Protein AF-A0A8K0QF01-F1 (afdb_monomer)

Radius of gyration: 33.54 Å; Cα contacts (8 Å, |Δi|>4): 423; chains: 1; bounding box: 80×77×100 Å

Sequence (393 aa):
MTRNSQGRPTNRSLASHDCKKGKTRWSKDKRHRGGKGIRTNQSREGTKPEVDAAGHIVYRMTTGKRKQTLCFFMKNKQRVKFVLDPQNMAMVCPAWLDIRHKARSGNVQIKNVCLDDPEAEFAIRLLLDISHGNKETRENLKSATARELWYVSEIYNWLGRPRFLRTPAMEFYRSRCLRRSNVPFISPETIARGIQNLISQAKGLRMVENWLLLGVVADRFGLSNVRKDVENAIVLSCRGDGSSIMDRARRVCTPGEWESLQSLGFRDERLWLDRGERINRIFDTLRLLIEQVINFEAGILPNESLFNIWSENNIAPCGECRPLPMNTLIRALMAERLWPLSAKSYQGSVNDLLEALEVAGRSMGIHEFADSCNPYTHFLGNRILYSTGEVHA

Solvent-accessible surface area (backbone atoms only — not comparable to full-atom values): 23555 Å² total; per-residue (Å²): 141,78,85,84,84,91,91,85,86,90,83,91,78,91,88,81,90,88,85,85,90,86,90,84,86,90,83,84,90,83,92,76,87,78,75,90,75,78,79,75,80,74,83,71,80,73,70,62,77,41,73,46,101,82,76,27,43,30,34,62,63,95,72,75,97,62,72,48,57,46,33,33,62,28,58,96,77,38,42,39,35,41,50,38,52,65,68,50,36,56,32,61,25,78,34,35,68,62,52,56,54,48,30,71,80,38,66,50,84,60,82,67,59,55,51,72,37,69,47,39,53,49,26,51,52,48,53,51,43,43,57,72,65,42,66,70,60,60,60,57,41,55,77,46,51,35,62,25,48,32,36,36,39,45,53,48,49,67,39,32,61,80,85,63,92,67,75,79,75,92,73,95,77,82,83,89,75,82,72,51,54,86,68,63,86,71,52,55,70,57,54,51,48,14,53,52,40,45,26,61,75,46,73,34,59,85,63,31,69,64,39,71,40,41,32,45,34,16,61,69,57,67,38,63,65,58,29,51,48,43,54,47,57,48,22,40,58,43,26,64,80,66,59,52,63,66,66,56,44,61,76,72,45,52,75,42,55,42,56,50,54,60,73,69,61,81,58,63,73,60,36,52,49,59,34,51,53,52,43,40,54,52,48,53,46,52,47,54,50,51,52,50,33,50,32,52,78,70,70,46,78,73,53,72,71,55,43,47,55,28,47,80,56,35,34,50,73,57,100,70,41,48,89,65,57,53,75,55,53,54,50,26,30,41,74,59,58,57,44,94,56,48,51,95,73,53,45,58,22,52,51,62,50,50,54,36,51,53,52,24,35,45,73,70,74,47,53,103,88,54,101,69,47,23,44,67,56,35,45,65,69,20,60,83,75,67,60,58,73,82,81,83,126

Secondary structure (DSSP, 8-state):
-----------------------------------------PPPPP-PEEEPTTS-EEE--S--SS-EEEEEE-GGG-EEEEEE-HHHHHHH-TTHHHHHHHTTSSB---TT--TTSHHHHHHHHHHHHHHTT--GGGGGGGG--HHHHHHHHHHHHHTT---------------SS-----S-SS-HHHHHHHHHHHHHHTTSGGGSTTTTHHHHHHHHHT-HHHHHHHHHHHHTT--TT---HHHHHTTTS-HHHHHHHHTT---HHHHHHHHHHHHHHHHHHHHHHHHHHHHHHTT-PPPHHHHHHHHHTT----TTPPP--HHHHHHHHHHTT-SS--GGG--S-HHHHHHHHHHHHHHTT--TT-S---HHHHHHH-HHHH-SPP---

pLDDT: mean 71.9, std 21.53, range [22.12, 94.19]

Foldseek 3Di:
DDDDDDDDDDDDDDDDDDDDDDDDDDDDDDDDDDDDDPPDPDFDPAQDWDADPVGATERDDPDDPDWQWAWAQEPPRHIHIYTADLVLLLQAQVCSVVVSVVCVVPHDDFFLQHRHDVLLVLLVSLLRCLSVVNPVSLCVLLVRALSNLLSVLRVLVVSPQLPDPPPDDDDDDDDDSPSHDNPHSRALVSNVNSQVSQCVVLVHLVSGPPSLSVLLSCVSRVVVLSVVLSLVVQLLQQFQVRDHPLVVSVVVDDPSSNVSSVVSVNDVVVSPVSQLVLLQLLLVLVVLLLVVLVCVVVVHDDDPVSQVVCVVSQQRADPQADRDHSVLLQVLCVVLVNPPDHSVRGGGGLVSVLVSLQSSCVSSVHDPPDSHHHSSNSSNVGCSSVPSPDPDD

Structure (mmCIF, N/CA/C/O backbone):
data_AF-A0A8K0QF01-F1
#
_entry.id   AF-A0A8K0QF01-F1
#
loop_
_atom_site.group_PDB
_atom_site.id
_atom_site.type_symbol
_atom_site.label_atom_id
_atom_site.label_alt_id
_atom_site.label_comp_id
_atom_site.label_asym_id
_atom_site.label_entity_id
_atom_site.label_seq_id
_atom_site.pdbx_PDB_ins_code
_atom_site.Cartn_x
_atom_site.Cartn_y
_atom_site.Cartn_z
_atom_site.occupancy
_atom_site.B_iso_or_equiv
_atom_site.auth_seq_id
_atom_site.auth_comp_id
_atom_site.auth_asym_id
_atom_site.auth_atom_id
_atom_site.pdbx_PDB_model_num
ATOM 1 N N . MET A 1 1 ? 36.270 45.081 55.153 1.00 34.81 1 MET A N 1
ATOM 2 C CA . MET A 1 1 ? 35.430 45.665 54.084 1.00 34.81 1 MET A CA 1
ATOM 3 C C . MET A 1 1 ? 34.389 44.614 53.707 1.00 34.81 1 MET A C 1
ATOM 5 O O . MET A 1 1 ? 34.811 43.502 53.440 1.00 34.81 1 MET A O 1
ATOM 9 N N . THR A 1 2 ? 33.070 44.820 53.767 1.00 32.81 2 THR A N 1
ATOM 10 C CA . THR A 1 2 ? 32.274 45.922 54.361 1.00 32.81 2 THR A CA 1
ATOM 11 C C . THR A 1 2 ? 30.910 45.347 54.822 1.00 32.81 2 THR A C 1
ATOM 13 O O . THR A 1 2 ? 30.530 44.265 54.386 1.00 32.81 2 THR A O 1
ATOM 16 N N . ARG A 1 3 ? 30.206 46.011 55.755 1.00 26.73 3 ARG A N 1
ATOM 17 C CA . ARG A 1 3 ? 28.904 45.576 56.333 1.00 26.73 3 ARG A CA 1
ATOM 18 C C . ARG A 1 3 ? 27.804 45.523 55.244 1.00 26.73 3 ARG A C 1
ATOM 20 O O . ARG A 1 3 ? 27.918 46.269 54.282 1.00 26.73 3 ARG A O 1
ATOM 27 N N . ASN A 1 4 ? 26.788 44.647 55.245 1.00 24.41 4 ASN A N 1
ATOM 28 C CA . ASN A 1 4 ? 25.936 44.042 56.296 1.00 24.41 4 ASN A CA 1
ATOM 29 C C . ASN A 1 4 ? 24.788 44.965 56.806 1.00 24.41 4 ASN A C 1
ATOM 31 O O . ASN A 1 4 ? 24.939 46.181 56.815 1.00 24.41 4 ASN A O 1
ATOM 35 N N . SER A 1 5 ? 23.687 44.338 57.257 1.00 26.16 5 SER A N 1
ATOM 36 C CA . SER A 1 5 ? 22.486 44.832 57.985 1.00 26.16 5 SER A CA 1
ATOM 37 C C . SER A 1 5 ? 21.397 45.706 57.305 1.00 26.16 5 SER A C 1
ATOM 39 O O . SER A 1 5 ? 21.617 46.876 57.036 1.00 26.16 5 SER A O 1
ATOM 41 N N . GLN A 1 6 ? 20.181 45.120 57.228 1.00 25.38 6 GLN A N 1
ATOM 42 C CA . GLN A 1 6 ? 18.863 45.599 57.745 1.00 25.38 6 GLN A CA 1
ATOM 43 C C . GLN A 1 6 ? 18.205 46.921 57.254 1.00 25.38 6 GLN A C 1
ATOM 45 O O . GLN A 1 6 ? 18.853 47.945 57.105 1.00 25.38 6 GLN A O 1
ATOM 50 N N . GLY A 1 7 ? 16.857 46.928 57.141 1.00 27.00 7 GLY A N 1
ATOM 51 C CA . GLY A 1 7 ? 16.057 48.168 57.005 1.00 27.00 7 GLY A CA 1
ATOM 52 C C . GLY A 1 7 ? 14.586 48.022 56.546 1.00 27.00 7 GLY A C 1
ATOM 53 O O . GLY A 1 7 ? 14.296 47.995 55.357 1.00 27.00 7 GLY A O 1
ATOM 54 N N . ARG A 1 8 ? 13.637 48.006 57.492 1.00 24.36 8 ARG A N 1
ATOM 55 C CA . ARG A 1 8 ? 12.175 48.281 57.350 1.00 24.36 8 ARG A CA 1
ATOM 56 C C . ARG A 1 8 ? 11.837 49.347 58.433 1.00 24.36 8 ARG A C 1
ATOM 58 O O . ARG A 1 8 ? 12.691 49.500 59.308 1.00 24.36 8 ARG A O 1
ATOM 65 N N . PRO A 1 9 ? 10.648 50.002 58.525 1.00 42.12 9 PRO A N 1
ATOM 66 C CA . PRO A 1 9 ? 9.406 49.924 57.727 1.00 42.12 9 PRO A CA 1
ATOM 67 C C . PRO A 1 9 ? 8.756 51.327 57.445 1.00 42.12 9 PRO A C 1
ATOM 69 O O . PRO A 1 9 ? 9.459 52.327 57.392 1.00 42.12 9 PRO A O 1
ATOM 72 N N . THR A 1 10 ? 7.408 51.393 57.382 1.00 27.16 10 THR A N 1
ATOM 73 C CA . THR A 1 10 ? 6.474 52.562 57.487 1.00 27.16 10 THR A CA 1
ATOM 74 C C . THR A 1 10 ? 6.082 53.347 56.214 1.00 27.16 10 THR A C 1
ATOM 76 O O . THR A 1 10 ? 6.854 53.365 55.268 1.00 27.16 10 THR A O 1
ATOM 79 N N . ASN A 1 11 ? 4.930 54.056 56.129 1.00 25.55 11 ASN A N 1
ATOM 80 C CA . ASN A 1 11 ? 3.525 53.813 56.581 1.00 25.55 11 ASN A CA 1
ATOM 81 C C . ASN A 1 11 ? 2.566 54.903 55.983 1.00 25.55 11 ASN A C 1
ATOM 83 O O . ASN A 1 11 ? 3.040 55.993 55.682 1.00 25.55 11 ASN A O 1
ATOM 87 N N . ARG A 1 12 ? 1.230 54.681 55.976 1.00 25.70 12 ARG A N 1
ATOM 88 C CA . ARG A 1 12 ? 0.128 55.625 55.581 1.00 25.70 12 ARG A CA 1
ATOM 89 C C . ARG A 1 12 ? 0.068 55.955 54.061 1.00 25.70 12 ARG A C 1
ATOM 91 O O . ARG A 1 12 ? 0.996 55.604 53.348 1.00 25.70 12 ARG A O 1
ATOM 98 N N . SER A 1 13 ? -0.990 56.543 53.472 1.00 25.91 13 SER A N 1
ATOM 99 C CA . SER A 1 13 ? -2.282 57.107 53.952 1.00 25.91 13 SER A CA 1
ATOM 100 C C . SER A 1 13 ? -3.445 56.800 52.960 1.00 25.91 13 SER A C 1
ATOM 102 O O . SER A 1 13 ? -3.174 56.600 51.785 1.00 25.91 13 SER A O 1
ATOM 104 N N . LEU A 1 14 ? -4.699 56.573 53.401 1.00 25.17 14 LEU A N 1
ATOM 105 C CA . LEU A 1 14 ? -5.894 57.474 53.311 1.00 25.17 14 LEU A CA 1
ATOM 106 C C . LEU A 1 14 ? -6.202 58.081 51.915 1.00 25.17 14 LEU A C 1
ATOM 108 O O . LEU A 1 14 ? -5.291 58.619 51.302 1.00 25.17 14 LEU A O 1
ATOM 112 N N . ALA A 1 15 ? -7.446 58.156 51.403 1.00 26.66 15 ALA A N 1
ATOM 113 C CA . ALA A 1 15 ? -8.773 57.616 51.801 1.00 26.66 15 ALA A CA 1
ATOM 114 C C . ALA A 1 15 ? -9.707 57.597 50.532 1.00 26.66 15 ALA A C 1
ATOM 116 O O . ALA A 1 15 ? -9.184 57.237 49.485 1.00 26.66 15 ALA A O 1
ATOM 117 N N . SER A 1 16 ? -11.022 57.904 50.431 1.00 25.73 16 SER A N 1
ATOM 118 C CA . SER A 1 16 ? -12.113 58.358 51.338 1.00 25.73 16 SER A CA 1
ATOM 119 C C . SER A 1 16 ? -13.490 58.370 50.616 1.00 25.73 16 SER A C 1
ATOM 121 O O . SER A 1 16 ? -13.577 59.026 49.586 1.00 25.73 16 SER A O 1
ATOM 123 N N . HIS A 1 17 ? -14.554 57.814 51.237 1.00 26.50 17 HIS A N 1
ATOM 124 C CA . HIS A 1 17 ? -16.002 58.142 51.043 1.00 26.50 17 HIS A CA 1
ATOM 125 C C . HIS A 1 17 ? -16.648 57.914 49.639 1.00 26.50 17 HIS A C 1
ATOM 127 O O . HIS A 1 17 ? -15.946 57.775 48.649 1.00 26.50 17 HIS A O 1
ATOM 133 N N . ASP A 1 18 ? -17.973 57.776 49.429 1.00 25.83 18 ASP A N 1
ATOM 134 C CA . ASP A 1 18 ? -19.210 57.758 50.259 1.00 25.83 18 ASP A CA 1
ATOM 135 C C . ASP A 1 18 ? -20.303 56.921 49.493 1.00 25.83 18 ASP A C 1
ATOM 137 O O . ASP A 1 18 ? -20.037 56.443 48.396 1.00 25.83 18 ASP A O 1
ATOM 141 N N . CYS A 1 19 ? -21.594 56.804 49.863 1.00 22.12 19 CYS A N 1
ATOM 142 C CA . CYS A 1 19 ? -22.253 56.271 51.071 1.00 22.12 19 CYS A CA 1
ATOM 143 C C . CYS A 1 19 ? -23.805 56.311 50.897 1.00 22.12 19 CYS A C 1
ATOM 145 O O . CYS A 1 19 ? -24.327 57.183 50.216 1.00 22.12 19 CYS A O 1
ATOM 147 N N . LYS A 1 20 ? -24.544 55.422 51.593 1.00 26.14 20 LYS A N 1
ATOM 148 C CA . LYS A 1 20 ? -26.021 55.405 51.845 1.00 26.14 20 LYS A CA 1
ATOM 149 C C . LYS A 1 20 ? -27.047 55.028 50.735 1.00 26.14 20 LYS A C 1
ATOM 151 O O . LYS A 1 20 ? -27.453 55.837 49.919 1.00 26.14 20 LYS A O 1
ATOM 156 N N . LYS A 1 21 ? -27.687 53.870 50.994 1.00 27.08 21 LYS A N 1
ATOM 157 C CA . LYS A 1 21 ? -29.152 53.630 51.165 1.00 27.08 21 LYS A CA 1
ATOM 158 C C . LYS A 1 21 ? -30.151 53.858 50.001 1.00 27.08 21 LYS A C 1
ATOM 160 O O . LYS A 1 21 ? -30.482 54.983 49.658 1.00 27.08 21 LYS A O 1
ATOM 165 N N . GLY A 1 22 ? -30.875 52.782 49.659 1.00 25.70 22 GLY A N 1
ATOM 166 C CA . GLY A 1 22 ? -32.235 52.810 49.088 1.00 25.70 22 GLY A CA 1
ATOM 167 C C . GLY A 1 22 ? -33.015 51.520 49.417 1.00 25.70 22 GLY A C 1
ATOM 168 O O . GLY A 1 22 ? -32.428 50.441 49.415 1.00 25.70 22 GLY A O 1
ATOM 169 N N . LYS A 1 23 ? -34.318 51.607 49.743 1.00 26.58 23 LYS A N 1
ATOM 170 C CA . LYS A 1 23 ? -35.215 50.458 50.030 1.00 26.58 23 LYS A CA 1
ATOM 171 C C . LYS A 1 23 ? -36.517 50.562 49.222 1.00 26.58 23 LYS A C 1
ATOM 173 O O . LYS A 1 23 ? -37.224 51.551 49.370 1.00 26.58 23 LYS A O 1
ATOM 178 N N . THR A 1 24 ? -36.894 49.506 48.499 1.00 27.33 24 THR A N 1
ATOM 179 C CA . THR A 1 24 ? -38.275 49.122 48.087 1.00 27.33 24 THR A CA 1
ATOM 180 C C . THR A 1 24 ? -38.160 47.727 47.436 1.00 27.33 24 THR A C 1
ATOM 182 O O . THR A 1 24 ? -37.190 47.487 46.729 1.00 27.33 24 THR A O 1
ATOM 185 N N . ARG A 1 25 ? -38.880 46.661 47.825 1.00 23.53 25 ARG A N 1
ATOM 186 C CA . ARG A 1 25 ? -40.330 46.335 47.919 1.00 23.53 25 ARG A CA 1
ATOM 187 C C . ARG A 1 25 ? -40.905 45.820 46.579 1.00 23.53 25 ARG A C 1
ATOM 189 O O . ARG A 1 25 ? -40.588 46.348 45.526 1.00 23.53 25 ARG A O 1
ATOM 196 N N . TRP A 1 26 ? -41.680 44.729 46.640 1.00 24.45 26 TRP A N 1
ATOM 197 C CA . TRP A 1 26 ? -42.107 43.898 45.495 1.00 24.45 26 TRP A CA 1
ATOM 198 C C . TRP A 1 26 ? -43.051 44.595 44.495 1.00 24.45 26 TRP A C 1
ATOM 200 O O . TRP A 1 26 ? -43.925 45.335 44.939 1.00 24.45 26 TRP A O 1
ATOM 210 N N . SER A 1 27 ? -43.034 44.176 43.214 1.00 23.69 27 SER A N 1
ATOM 211 C CA . SER A 1 27 ? -44.212 43.535 42.575 1.00 23.69 27 SER A CA 1
ATOM 212 C C . SER A 1 27 ? -43.926 42.866 41.207 1.00 23.69 27 SER A C 1
ATOM 214 O O . SER A 1 27 ? -43.127 43.356 40.421 1.00 23.69 27 SER A O 1
ATOM 216 N N . LYS A 1 28 ? -44.630 41.747 40.983 1.00 25.25 28 LYS A N 1
ATOM 217 C CA . LYS A 1 28 ? -45.106 41.054 39.758 1.00 25.25 28 LYS A CA 1
ATOM 218 C C . LYS A 1 28 ? -44.569 41.332 38.330 1.00 25.25 28 LYS A C 1
ATOM 220 O O . LYS A 1 28 ? -44.512 42.453 37.850 1.00 25.25 28 LYS A O 1
ATOM 225 N N . ASP A 1 29 ? -44.447 40.204 37.615 1.00 26.94 29 ASP A N 1
ATOM 226 C CA . ASP A 1 29 ? -44.806 39.937 36.205 1.00 26.94 29 ASP A CA 1
ATOM 227 C C . ASP A 1 29 ? -44.261 40.798 35.045 1.00 26.94 29 ASP A C 1
ATOM 229 O O . ASP A 1 29 ? -44.753 41.886 34.751 1.00 26.94 29 ASP A O 1
ATOM 233 N N . LYS A 1 30 ? -43.456 40.145 34.187 1.00 27.33 30 LYS A N 1
ATOM 234 C CA . LYS A 1 30 ? -43.738 40.064 32.736 1.00 27.33 30 LYS A CA 1
ATOM 235 C C . LYS A 1 30 ? -43.035 38.870 32.078 1.00 27.33 30 LYS A C 1
ATOM 237 O O . LYS A 1 30 ? -41.832 38.680 32.222 1.00 27.33 30 LYS A O 1
ATOM 242 N N . ARG A 1 31 ? -43.786 38.068 31.313 1.00 28.97 31 ARG A N 1
ATOM 243 C CA . ARG A 1 31 ? -43.240 36.992 30.465 1.00 28.97 31 ARG A CA 1
ATOM 244 C C . ARG A 1 31 ? -42.782 37.583 29.130 1.00 28.97 31 ARG A C 1
ATOM 246 O O . ARG A 1 31 ? -43.646 38.000 28.366 1.00 28.97 31 ARG A O 1
ATOM 253 N N . HIS A 1 32 ? -41.500 37.500 28.769 1.00 26.02 32 HIS A N 1
ATOM 254 C CA . HIS A 1 32 ? -41.110 37.569 27.355 1.00 26.02 32 HIS A CA 1
ATOM 255 C C . HIS A 1 32 ? -39.979 36.607 26.974 1.00 26.02 32 HIS A C 1
ATOM 257 O O . HIS A 1 32 ? -39.039 36.352 27.716 1.00 26.02 32 HIS A O 1
ATOM 263 N N . ARG A 1 33 ? -40.161 36.063 25.768 1.00 31.75 33 ARG A N 1
ATOM 264 C CA . ARG A 1 33 ? -39.362 35.097 25.006 1.00 31.75 33 ARG A CA 1
ATOM 265 C C . ARG A 1 33 ? -37.839 35.267 25.163 1.00 31.75 33 ARG A C 1
ATOM 267 O O . ARG A 1 33 ? -37.238 36.082 24.471 1.00 31.75 33 ARG A O 1
ATOM 274 N N . GLY A 1 34 ? -37.208 34.411 25.968 1.00 23.72 34 GLY A N 1
ATOM 275 C CA . GLY A 1 34 ? -35.778 34.117 25.825 1.00 23.72 34 GLY A CA 1
ATOM 276 C C . GLY A 1 34 ? -35.533 33.314 24.540 1.00 23.72 34 GLY A C 1
ATOM 277 O O . GLY A 1 34 ? -36.263 32.362 24.260 1.00 23.72 34 GLY A O 1
ATOM 278 N N . GLY A 1 35 ? -34.551 33.721 23.732 1.00 25.22 35 GLY A N 1
ATOM 279 C CA . GLY A 1 35 ? -34.289 33.122 22.420 1.00 25.22 35 GLY A CA 1
ATOM 280 C C . GLY A 1 35 ? -33.760 31.683 22.478 1.00 25.22 35 GLY A C 1
ATOM 281 O O . GLY A 1 35 ? -33.198 31.243 23.482 1.00 25.22 35 GLY A O 1
ATOM 282 N N . LYS A 1 36 ? -33.889 30.949 21.362 1.00 27.25 36 LYS A N 1
ATOM 283 C CA . LYS A 1 36 ? -33.226 29.648 21.170 1.00 27.25 36 LYS A CA 1
ATOM 284 C C . LYS A 1 36 ? -31.712 29.853 21.044 1.00 27.25 36 LYS A C 1
ATOM 286 O O . LYS A 1 36 ? -31.193 29.945 19.936 1.00 27.25 36 LYS A O 1
ATOM 291 N N . GLY A 1 37 ? -31.007 29.904 22.171 1.00 23.94 37 GLY A N 1
ATOM 292 C CA . GLY A 1 37 ? -29.549 29.822 22.182 1.00 23.94 37 GLY A CA 1
ATOM 293 C C . GLY A 1 37 ? -29.105 28.502 21.553 1.00 23.94 37 GLY A C 1
ATOM 294 O O . GLY A 1 37 ? -29.350 27.433 22.117 1.00 23.94 37 GLY A O 1
ATOM 295 N N . ILE A 1 38 ? -28.478 28.572 20.377 1.00 26.58 38 ILE A N 1
ATOM 296 C CA . ILE A 1 38 ? -27.849 27.413 19.742 1.00 26.58 38 ILE A CA 1
ATOM 297 C C . ILE A 1 38 ? -26.724 26.965 20.673 1.00 26.58 38 ILE A C 1
ATOM 299 O O . ILE A 1 38 ? -25.731 27.669 20.838 1.00 26.58 38 ILE A O 1
ATOM 303 N N . ARG A 1 39 ? -26.883 25.795 21.299 1.00 26.27 39 ARG A N 1
ATOM 304 C CA . ARG A 1 39 ? -25.788 25.151 22.026 1.00 26.27 39 ARG A CA 1
ATOM 305 C C . ARG A 1 39 ? -24.774 24.642 21.012 1.00 26.27 39 ARG A C 1
ATOM 307 O O . ARG A 1 39 ? -24.883 23.518 20.529 1.00 26.27 39 ARG A O 1
ATOM 314 N N . THR A 1 40 ? -23.788 25.477 20.712 1.00 25.30 40 THR A N 1
ATOM 315 C CA . THR A 1 40 ? -22.505 25.013 20.199 1.00 25.30 40 THR A CA 1
ATOM 316 C C . THR A 1 40 ? -21.940 24.018 21.210 1.00 25.30 40 THR A C 1
ATOM 318 O O . THR A 1 40 ? -21.649 24.360 22.357 1.00 25.30 40 THR A O 1
ATOM 321 N N . ASN A 1 41 ? -21.835 22.753 20.806 1.00 29.77 41 ASN A N 1
ATOM 322 C CA . ASN A 1 41 ? -21.083 21.771 21.573 1.00 29.77 41 ASN A CA 1
ATOM 323 C C . ASN A 1 41 ? -19.604 22.136 21.429 1.00 29.77 41 ASN A C 1
ATOM 325 O O . ASN A 1 41 ? -18.965 21.707 20.475 1.00 29.77 41 ASN A O 1
ATOM 329 N N . GLN A 1 42 ? -19.082 22.939 22.359 1.00 27.73 42 GLN A N 1
ATOM 330 C CA . GLN A 1 42 ? -17.639 23.054 22.554 1.00 27.73 42 GLN A CA 1
ATOM 331 C C . GLN A 1 42 ? -17.081 21.642 22.740 1.00 27.73 42 GLN A C 1
ATOM 333 O O . GLN A 1 42 ? -17.621 20.868 23.545 1.00 27.73 42 GLN A O 1
ATOM 338 N N . SER A 1 43 ? -16.046 21.293 21.980 1.00 31.89 43 SER A N 1
ATOM 339 C CA . SER A 1 43 ? -15.392 20.006 22.141 1.00 31.89 43 SER A CA 1
ATOM 340 C C . SER A 1 43 ? -14.819 19.890 23.547 1.00 31.89 43 SER A C 1
ATOM 342 O O . SER A 1 43 ? -14.298 20.837 24.137 1.00 31.89 43 SER A O 1
ATOM 344 N N . ARG A 1 44 ? -15.009 18.710 24.133 1.00 43.53 44 ARG A N 1
ATOM 345 C CA . ARG A 1 44 ? -14.424 18.366 25.424 1.00 43.53 44 ARG A CA 1
ATOM 346 C C . ARG A 1 44 ? -13.052 17.776 25.155 1.00 43.53 44 ARG A C 1
ATOM 348 O O . ARG A 1 44 ? -12.917 16.975 24.232 1.00 43.53 44 ARG A O 1
ATOM 355 N N . GLU A 1 45 ? -12.077 18.127 25.989 1.00 39.81 45 GLU A N 1
ATOM 356 C CA . GLU A 1 45 ? -10.810 17.399 26.031 1.00 39.81 45 GLU A CA 1
ATOM 357 C C . GLU A 1 45 ? -11.079 15.887 26.103 1.00 39.81 45 GLU A C 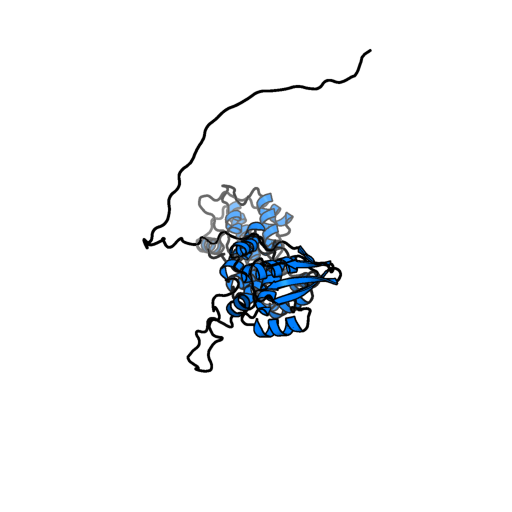1
ATOM 359 O O . GLU A 1 45 ? -12.010 15.449 26.792 1.00 39.81 45 GLU A O 1
ATOM 364 N N . GLY A 1 46 ? -10.270 15.103 25.384 1.00 50.31 46 GLY A N 1
ATOM 365 C CA . GLY A 1 46 ? -10.346 13.642 25.409 1.00 50.31 46 GLY A CA 1
ATOM 366 C C . GLY A 1 46 ? -10.198 13.090 26.826 1.00 50.31 46 GLY A C 1
ATOM 367 O O . GLY A 1 46 ? -9.702 13.770 27.731 1.00 50.31 46 GLY A O 1
ATOM 368 N N . THR A 1 47 ? -10.637 11.850 27.038 1.00 55.97 47 THR A N 1
ATOM 369 C CA . THR A 1 47 ? -10.629 11.242 28.375 1.00 55.97 47 THR A CA 1
ATOM 370 C C . THR A 1 47 ? -9.202 11.150 28.944 1.00 55.97 47 THR A C 1
ATOM 372 O O . THR A 1 47 ? -8.415 10.276 28.584 1.00 55.97 47 THR A O 1
ATOM 375 N N . LYS A 1 48 ? -8.845 12.076 29.846 1.00 59.50 48 LYS A N 1
ATOM 376 C CA . LYS A 1 48 ? -7.556 12.059 30.551 1.00 59.50 48 LYS A CA 1
ATOM 377 C C . LYS A 1 48 ? -7.523 10.855 31.511 1.00 59.50 48 LYS A C 1
ATOM 379 O O . LYS A 1 48 ? -8.499 10.653 32.239 1.00 59.50 48 LYS A O 1
ATOM 384 N N . PRO A 1 49 ? -6.451 10.043 31.510 1.00 63.34 49 PRO A N 1
ATOM 385 C CA . PRO A 1 49 ? -6.338 8.902 32.410 1.00 63.34 49 PRO A CA 1
ATOM 386 C C . PRO A 1 49 ? -6.153 9.369 33.859 1.00 63.34 49 PRO A C 1
ATOM 388 O O . PRO A 1 49 ? -5.219 10.104 34.171 1.00 63.34 49 PRO A O 1
ATOM 391 N N . GLU A 1 50 ? -7.025 8.908 34.752 1.00 75.88 50 GLU A N 1
ATOM 392 C CA . GLU A 1 50 ? -6.831 8.984 36.204 1.00 75.88 50 GLU A CA 1
ATOM 393 C C . GLU A 1 50 ? -6.302 7.637 36.722 1.00 75.88 50 GLU A C 1
ATOM 395 O O . GLU A 1 50 ? -6.552 6.601 36.108 1.00 75.88 50 GLU A O 1
ATOM 400 N N . VAL A 1 51 ? -5.633 7.610 37.877 1.00 75.38 51 VAL A N 1
ATOM 401 C CA . VAL A 1 51 ? -5.319 6.356 38.588 1.00 75.38 51 VAL A CA 1
ATOM 402 C C . VAL A 1 51 ? -6.292 6.206 39.759 1.00 75.38 51 VAL A C 1
ATOM 404 O O . VAL A 1 51 ? -6.454 7.140 40.545 1.00 75.38 51 VAL A O 1
ATOM 407 N N . ASP A 1 52 ? -6.977 5.063 39.881 1.00 76.56 52 ASP A N 1
ATOM 408 C CA . ASP A 1 52 ? -7.830 4.799 41.049 1.00 76.56 52 ASP A CA 1
ATOM 409 C C . ASP A 1 52 ? -7.044 4.305 42.272 1.00 76.56 52 ASP A C 1
ATOM 411 O O . ASP A 1 52 ? -5.885 3.908 42.180 1.00 76.56 52 ASP A O 1
ATOM 415 N N . ALA A 1 53 ? -7.697 4.312 43.438 1.00 73.25 53 ALA A N 1
ATOM 416 C CA . ALA A 1 53 ? -7.096 3.942 44.723 1.00 73.25 53 ALA A CA 1
ATOM 417 C C . ALA A 1 53 ? -6.589 2.483 44.810 1.00 73.25 53 ALA A C 1
ATOM 419 O O . ALA A 1 53 ? -6.038 2.095 45.834 1.00 73.25 53 ALA A O 1
ATOM 420 N N . ALA A 1 54 ? -6.770 1.675 43.761 1.00 71.88 54 ALA A N 1
ATOM 421 C CA . ALA A 1 54 ? -6.217 0.332 43.631 1.00 71.88 54 ALA A CA 1
ATOM 422 C C . ALA A 1 54 ? -5.261 0.199 42.419 1.00 71.88 54 ALA A C 1
ATOM 424 O O . ALA A 1 54 ? -5.070 -0.900 41.903 1.00 71.88 54 ALA A O 1
ATOM 425 N N . GLY A 1 55 ? -4.669 1.308 41.954 1.00 73.12 55 GLY A N 1
ATOM 426 C CA . GLY A 1 55 ? -3.591 1.335 40.952 1.00 73.12 55 GLY A CA 1
ATOM 427 C C . GLY A 1 55 ? -4.032 1.163 39.493 1.00 73.12 55 GLY A C 1
ATOM 428 O O . GLY A 1 55 ? -3.193 1.042 38.599 1.00 73.12 55 GLY A O 1
ATOM 429 N N . HIS A 1 56 ? -5.338 1.140 39.227 1.00 76.12 56 HIS A N 1
ATOM 430 C CA . HIS A 1 56 ? -5.870 0.950 37.878 1.00 76.12 56 HIS A CA 1
ATOM 431 C C . HIS A 1 56 ? -5.931 2.273 37.118 1.00 76.12 56 HIS A C 1
ATOM 433 O O . HIS A 1 56 ? -6.374 3.275 37.682 1.00 76.12 56 HIS A O 1
ATOM 439 N N . ILE A 1 57 ? -5.602 2.263 35.825 1.00 67.75 57 ILE A N 1
ATOM 440 C CA . ILE A 1 57 ? -5.880 3.410 34.952 1.00 67.75 57 ILE A CA 1
ATOM 441 C C . ILE A 1 57 ? -7.387 3.447 34.680 1.00 67.75 57 ILE A C 1
ATOM 443 O O . ILE A 1 57 ? -7.986 2.445 34.279 1.00 67.75 57 ILE A O 1
ATOM 447 N N . VAL A 1 58 ? -8.011 4.601 34.903 1.00 70.56 58 VAL A N 1
ATOM 448 C CA . VAL A 1 58 ? -9.443 4.830 34.721 1.00 70.56 58 VAL A CA 1
ATOM 449 C C . VAL A 1 58 ? -9.673 6.034 33.818 1.00 70.56 58 VAL A C 1
ATOM 451 O O . VAL A 1 58 ? -9.421 7.176 34.194 1.00 70.56 58 VAL A O 1
ATOM 454 N N . TYR A 1 59 ? -10.246 5.779 32.647 1.00 68.25 59 TYR A N 1
ATOM 455 C CA . TYR A 1 59 ? -10.711 6.814 31.731 1.00 68.25 59 TYR A CA 1
ATOM 456 C C . TYR A 1 59 ? -12.113 7.240 32.179 1.00 68.25 59 TYR A C 1
ATOM 458 O O . TYR A 1 59 ? -13.109 6.539 31.950 1.00 68.25 59 TYR A O 1
ATOM 466 N N . ARG A 1 60 ? -12.187 8.351 32.926 1.00 62.47 60 ARG A N 1
ATOM 467 C CA . ARG A 1 60 ? -13.425 8.815 33.567 1.00 62.47 60 ARG A CA 1
ATOM 468 C C . ARG A 1 60 ? -14.228 9.763 32.682 1.00 62.47 60 ARG A C 1
ATOM 470 O O . ARG A 1 60 ? -13.775 10.835 32.300 1.00 62.47 60 ARG A O 1
ATOM 477 N N . MET A 1 61 ? -15.499 9.421 32.481 1.00 59.44 61 MET A N 1
ATOM 478 C CA . MET A 1 61 ? -16.479 10.319 31.871 1.00 59.44 61 MET A CA 1
ATOM 479 C C . MET A 1 61 ? -17.088 11.310 32.872 1.00 59.44 61 MET A C 1
ATOM 481 O O . MET A 1 61 ? -17.594 10.926 33.939 1.00 59.44 61 MET A O 1
ATOM 485 N N . THR A 1 62 ? -17.119 12.582 32.464 1.00 53.22 62 THR A N 1
ATOM 486 C CA . THR A 1 62 ? -17.619 13.742 33.227 1.00 53.22 62 THR A CA 1
ATOM 487 C C . THR A 1 62 ? -19.137 13.766 33.440 1.00 53.22 62 THR A C 1
ATOM 489 O O . THR A 1 62 ? -19.623 14.508 34.288 1.00 53.22 62 THR A O 1
ATOM 492 N N . THR A 1 63 ? -19.914 12.955 32.715 1.00 51.97 63 THR A N 1
ATOM 493 C CA . THR A 1 63 ? -21.388 12.961 32.777 1.00 51.97 63 THR A CA 1
ATOM 494 C C . THR A 1 63 ? -21.982 11.552 32.712 1.00 51.97 63 THR A C 1
ATOM 496 O O . THR A 1 63 ? -21.593 10.770 31.853 1.00 51.97 63 THR A O 1
ATOM 499 N N . GLY A 1 64 ? -22.951 11.242 33.588 1.00 50.66 64 GLY A N 1
ATOM 500 C CA . GLY A 1 64 ? -23.776 10.021 33.519 1.00 50.66 64 GLY A CA 1
ATOM 501 C C . GLY A 1 64 ? -24.260 9.508 34.887 1.00 50.66 64 GLY A C 1
ATOM 502 O O . GLY A 1 64 ? -23.442 9.264 35.771 1.00 50.66 64 GLY A O 1
ATOM 503 N N . LYS A 1 65 ? -25.582 9.312 35.062 1.00 49.19 65 LYS A N 1
ATOM 504 C CA . LYS A 1 65 ? -26.200 8.789 36.312 1.00 49.19 65 LYS A CA 1
ATOM 505 C C . LYS A 1 65 ? -26.206 7.255 36.435 1.00 49.19 65 LYS A C 1
ATOM 507 O O . LYS A 1 65 ? -26.459 6.732 37.514 1.00 49.19 65 LYS A O 1
ATOM 512 N N . ARG A 1 66 ? -25.946 6.524 35.348 1.00 53.72 66 ARG A N 1
ATOM 513 C CA . ARG A 1 66 ? -25.695 5.073 35.350 1.00 53.72 66 ARG A CA 1
ATOM 514 C C . ARG A 1 66 ? -24.462 4.813 34.498 1.00 53.72 66 ARG A C 1
ATOM 516 O O . ARG A 1 66 ? -24.525 4.938 33.283 1.00 53.72 66 ARG A O 1
ATOM 523 N N . LYS A 1 67 ? -23.357 4.484 35.157 1.00 66.50 67 LYS A N 1
ATOM 524 C CA . LYS A 1 67 ? -22.062 4.187 34.542 1.00 66.50 67 LYS A CA 1
ATOM 525 C C . LYS A 1 67 ? -21.904 2.669 34.441 1.00 66.50 67 LYS A C 1
ATOM 527 O O . LYS A 1 67 ? -22.260 1.972 35.390 1.00 66.50 67 LYS A O 1
ATOM 532 N N . GLN A 1 68 ? -21.392 2.152 33.324 1.00 73.56 68 GLN A N 1
ATOM 533 C CA . GLN A 1 68 ? -20.939 0.759 33.245 1.00 73.56 68 GLN A CA 1
ATOM 534 C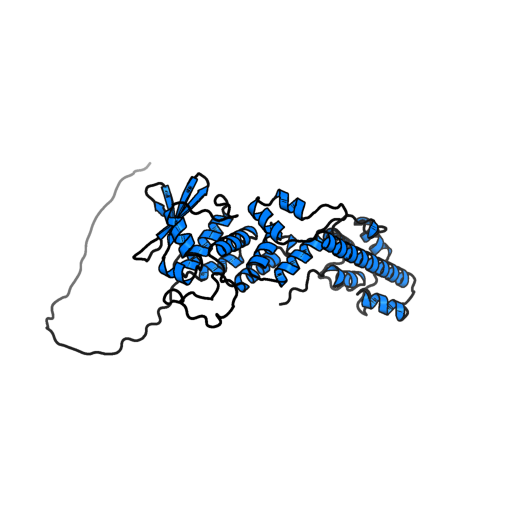 C . GLN A 1 68 ? -19.508 0.714 32.722 1.00 73.56 68 GLN A C 1
ATOM 536 O O . GLN A 1 68 ? -19.195 1.311 31.698 1.00 73.56 68 GLN A O 1
ATOM 541 N N . THR A 1 69 ? -18.650 0.002 33.441 1.00 76.50 69 THR A N 1
ATOM 542 C CA . THR A 1 69 ? -17.223 -0.079 33.140 1.00 76.50 69 THR A CA 1
ATOM 543 C C . THR A 1 69 ? -16.938 -1.242 32.194 1.00 76.50 69 THR A C 1
ATOM 545 O O . THR A 1 69 ? -17.436 -2.344 32.425 1.00 76.50 69 THR A O 1
ATOM 548 N N . LEU A 1 70 ? -16.119 -1.019 31.164 1.00 81.44 70 LEU A N 1
ATOM 549 C CA . LEU A 1 70 ? -15.359 -2.097 30.526 1.00 81.44 70 LEU A CA 1
ATOM 550 C C . LEU A 1 70 ? -13.996 -2.189 31.209 1.00 81.44 70 LEU A C 1
ATOM 552 O O . LEU A 1 70 ? -13.302 -1.179 31.334 1.00 81.44 70 LEU A O 1
ATOM 556 N N . CYS A 1 71 ? -13.629 -3.386 31.655 1.00 80.06 71 CYS A N 1
ATOM 557 C CA . CYS A 1 71 ? -12.321 -3.676 32.230 1.00 80.06 71 CYS A CA 1
ATOM 558 C C . CYS A 1 71 ? -11.512 -4.477 31.212 1.00 80.06 71 CYS A C 1
ATOM 560 O O . CYS A 1 71 ? -11.957 -5.545 30.802 1.00 80.06 71 CYS A O 1
ATOM 562 N N . PHE A 1 72 ? -10.328 -4.004 30.848 1.00 81.69 72 PHE A N 1
ATOM 563 C CA . PHE A 1 72 ? -9.354 -4.748 30.050 1.00 81.69 72 PHE A CA 1
ATOM 564 C C . PHE A 1 72 ? -8.134 -5.044 30.922 1.00 81.69 72 PHE A C 1
ATOM 566 O O . PHE A 1 72 ? -7.789 -4.233 31.781 1.00 81.69 72 PHE A O 1
ATOM 573 N N . PHE A 1 73 ? -7.484 -6.188 30.722 1.00 79.25 73 PHE A N 1
ATOM 574 C CA . PHE A 1 73 ? -6.117 -6.392 31.205 1.00 79.25 73 PHE A CA 1
ATOM 575 C C . PHE A 1 73 ? -5.169 -5.945 30.098 1.00 79.25 73 PHE A C 1
ATOM 577 O O . PHE A 1 73 ? -5.278 -6.447 28.985 1.00 79.25 73 PHE A O 1
ATOM 584 N N . MET A 1 74 ? -4.280 -5.013 30.419 1.00 73.75 74 MET A N 1
ATOM 585 C CA . MET A 1 74 ? -3.173 -4.580 29.573 1.00 73.75 74 MET A CA 1
ATOM 586 C C . MET A 1 74 ? -1.844 -4.960 30.249 1.00 73.75 74 MET A C 1
ATOM 588 O O . MET A 1 74 ? -1.827 -5.632 31.295 1.00 73.75 74 MET A O 1
ATOM 592 N N . LYS A 1 75 ? -0.741 -4.509 29.647 1.00 66.88 75 LYS A N 1
ATOM 593 C CA . LYS A 1 75 ? 0.643 -4.830 30.017 1.00 66.88 75 LYS A CA 1
ATOM 594 C C . LYS A 1 75 ? 0.909 -4.733 31.520 1.00 66.88 75 LYS A C 1
ATOM 596 O O . LYS A 1 75 ? 0.296 -3.956 32.252 1.00 66.88 75 LYS A O 1
ATOM 601 N N . ASN A 1 76 ? 1.847 -5.549 32.001 1.00 64.94 76 ASN A N 1
ATOM 602 C CA . ASN A 1 76 ? 2.225 -5.639 33.419 1.00 64.94 76 ASN A CA 1
ATOM 603 C C . ASN A 1 76 ? 1.059 -6.030 34.359 1.00 64.94 76 ASN A C 1
ATOM 605 O O . ASN A 1 76 ? 1.093 -5.728 35.551 1.00 64.94 76 ASN A O 1
ATOM 609 N N . LYS A 1 77 ? 0.031 -6.723 33.837 1.00 65.06 77 LYS A N 1
ATOM 610 C CA . LYS A 1 77 ? -1.224 -7.077 34.539 1.00 65.06 77 LYS A CA 1
ATOM 611 C C . LYS A 1 77 ? -2.050 -5.857 34.980 1.00 65.06 77 LYS A C 1
ATOM 613 O O . LYS A 1 77 ? -2.948 -5.995 35.816 1.00 65.06 77 LYS A O 1
ATOM 618 N N . GLN A 1 78 ? -1.787 -4.670 34.434 1.00 73.38 78 GLN A N 1
ATOM 619 C CA . GLN A 1 78 ? -2.532 -3.467 34.781 1.00 73.38 78 GLN A CA 1
ATOM 620 C C . GLN A 1 78 ? -3.951 -3.566 34.212 1.00 73.38 78 GLN A C 1
ATOM 622 O O . GLN A 1 78 ? -4.135 -3.761 33.010 1.00 73.38 78 GLN A O 1
ATOM 627 N N . ARG A 1 79 ? -4.986 -3.446 35.057 1.00 75.94 79 ARG A N 1
ATOM 628 C CA . ARG A 1 79 ? -6.354 -3.322 34.528 1.00 75.94 79 ARG A CA 1
ATOM 629 C C . ARG A 1 79 ? -6.613 -1.881 34.137 1.00 75.94 79 ARG A C 1
ATOM 631 O O . ARG A 1 79 ? -6.432 -0.979 34.956 1.00 75.94 79 ARG A O 1
ATOM 638 N N . VAL A 1 80 ? -7.119 -1.700 32.928 1.00 74.06 80 VAL A N 1
ATOM 639 C CA . VAL A 1 80 ? -7.568 -0.413 32.410 1.00 74.06 80 VAL A CA 1
ATOM 640 C C . VAL A 1 80 ? -9.091 -0.411 32.353 1.00 74.06 80 VAL A C 1
ATOM 642 O O . VAL A 1 80 ? -9.721 -1.360 31.877 1.00 74.06 80 VAL A O 1
ATOM 645 N N . LYS A 1 81 ? -9.693 0.636 32.919 1.00 77.00 81 LYS A N 1
ATOM 646 C CA . LYS A 1 81 ? -11.133 0.756 33.159 1.00 77.00 81 LYS A CA 1
ATOM 647 C C . LYS A 1 81 ? -11.702 1.922 32.362 1.00 77.00 81 LYS A C 1
ATOM 649 O O . LYS A 1 81 ? -11.382 3.078 32.633 1.00 77.00 81 LYS A O 1
ATOM 654 N N . PHE A 1 82 ? -12.614 1.636 31.442 1.00 77.12 82 PHE A N 1
ATOM 655 C CA . PHE A 1 82 ? -13.291 2.658 30.646 1.00 77.12 82 PHE A CA 1
ATOM 656 C C . PHE A 1 82 ? -14.742 2.813 31.091 1.00 77.12 82 PHE A C 1
ATOM 658 O O . PHE A 1 82 ? -15.498 1.841 31.122 1.00 77.12 82 PHE A O 1
ATOM 665 N N . VAL A 1 83 ? -15.129 4.031 31.472 1.00 75.56 83 VAL A N 1
ATOM 666 C CA . VAL A 1 83 ? -16.416 4.320 32.122 1.00 75.56 83 VAL A CA 1
ATOM 667 C C . VAL A 1 83 ? -17.461 4.739 31.086 1.00 75.56 83 VAL A C 1
ATOM 669 O O . VAL A 1 83 ? -17.603 5.922 30.785 1.00 75.56 83 VAL A O 1
ATOM 672 N N . LEU A 1 84 ? -18.218 3.771 30.562 1.00 75.81 84 LEU A N 1
ATOM 673 C CA . LEU A 1 84 ? -19.119 3.987 29.429 1.00 75.81 84 LEU A CA 1
ATOM 674 C C . LEU A 1 84 ? -20.536 4.425 29.834 1.00 75.81 84 LEU A C 1
ATOM 676 O O . LEU A 1 84 ? -21.019 4.140 30.937 1.00 75.81 84 LEU A O 1
ATOM 680 N N . ASP A 1 85 ? -21.221 5.072 28.885 1.00 73.88 85 ASP A N 1
ATOM 681 C CA . ASP A 1 85 ? -22.648 5.388 28.943 1.00 73.88 85 ASP A CA 1
ATOM 682 C C . ASP A 1 85 ? -23.441 4.244 28.274 1.00 73.88 85 ASP A C 1
ATOM 684 O O . ASP A 1 85 ? -23.341 4.056 27.055 1.00 73.88 85 ASP A O 1
ATOM 688 N N . PRO A 1 86 ? -24.243 3.466 29.030 1.00 73.62 86 PRO A N 1
ATOM 689 C CA . PRO A 1 86 ? -24.959 2.323 28.475 1.00 73.62 86 PRO A CA 1
ATOM 690 C C . PRO A 1 86 ? -26.079 2.683 27.493 1.00 73.62 86 PRO A C 1
ATOM 692 O O . PRO A 1 86 ? -26.533 1.783 26.788 1.00 73.62 86 PRO A O 1
ATOM 695 N N . GLN A 1 87 ? -26.556 3.935 27.472 1.00 71.56 87 GLN A N 1
ATOM 696 C CA . GLN A 1 87 ? -27.586 4.405 26.542 1.00 71.56 87 GLN A CA 1
ATOM 697 C C . GLN A 1 87 ? -26.963 4.796 25.203 1.00 71.56 87 GLN A C 1
ATOM 699 O O . GLN A 1 87 ? -27.436 4.325 24.170 1.00 71.56 87 GLN A O 1
ATOM 704 N N . ASN A 1 88 ? -25.868 5.564 25.212 1.00 71.88 88 ASN A N 1
ATOM 705 C CA . ASN A 1 88 ? -25.147 5.892 23.977 1.00 71.88 88 ASN A CA 1
ATOM 706 C C . ASN A 1 88 ? -24.627 4.623 23.299 1.00 71.88 88 ASN A C 1
ATOM 708 O O . ASN A 1 88 ? -24.942 4.395 22.132 1.00 71.88 88 ASN A O 1
ATOM 712 N N . MET A 1 89 ? -23.953 3.737 24.045 1.00 74.12 89 MET A N 1
ATOM 713 C CA . MET A 1 89 ? -23.480 2.455 23.510 1.00 74.12 89 MET A CA 1
ATOM 714 C C . MET A 1 89 ? -24.615 1.616 22.896 1.00 74.12 89 MET A C 1
ATOM 716 O O . MET A 1 89 ? -24.428 1.036 21.832 1.00 74.12 89 MET A O 1
ATOM 720 N N . ALA A 1 90 ? -25.819 1.611 23.482 1.00 72.75 90 ALA A N 1
ATOM 721 C CA . ALA A 1 90 ? -26.967 0.893 22.917 1.00 72.75 90 ALA A CA 1
ATOM 722 C C . ALA A 1 90 ? -27.481 1.464 21.578 1.00 72.75 90 ALA A C 1
ATOM 724 O O . ALA A 1 90 ? -28.145 0.740 20.834 1.00 72.75 90 ALA A O 1
ATOM 725 N N . MET A 1 91 ? -27.192 2.734 21.266 1.00 69.06 91 MET A N 1
ATOM 726 C CA . MET A 1 91 ? -27.555 3.370 19.993 1.00 69.06 91 MET A CA 1
ATOM 727 C C . MET A 1 91 ? -26.501 3.173 18.894 1.00 69.06 91 MET A C 1
ATOM 729 O O . MET A 1 91 ? -26.876 3.127 17.721 1.00 69.06 91 MET A O 1
ATOM 733 N N . VAL A 1 92 ? -25.213 3.067 19.260 1.00 67.75 92 VAL A N 1
ATOM 734 C CA . VAL A 1 92 ? -24.073 3.067 18.312 1.00 67.75 92 VAL A CA 1
ATOM 735 C C . VAL A 1 92 ? -23.361 1.719 18.146 1.00 67.75 92 VAL A C 1
ATOM 737 O O . VAL A 1 92 ? -22.668 1.528 17.153 1.00 67.75 92 VAL A O 1
ATOM 740 N N . CYS A 1 93 ? -23.506 0.789 19.094 1.00 74.00 93 CYS A N 1
ATOM 741 C CA . CYS A 1 93 ? -22.820 -0.506 19.113 1.00 74.00 93 CYS A CA 1
ATOM 742 C C . CYS A 1 93 ? -23.860 -1.648 19.032 1.00 74.00 93 CYS A C 1
ATOM 744 O O . CYS A 1 93 ? -24.495 -1.989 20.036 1.00 74.00 93 CYS A O 1
ATOM 746 N N . PRO A 1 94 ? -24.096 -2.239 17.843 1.00 75.00 94 PRO A N 1
ATOM 747 C CA . PRO A 1 94 ? -25.064 -3.321 17.649 1.00 75.00 94 PRO A CA 1
ATOM 748 C C . PRO A 1 94 ? -24.875 -4.538 18.569 1.00 75.00 94 PRO A C 1
ATOM 750 O O . PRO A 1 94 ? -25.879 -5.092 19.027 1.00 75.00 94 PRO A O 1
ATOM 753 N N . ALA A 1 95 ? -23.631 -4.916 18.890 1.00 78.19 95 ALA A N 1
ATOM 754 C CA . ALA A 1 95 ? -23.313 -6.008 19.820 1.00 78.19 95 ALA A CA 1
ATOM 755 C C . ALA A 1 95 ? -23.283 -5.574 21.302 1.00 78.19 95 ALA A C 1
ATOM 757 O O . ALA A 1 95 ? -22.874 -6.348 22.172 1.00 78.19 95 ALA A O 1
ATOM 758 N N . TRP A 1 96 ? -23.711 -4.344 21.631 1.00 79.38 96 TRP A N 1
ATOM 759 C CA . TRP A 1 96 ? -23.572 -3.802 22.986 1.00 79.38 96 TRP A CA 1
ATOM 760 C C . TRP A 1 96 ? -24.238 -4.663 24.051 1.00 79.38 96 TRP A C 1
ATOM 762 O O . TRP A 1 96 ? -23.698 -4.761 25.143 1.00 79.38 96 TRP A O 1
ATOM 772 N N . LEU A 1 97 ? -25.377 -5.304 23.772 1.00 76.88 97 LEU A N 1
ATOM 773 C CA . LEU A 1 97 ? -26.035 -6.160 24.763 1.00 76.88 97 LEU A CA 1
ATOM 774 C C . LEU A 1 97 ? -25.118 -7.320 25.180 1.00 76.88 97 LEU A C 1
ATOM 776 O O . LEU A 1 97 ? -24.859 -7.491 26.371 1.00 76.88 97 LEU A O 1
ATOM 780 N N . ASP A 1 98 ? -24.538 -8.034 24.221 1.00 78.56 98 ASP A N 1
ATOM 781 C CA . ASP A 1 98 ? -23.677 -9.195 24.472 1.00 78.56 98 ASP A CA 1
ATOM 782 C C . ASP A 1 98 ? -22.359 -8.784 25.146 1.00 78.56 98 ASP A C 1
ATOM 784 O O . ASP A 1 98 ? -21.927 -9.396 26.127 1.00 78.56 98 ASP A O 1
ATOM 788 N N . ILE A 1 99 ? -21.761 -7.677 24.690 1.00 80.31 99 ILE A N 1
ATOM 789 C CA . ILE A 1 99 ? -20.589 -7.046 25.320 1.00 80.31 99 ILE A CA 1
ATOM 790 C C . ILE A 1 99 ? -20.901 -6.644 26.765 1.00 80.31 99 ILE A C 1
ATOM 792 O O . ILE A 1 99 ? -20.120 -6.914 27.678 1.00 80.31 99 ILE A O 1
ATOM 796 N N . ARG A 1 100 ? -22.068 -6.039 27.001 1.00 78.25 100 ARG A N 1
ATOM 797 C CA . ARG A 1 100 ? -22.530 -5.591 28.317 1.00 78.25 100 ARG A CA 1
ATOM 798 C C . ARG A 1 100 ? -22.750 -6.759 29.278 1.00 78.25 100 ARG A C 1
ATOM 800 O O . ARG A 1 100 ? -22.564 -6.571 30.482 1.00 78.25 100 ARG A O 1
ATOM 807 N N . HIS A 1 101 ? -23.129 -7.935 28.776 1.00 76.75 101 HIS A N 1
ATOM 808 C CA . HIS A 1 101 ? -23.161 -9.170 29.558 1.00 76.75 101 HIS A CA 1
ATOM 809 C C . HIS A 1 101 ? -21.739 -9.667 29.870 1.00 76.75 101 HIS A C 1
ATOM 811 O O . HIS A 1 101 ? -21.428 -9.854 31.045 1.00 76.75 101 HIS A O 1
ATOM 817 N N . LYS A 1 102 ? -20.843 -9.761 28.876 1.00 74.62 102 LYS A N 1
ATOM 818 C CA . LYS A 1 102 ? -19.433 -10.173 29.075 1.00 74.62 102 LYS A CA 1
ATOM 819 C C . LYS A 1 102 ? -18.655 -9.260 30.038 1.00 74.62 102 LYS A C 1
ATOM 821 O O . LYS A 1 102 ? -17.855 -9.745 30.832 1.00 74.62 102 LYS A O 1
ATOM 826 N N . ALA A 1 103 ? -18.942 -7.960 30.045 1.00 75.06 103 ALA A N 1
ATOM 827 C CA . ALA A 1 103 ? -18.340 -6.999 30.970 1.00 75.06 103 ALA A CA 1
ATOM 828 C C . ALA A 1 103 ? -18.815 -7.143 32.432 1.00 75.06 103 ALA A C 1
ATOM 830 O O . ALA A 1 103 ? -18.185 -6.600 33.335 1.00 75.06 103 ALA A O 1
ATOM 831 N N . ARG A 1 104 ? -19.912 -7.871 32.706 1.00 71.62 104 ARG A N 1
ATOM 832 C CA . ARG A 1 104 ? -20.325 -8.199 34.088 1.00 71.62 104 ARG A CA 1
ATOM 833 C C . ARG A 1 104 ? -19.500 -9.335 34.685 1.00 71.62 104 ARG A C 1
ATOM 835 O O . ARG A 1 104 ? -19.249 -9.320 35.882 1.00 71.62 104 ARG A O 1
ATOM 842 N N . SER A 1 105 ? -19.050 -10.277 33.857 1.00 66.25 105 SER A N 1
ATOM 843 C CA . SER A 1 105 ? -18.108 -11.344 34.233 1.00 66.25 105 SER A CA 1
ATOM 844 C C . SER A 1 105 ? -16.661 -10.855 34.426 1.00 66.25 105 SER A C 1
ATOM 846 O O . SER A 1 105 ? -15.776 -11.657 34.706 1.00 66.25 105 SER A O 1
ATOM 848 N N . GLY A 1 106 ? -16.407 -9.546 34.320 1.00 71.00 106 GLY A N 1
ATOM 849 C CA . GLY A 1 106 ? -15.116 -8.933 34.615 1.00 71.00 106 GLY A CA 1
ATOM 850 C C . GLY A 1 106 ? -14.367 -8.496 33.361 1.00 71.00 106 GLY A C 1
ATOM 851 O O . GLY A 1 106 ? -14.805 -7.583 32.662 1.00 71.00 106 GLY A O 1
ATOM 852 N N . ASN A 1 107 ? -13.193 -9.085 33.130 1.00 73.44 107 ASN A N 1
ATOM 853 C CA . ASN A 1 107 ? -12.262 -8.598 32.115 1.00 73.44 107 ASN A CA 1
ATOM 854 C C . ASN A 1 107 ? -12.719 -9.004 30.710 1.00 73.44 107 ASN A C 1
ATOM 856 O O . ASN A 1 107 ? -12.992 -10.172 30.437 1.00 73.44 107 ASN A O 1
ATOM 860 N N . VAL A 1 108 ? -12.784 -8.023 29.820 1.00 80.44 108 VAL A N 1
ATOM 861 C CA . VAL A 1 108 ? -13.157 -8.182 28.422 1.00 80.44 108 VAL A CA 1
ATOM 862 C C . VAL A 1 108 ? -11.915 -8.542 27.617 1.00 80.44 108 VAL A C 1
ATOM 864 O O . VAL A 1 108 ? -10.914 -7.832 27.655 1.00 80.44 108 VAL A O 1
ATOM 867 N N . GLN A 1 109 ? -12.010 -9.626 26.851 1.00 80.19 109 GLN A N 1
ATOM 868 C CA . GLN A 1 109 ? -11.075 -9.948 25.778 1.00 80.19 109 GLN A CA 1
ATOM 869 C C . GLN A 1 109 ? -11.756 -9.714 24.426 1.00 80.19 109 GLN A C 1
ATOM 871 O O . GLN A 1 109 ? -12.955 -9.966 24.260 1.00 80.19 109 GLN A O 1
ATOM 876 N N . ILE A 1 110 ? -10.973 -9.236 23.465 1.00 83.25 110 ILE A N 1
ATOM 877 C CA . ILE A 1 110 ? -11.362 -9.055 22.067 1.00 83.25 110 ILE A CA 1
ATOM 878 C C . ILE A 1 110 ? -10.475 -10.001 21.258 1.00 83.25 110 ILE A C 1
ATOM 880 O O . ILE A 1 110 ? -9.269 -10.048 21.496 1.00 83.25 110 ILE A O 1
ATOM 884 N N . LYS A 1 111 ? -11.049 -10.789 20.339 1.00 81.12 111 LYS A N 1
ATOM 885 C CA . LYS A 1 111 ? -10.240 -11.687 19.501 1.00 81.12 111 LYS A CA 1
ATOM 886 C C . LYS A 1 111 ? -9.254 -10.847 18.676 1.00 81.12 111 LYS A C 1
ATOM 888 O O . LYS A 1 111 ? -9.606 -9.748 18.260 1.00 81.12 111 LYS A O 1
ATOM 893 N N . ASN A 1 112 ? -8.052 -11.370 18.451 1.00 82.19 112 ASN A N 1
ATOM 894 C CA . ASN A 1 112 ? -6.978 -10.773 17.648 1.00 82.19 112 ASN A CA 1
ATOM 895 C C . ASN A 1 112 ? -6.338 -9.489 18.223 1.00 82.19 112 ASN A C 1
ATOM 897 O O . ASN A 1 112 ? -5.255 -9.125 17.784 1.00 82.19 112 ASN A O 1
ATOM 901 N N . VAL A 1 113 ? -6.926 -8.835 19.231 1.00 84.56 113 VAL A N 1
ATOM 902 C CA . VAL A 1 113 ? -6.378 -7.600 19.819 1.00 84.56 113 VAL A CA 1
ATOM 903 C C . VAL A 1 113 ? -5.364 -7.919 20.922 1.00 84.56 113 VAL A C 1
ATOM 905 O O . VAL A 1 113 ? -5.739 -8.425 21.982 1.00 84.56 113 VAL A O 1
ATOM 908 N N . CYS A 1 114 ? -4.089 -7.586 20.704 1.00 83.56 114 CYS A N 1
ATOM 909 C CA . CYS A 1 114 ? -3.055 -7.680 21.730 1.00 83.56 114 CYS A CA 1
ATOM 910 C C . CYS A 1 114 ? -3.137 -6.469 22.670 1.00 83.56 114 CYS A C 1
ATOM 912 O O . CYS A 1 114 ? -2.762 -5.361 22.311 1.00 83.56 114 CYS A O 1
ATOM 914 N N . LEU A 1 115 ? -3.631 -6.667 23.892 1.00 78.81 115 LEU A N 1
ATOM 915 C CA . LEU A 1 115 ? -3.810 -5.587 24.874 1.00 78.81 115 LEU A CA 1
ATOM 916 C C . LEU A 1 115 ? -2.493 -5.126 25.543 1.00 78.81 115 LEU A C 1
ATOM 918 O O . LEU A 1 115 ? -2.510 -4.207 26.360 1.00 78.81 115 LEU A O 1
ATOM 922 N N . ASP A 1 116 ? -1.359 -5.736 25.191 1.00 80.25 116 ASP A N 1
ATOM 923 C CA . ASP A 1 116 ? -0.012 -5.355 25.648 1.00 80.25 116 ASP A CA 1
ATOM 924 C C . ASP A 1 116 ? 0.725 -4.427 24.652 1.00 80.25 116 ASP A C 1
ATOM 926 O O . ASP A 1 116 ? 1.902 -4.090 24.862 1.00 80.25 116 ASP A O 1
ATOM 930 N N . ASP A 1 117 ? 0.031 -4.040 23.575 1.00 83.81 117 ASP A N 1
ATOM 931 C CA . ASP A 1 117 ? 0.526 -3.317 22.400 1.00 83.81 117 ASP A CA 1
ATOM 932 C C . ASP A 1 117 ? -0.030 -1.873 22.377 1.00 83.81 117 ASP A C 1
ATOM 934 O O . ASP A 1 117 ? -1.249 -1.694 22.504 1.00 83.81 117 ASP A O 1
ATOM 938 N N . PRO A 1 118 ? 0.800 -0.817 22.262 1.00 84.62 118 PRO A N 1
ATOM 939 C CA . PRO A 1 118 ? 0.319 0.561 22.392 1.00 84.62 118 PRO A CA 1
ATOM 940 C C . PRO A 1 118 ? -0.623 0.982 21.251 1.00 84.62 118 PRO A C 1
ATOM 942 O O . PRO A 1 118 ? -1.595 1.697 21.507 1.00 84.62 118 PRO A O 1
ATOM 945 N N . GLU A 1 119 ? -0.437 0.465 20.032 1.00 88.38 119 GLU A N 1
ATOM 946 C CA . GLU A 1 119 ? -1.379 0.641 18.917 1.00 88.38 119 GLU A CA 1
ATOM 947 C C . GLU A 1 119 ? -2.799 0.123 19.244 1.00 88.38 119 GLU A C 1
ATOM 949 O O . GLU A 1 119 ? -3.799 0.666 18.758 1.00 88.38 119 GLU A O 1
ATOM 954 N N . ALA A 1 120 ? -2.924 -0.898 20.102 1.00 87.00 120 ALA A N 1
ATOM 955 C CA . ALA A 1 120 ? -4.219 -1.393 20.566 1.00 87.00 120 ALA A CA 1
ATOM 956 C C . ALA A 1 120 ? -4.842 -0.477 21.633 1.00 87.00 120 ALA A C 1
ATOM 958 O O . ALA A 1 120 ? -6.062 -0.283 21.636 1.00 87.00 120 ALA A O 1
ATOM 959 N N . GLU A 1 121 ? -4.035 0.132 22.513 1.00 83.31 121 GLU A N 1
ATOM 960 C CA . GLU A 1 121 ? -4.519 1.151 23.456 1.00 83.31 121 GLU A CA 1
ATOM 961 C C . GLU A 1 121 ? -5.066 2.374 22.702 1.00 83.31 121 GLU A C 1
ATOM 963 O O . GLU A 1 121 ? -6.173 2.834 23.006 1.00 83.31 121 GLU A O 1
ATOM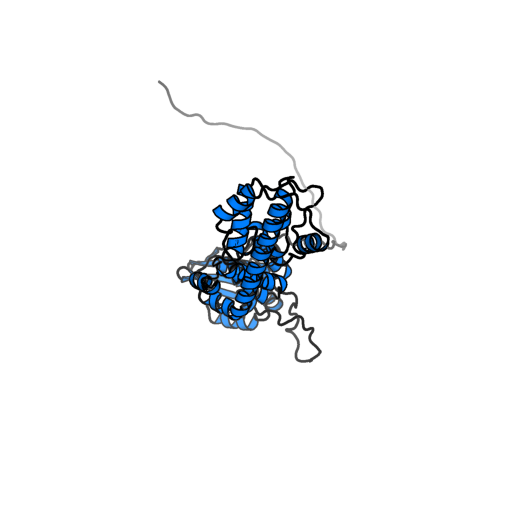 968 N N . PHE A 1 122 ? -4.346 2.850 21.676 1.00 86.50 122 PHE A N 1
ATOM 969 C CA . PHE A 1 122 ? -4.811 3.913 20.780 1.00 86.50 122 PHE A CA 1
ATOM 970 C C . PHE A 1 122 ? -6.167 3.563 20.161 1.00 86.50 122 PHE A C 1
ATOM 972 O O . PHE A 1 122 ? -7.126 4.329 20.296 1.00 86.50 122 PHE A O 1
ATOM 979 N N . ALA A 1 123 ? -6.279 2.385 19.540 1.00 88.12 123 ALA A N 1
ATOM 980 C CA . ALA A 1 123 ? -7.497 1.953 18.864 1.00 88.12 123 ALA A CA 1
ATOM 981 C C . ALA A 1 123 ? -8.702 1.845 19.819 1.00 88.12 123 ALA A C 1
ATOM 983 O O . ALA A 1 123 ? -9.813 2.260 19.470 1.00 88.12 123 ALA A O 1
ATOM 984 N N . ILE A 1 124 ? -8.489 1.354 21.047 1.00 83.38 124 ILE A N 1
ATOM 985 C CA . ILE A 1 124 ? -9.517 1.315 22.098 1.00 83.38 124 ILE A CA 1
ATOM 986 C C . ILE A 1 124 ? -9.923 2.736 22.507 1.00 83.38 124 ILE A C 1
ATOM 988 O O . ILE A 1 124 ? -11.113 3.054 22.498 1.00 83.38 124 ILE A O 1
ATOM 992 N N . ARG A 1 125 ? -8.965 3.612 22.835 1.00 79.81 125 ARG A N 1
ATOM 993 C CA . ARG A 1 125 ? -9.242 4.989 23.287 1.00 79.81 125 ARG A CA 1
ATOM 994 C C . ARG A 1 125 ? -9.981 5.801 22.228 1.00 79.81 125 ARG A C 1
ATOM 996 O O . ARG A 1 125 ? -11.002 6.412 22.541 1.00 79.81 125 ARG A O 1
ATOM 1003 N N . LEU A 1 126 ? -9.525 5.736 20.977 1.00 82.75 126 LEU A N 1
ATOM 1004 C CA . LEU A 1 126 ? -10.164 6.356 19.818 1.00 82.75 126 LEU A CA 1
ATOM 1005 C C . LEU A 1 126 ? -11.633 5.936 19.692 1.00 82.75 126 LEU A C 1
ATOM 1007 O O . LEU A 1 126 ? -12.524 6.784 19.611 1.00 82.75 126 LEU A O 1
ATOM 1011 N N . LEU A 1 127 ? -11.902 4.627 19.691 1.00 78.75 127 LEU A N 1
ATOM 1012 C CA . LEU A 1 127 ? -13.264 4.123 19.543 1.00 78.75 127 LEU A CA 1
ATOM 1013 C C . LEU A 1 127 ? -14.145 4.525 20.733 1.00 78.75 127 LEU A C 1
ATOM 1015 O O . LEU A 1 127 ? -15.313 4.859 20.547 1.00 78.75 127 LEU A O 1
ATOM 1019 N N . LEU A 1 128 ? -13.612 4.562 21.951 1.00 74.75 128 LEU A N 1
ATOM 1020 C CA . LEU A 1 128 ? -14.399 4.930 23.126 1.00 74.75 128 LEU A CA 1
ATOM 1021 C C . LEU A 1 128 ? -14.710 6.432 23.193 1.00 74.75 128 LEU A C 1
ATOM 1023 O O . LEU A 1 128 ? -15.865 6.776 23.456 1.00 74.75 128 LEU A O 1
ATOM 1027 N N . ASP A 1 129 ? -13.775 7.319 22.848 1.00 75.25 129 ASP A N 1
ATOM 1028 C CA . ASP A 1 129 ? -14.053 8.756 22.695 1.00 75.25 129 ASP A CA 1
ATOM 1029 C C . ASP A 1 129 ? -15.133 9.004 21.610 1.00 75.25 129 ASP A C 1
ATOM 1031 O O . ASP A 1 129 ? -16.076 9.776 21.832 1.00 75.25 129 ASP A O 1
ATOM 1035 N N . ILE A 1 130 ? -15.091 8.266 20.488 1.00 71.94 130 ILE A N 1
ATOM 1036 C CA . ILE A 1 130 ? -16.145 8.292 19.452 1.00 71.94 130 ILE A CA 1
ATOM 1037 C C . ILE A 1 130 ? -17.494 7.801 20.008 1.00 71.94 130 ILE A C 1
ATOM 1039 O O . ILE A 1 130 ? -18.527 8.413 19.723 1.00 71.94 130 ILE A O 1
ATOM 1043 N N . SER A 1 131 ? -17.513 6.750 20.843 1.00 69.06 131 SER A N 1
ATOM 1044 C CA . SER A 1 131 ? -18.740 6.246 21.496 1.00 69.06 131 SER A CA 1
ATOM 1045 C C . SER A 1 131 ? -19.425 7.300 22.373 1.00 69.06 131 SER A C 1
ATOM 1047 O O . SER A 1 131 ? -20.651 7.325 22.514 1.00 69.06 131 SER A O 1
ATOM 1049 N N . HIS A 1 132 ? -18.618 8.201 22.935 1.00 66.56 132 HIS A N 1
ATOM 1050 C CA . HIS A 1 132 ? -19.043 9.304 23.783 1.00 66.56 132 HIS A CA 1
ATOM 1051 C C . HIS A 1 132 ? -19.410 10.571 23.002 1.00 66.56 132 HIS A C 1
ATOM 1053 O O . HIS A 1 132 ? -19.804 11.571 23.604 1.00 66.56 132 HIS A O 1
ATOM 1059 N N . GLY A 1 133 ? -19.360 10.515 21.669 1.00 64.44 133 GLY A N 1
ATOM 1060 C CA . GLY A 1 133 ? -19.744 11.606 20.784 1.00 64.44 133 GLY A CA 1
ATOM 1061 C C . GLY A 1 133 ? -18.625 12.602 20.492 1.00 64.44 133 GLY A C 1
ATOM 1062 O O . GLY A 1 133 ? -18.905 13.608 19.838 1.00 64.44 133 GLY A O 1
ATOM 1063 N N . ASN A 1 134 ? -17.380 12.337 20.913 1.00 71.94 134 ASN A N 1
ATOM 1064 C CA . ASN A 1 134 ? -16.244 13.124 20.450 1.00 71.94 134 ASN A CA 1
ATOM 1065 C C . ASN A 1 134 ? -15.939 12.749 18.992 1.00 71.94 134 ASN A C 1
ATOM 1067 O O . ASN A 1 134 ? -15.328 11.725 18.690 1.00 71.94 134 ASN A O 1
ATOM 1071 N N . LYS A 1 135 ? -16.453 13.564 18.067 1.00 68.06 135 LYS A N 1
ATOM 1072 C CA . LYS A 1 135 ? -16.268 13.359 16.627 1.00 68.06 135 LYS A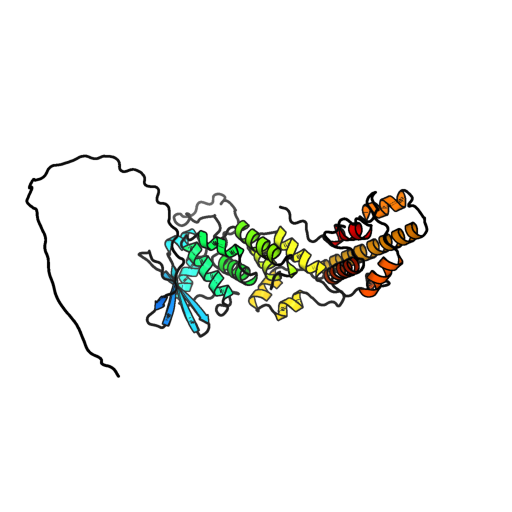 CA 1
ATOM 1073 C C . LYS A 1 135 ? -14.911 13.855 16.136 1.00 68.06 135 LYS A C 1
ATOM 1075 O O . LYS A 1 135 ? -14.474 13.372 15.099 1.00 68.06 135 LYS A O 1
ATOM 1080 N N . GLU A 1 136 ? -14.262 14.766 16.859 1.00 70.81 136 GLU A N 1
ATOM 1081 C CA . GLU A 1 136 ? -12.971 15.348 16.470 1.00 70.81 136 GLU A CA 1
ATOM 1082 C C . GLU A 1 136 ? -11.845 14.314 16.579 1.00 70.81 136 GLU A C 1
ATOM 1084 O O . GLU A 1 136 ? -11.003 14.251 15.689 1.00 70.81 136 GLU A O 1
ATOM 1089 N N . THR A 1 137 ? -11.906 13.388 17.548 1.00 73.50 137 THR A N 1
ATOM 1090 C CA . THR A 1 137 ? -10.947 12.269 17.664 1.00 73.50 137 THR A CA 1
ATOM 1091 C C . THR A 1 137 ? -10.881 11.395 16.402 1.00 73.50 137 THR A C 1
ATOM 1093 O O . THR A 1 137 ? -9.874 10.735 16.173 1.00 73.50 137 THR A O 1
ATOM 1096 N N . ARG A 1 138 ? -11.910 11.403 15.535 1.00 73.12 138 ARG A N 1
ATOM 1097 C CA . ARG A 1 138 ? -11.874 10.703 14.234 1.00 73.12 138 ARG A CA 1
ATOM 1098 C C . ARG A 1 138 ? -10.783 11.231 13.306 1.00 73.12 138 ARG A C 1
ATOM 1100 O O . ARG A 1 138 ? -10.305 10.470 12.472 1.00 73.12 138 ARG A O 1
ATOM 1107 N N . GLU A 1 139 ? -10.383 12.491 13.443 1.00 75.81 139 GLU A N 1
ATOM 1108 C CA . GLU A 1 139 ? -9.321 13.076 12.625 1.00 75.81 139 GLU A CA 1
ATOM 1109 C C . GLU A 1 139 ? -7.947 12.474 12.962 1.00 75.81 139 GLU A C 1
ATOM 1111 O O . GLU A 1 139 ? -7.086 12.435 12.090 1.00 75.81 139 GLU A O 1
ATOM 1116 N N . ASN A 1 140 ? -7.766 11.880 14.151 1.00 80.81 140 ASN A N 1
ATOM 1117 C CA . ASN A 1 140 ? -6.545 11.154 14.528 1.00 80.81 140 ASN A CA 1
ATOM 1118 C C . ASN A 1 140 ? -6.284 9.926 13.628 1.00 80.81 140 ASN A C 1
ATOM 1120 O O . ASN A 1 140 ? -5.149 9.470 13.525 1.00 80.81 140 ASN A O 1
ATOM 1124 N N . LEU A 1 141 ? -7.303 9.406 12.925 1.00 81.00 141 LEU A N 1
ATOM 1125 C CA . LEU A 1 141 ? -7.134 8.346 11.917 1.00 81.00 141 LEU A CA 1
ATOM 1126 C C . LEU A 1 141 ? -6.310 8.798 10.698 1.00 81.00 141 LEU A C 1
ATOM 1128 O O . LEU A 1 141 ? -5.844 7.955 9.940 1.00 81.00 141 LEU A O 1
ATOM 1132 N N . LYS A 1 142 ? -6.107 10.110 10.504 1.00 77.75 142 LYS A N 1
ATOM 1133 C CA . LYS A 1 142 ? -5.268 10.670 9.430 1.00 77.75 142 LYS A CA 1
ATOM 1134 C C . LYS A 1 142 ? -3.769 10.445 9.630 1.00 77.75 142 LYS A C 1
ATOM 1136 O O . LYS A 1 142 ? -3.029 10.624 8.666 1.00 77.75 142 LYS A O 1
ATOM 1141 N N . SER A 1 143 ? -3.349 10.123 10.853 1.00 82.00 143 SER A N 1
ATOM 1142 C CA . SER A 1 143 ? -1.958 9.884 11.260 1.00 82.00 143 SER A CA 1
ATOM 1143 C C . SER A 1 143 ? -1.764 8.514 11.921 1.00 82.00 143 SER A C 1
ATOM 1145 O O . SER A 1 143 ? -0.729 8.285 12.537 1.00 82.00 143 SER A O 1
ATOM 1147 N N . ALA A 1 144 ? -2.768 7.636 11.849 1.00 88.50 144 ALA A N 1
ATOM 1148 C CA . ALA A 1 144 ? -2.719 6.305 12.442 1.00 88.50 144 ALA A CA 1
ATOM 1149 C C . ALA A 1 144 ? -1.921 5.338 11.554 1.00 88.50 144 ALA A C 1
ATOM 1151 O O . ALA A 1 144 ? -2.075 5.351 10.333 1.00 88.50 144 ALA A O 1
ATOM 1152 N N . THR A 1 145 ? -1.108 4.478 12.161 1.00 92.25 145 THR A N 1
ATOM 1153 C CA . THR A 1 145 ? -0.316 3.442 11.480 1.00 92.25 145 THR A CA 1
ATOM 1154 C C . THR A 1 145 ? -1.189 2.322 10.901 1.00 92.25 145 THR A C 1
ATOM 1156 O O . THR A 1 145 ? -2.358 2.158 11.259 1.00 92.25 145 THR A O 1
ATOM 1159 N N . ALA A 1 146 ? -0.613 1.471 10.043 1.00 92.00 146 ALA A N 1
ATOM 1160 C CA . ALA A 1 146 ? -1.321 0.303 9.518 1.00 92.00 146 ALA A CA 1
ATOM 1161 C C . ALA A 1 146 ? -1.786 -0.674 10.618 1.00 92.00 146 ALA A C 1
ATOM 1163 O O . ALA A 1 146 ? -2.868 -1.252 10.491 1.00 92.00 146 ALA A O 1
ATOM 1164 N N . ARG A 1 147 ? -1.020 -0.822 11.714 1.00 93.31 147 ARG A N 1
ATOM 1165 C CA . ARG A 1 147 ? -1.396 -1.671 12.858 1.00 93.31 147 ARG A CA 1
ATOM 1166 C C . ARG A 1 147 ? -2.489 -1.029 13.718 1.00 93.31 147 ARG A C 1
ATOM 1168 O O . ARG A 1 147 ? -3.436 -1.712 14.100 1.00 93.31 147 ARG A O 1
ATOM 1175 N N . GLU A 1 148 ? -2.445 0.286 13.940 1.00 93.38 148 GLU A N 1
ATOM 1176 C CA . GLU A 1 148 ? -3.539 1.016 14.604 1.00 93.38 148 GLU A CA 1
ATOM 1177 C C . GLU A 1 148 ? -4.850 0.910 13.814 1.00 93.38 148 GLU A C 1
ATOM 1179 O O . GLU A 1 148 ? -5.890 0.572 14.382 1.00 93.38 148 GLU A O 1
ATOM 1184 N N . LEU A 1 149 ? -4.808 1.124 12.493 1.00 93.25 149 LEU A N 1
ATOM 1185 C CA . LEU A 1 149 ? -5.968 0.939 11.613 1.00 93.25 149 LEU A CA 1
ATOM 1186 C C . LEU A 1 149 ? -6.483 -0.511 11.641 1.00 93.25 149 LEU A C 1
ATOM 1188 O O . LEU A 1 149 ? -7.698 -0.734 11.623 1.00 93.25 149 LEU A O 1
ATOM 1192 N N . TRP A 1 150 ? -5.585 -1.496 11.742 1.00 94.12 150 TRP A N 1
ATOM 1193 C CA . TRP A 1 150 ? -5.948 -2.904 11.884 1.00 94.12 150 TRP A CA 1
ATOM 1194 C C . TRP A 1 150 ? -6.667 -3.201 13.206 1.00 94.12 150 TRP A C 1
ATOM 1196 O O . TRP A 1 150 ? -7.778 -3.742 13.171 1.00 94.12 150 TRP A O 1
ATOM 1206 N N . TYR A 1 151 ? -6.128 -2.765 14.351 1.00 93.00 151 TYR A N 1
ATOM 1207 C CA . TYR A 1 151 ? -6.805 -2.897 15.646 1.00 93.00 151 TYR A CA 1
ATOM 1208 C C . TYR A 1 151 ? -8.151 -2.168 15.669 1.00 93.00 151 TYR A C 1
ATOM 1210 O O . TYR A 1 151 ? -9.143 -2.730 16.139 1.00 93.00 151 TYR A O 1
ATOM 1218 N N . VAL A 1 152 ? -8.235 -0.962 15.096 1.00 91.12 152 VAL A N 1
ATOM 1219 C CA . VAL A 1 152 ? -9.508 -0.246 14.910 1.00 91.12 152 VAL A CA 1
ATOM 1220 C C . VAL A 1 152 ? -10.501 -1.105 14.122 1.00 91.12 152 VAL A C 1
ATOM 1222 O O . VAL A 1 152 ? -11.672 -1.179 14.498 1.00 91.12 152 VAL A O 1
ATOM 1225 N N . SER A 1 153 ? -10.055 -1.800 13.071 1.00 90.00 153 SER A N 1
ATOM 1226 C CA . SER A 1 153 ? -10.913 -2.650 12.236 1.00 90.00 153 SER A CA 1
ATOM 1227 C C . SER A 1 153 ? -11.449 -3.897 12.954 1.00 90.00 153 SER A C 1
ATOM 1229 O O . SER A 1 153 ? -12.604 -4.272 12.716 1.00 90.00 153 SER A O 1
ATOM 1231 N N . GLU A 1 154 ? -10.666 -4.497 13.861 1.00 89.69 154 GLU A N 1
ATOM 1232 C CA . GLU A 1 154 ? -11.046 -5.685 14.641 1.00 89.69 154 GLU A CA 1
ATOM 1233 C C . GLU A 1 154 ? -11.877 -5.336 15.885 1.00 89.69 154 GLU A C 1
ATOM 1235 O O . GLU A 1 154 ? -12.875 -6.006 16.164 1.00 89.69 154 GLU A O 1
ATOM 1240 N N . ILE A 1 155 ? -11.582 -4.232 16.580 1.00 87.12 155 ILE A N 1
ATOM 1241 C CA . ILE A 1 155 ? -12.443 -3.736 17.667 1.00 87.12 155 ILE A CA 1
ATOM 1242 C C . ILE A 1 155 ? -13.787 -3.256 17.092 1.00 87.12 155 ILE A C 1
ATOM 1244 O O . ILE A 1 155 ? -14.838 -3.558 17.658 1.00 87.12 155 ILE A O 1
ATOM 1248 N N . TYR A 1 156 ? -13.798 -2.590 15.930 1.00 83.06 156 TYR A N 1
ATOM 1249 C CA . TYR A 1 156 ? -15.039 -2.257 15.217 1.00 83.06 156 TYR A CA 1
ATOM 1250 C C . TYR A 1 156 ? -15.820 -3.510 14.777 1.00 83.06 156 TYR A C 1
ATOM 1252 O O . TYR A 1 156 ? -17.051 -3.522 14.824 1.00 83.06 156 TYR A O 1
ATOM 1260 N N . ASN A 1 157 ? -15.118 -4.591 14.418 1.00 82.56 157 ASN A N 1
ATOM 1261 C CA . ASN A 1 157 ? -15.709 -5.910 14.167 1.00 82.56 157 ASN A CA 1
ATOM 1262 C C . ASN A 1 157 ? -16.431 -6.437 15.423 1.00 82.56 157 ASN A C 1
ATOM 1264 O O . ASN A 1 157 ? -17.601 -6.820 15.365 1.00 82.56 157 ASN A O 1
ATOM 1268 N N . TRP A 1 158 ? -15.750 -6.383 16.572 1.00 83.69 158 TRP A N 1
ATOM 1269 C CA . TRP A 1 158 ? -16.226 -6.857 17.875 1.00 83.69 158 TRP A CA 1
ATOM 1270 C C . TRP A 1 158 ? -17.396 -6.048 18.453 1.00 83.69 158 TRP A C 1
ATOM 1272 O O . TRP A 1 158 ? -18.319 -6.643 19.009 1.00 83.69 158 TRP A O 1
ATOM 1282 N N . LEU A 1 159 ? -17.428 -4.724 18.247 1.00 78.94 159 LEU A N 1
ATOM 1283 C CA . LEU A 1 159 ? -18.592 -3.862 18.536 1.00 78.94 159 LEU A CA 1
ATOM 1284 C C . LEU A 1 159 ? -19.841 -4.240 17.701 1.00 78.94 159 LEU A C 1
ATOM 1286 O O . LEU A 1 159 ? -20.951 -3.768 17.968 1.00 78.94 159 LEU A O 1
ATOM 1290 N N . GLY A 1 160 ? -19.674 -5.125 16.717 1.00 70.88 160 GLY A N 1
ATOM 1291 C CA . GLY A 1 160 ? -20.711 -5.622 15.829 1.00 70.88 160 GLY A CA 1
ATOM 1292 C C . GLY A 1 160 ? -20.959 -4.639 14.698 1.00 70.88 160 GLY A C 1
ATOM 1293 O O . GLY A 1 160 ? -21.728 -3.693 14.854 1.00 70.88 160 GLY A O 1
ATOM 1294 N N . ARG A 1 161 ? -20.355 -4.880 13.530 1.00 65.06 161 ARG A N 1
ATOM 1295 C CA . ARG A 1 161 ? -20.664 -4.093 12.326 1.00 65.06 161 ARG A CA 1
ATOM 1296 C C . ARG A 1 161 ? -22.175 -4.106 12.051 1.00 65.06 161 ARG A C 1
ATOM 1298 O O . ARG A 1 161 ? -22.794 -5.169 12.174 1.00 65.06 161 ARG A O 1
ATOM 1305 N N . PRO A 1 162 ? -22.777 -2.984 11.613 1.00 56.34 162 PRO A N 1
ATOM 1306 C CA . PRO A 1 162 ? -24.085 -3.015 10.972 1.00 56.34 162 PRO A CA 1
ATOM 1307 C C . PRO A 1 162 ? -24.018 -3.990 9.786 1.00 56.34 162 PRO A C 1
ATOM 1309 O O . PRO A 1 162 ? -23.296 -3.744 8.819 1.00 56.34 162 PRO A O 1
ATOM 1312 N N . ARG A 1 163 ? -24.697 -5.141 9.885 1.00 42.16 163 ARG A N 1
ATOM 1313 C CA . ARG A 1 163 ? -24.659 -6.192 8.854 1.00 42.16 163 ARG A CA 1
ATOM 1314 C C . ARG A 1 163 ? -25.442 -5.742 7.617 1.00 42.16 163 ARG A C 1
ATOM 1316 O O . ARG A 1 163 ? -26.611 -6.080 7.472 1.00 42.16 163 ARG A O 1
ATOM 1323 N N . PHE A 1 164 ? -24.735 -5.037 6.734 1.00 36.88 164 PHE A N 1
ATOM 1324 C CA . PHE A 1 164 ? -25.208 -4.414 5.495 1.00 36.88 164 PHE A CA 1
ATOM 1325 C C . PHE A 1 164 ? -26.219 -3.275 5.681 1.00 36.88 164 PHE A C 1
ATOM 1327 O O . PHE A 1 164 ? -27.061 -3.277 6.575 1.00 36.88 164 PHE A O 1
ATOM 1334 N N . LEU A 1 165 ? -26.195 -2.332 4.736 1.00 37.03 165 LEU A N 1
ATOM 1335 C CA . LEU A 1 165 ? -27.260 -1.349 4.515 1.00 37.03 165 LEU A CA 1
ATOM 1336 C C . LEU A 1 165 ? -28.477 -1.994 3.821 1.00 37.03 165 LEU A C 1
ATOM 1338 O O . LEU A 1 165 ? -29.037 -1.441 2.878 1.00 37.03 165 LEU A O 1
ATOM 1342 N N . ARG A 1 166 ? -28.910 -3.175 4.285 1.00 29.61 166 ARG A N 1
ATOM 1343 C CA . ARG A 1 166 ? -30.237 -3.684 3.935 1.00 29.61 166 ARG A CA 1
ATOM 1344 C C . ARG A 1 166 ? -31.255 -2.949 4.794 1.00 29.61 166 ARG A C 1
ATOM 1346 O O . ARG A 1 166 ? -31.418 -3.244 5.977 1.00 29.61 166 ARG A O 1
ATOM 1353 N N . THR A 1 167 ? -31.939 -1.989 4.179 1.00 27.83 167 THR A N 1
ATOM 1354 C CA . THR A 1 167 ? -33.221 -1.469 4.659 1.00 27.83 167 THR A CA 1
ATOM 1355 C C . THR A 1 167 ? -34.094 -2.668 5.041 1.00 27.83 167 THR A C 1
ATOM 1357 O O . THR A 1 167 ? -34.245 -3.565 4.208 1.00 27.83 167 THR A O 1
ATOM 1360 N N . PRO A 1 168 ? -34.626 -2.756 6.273 1.00 31.84 168 PRO A N 1
ATOM 1361 C CA . PRO A 1 168 ? -35.427 -3.907 6.656 1.00 31.84 168 PRO A CA 1
ATOM 1362 C C . PRO A 1 168 ? -36.717 -3.915 5.832 1.00 31.84 168 PRO A C 1
ATOM 1364 O O . PRO A 1 168 ? -37.596 -3.076 6.034 1.00 31.84 168 PRO A O 1
ATOM 1367 N N . ALA A 1 169 ? -36.827 -4.877 4.913 1.00 31.12 169 ALA A N 1
ATOM 1368 C CA . ALA A 1 169 ? -38.119 -5.297 4.388 1.00 31.12 169 ALA A CA 1
ATOM 1369 C C . ALA A 1 169 ? -39.015 -5.686 5.578 1.00 31.12 169 ALA A C 1
ATOM 1371 O O . ALA A 1 169 ? -38.523 -6.195 6.589 1.00 31.12 169 ALA A O 1
ATOM 1372 N N . MET A 1 170 ? -40.304 -5.357 5.508 1.00 40.00 170 MET A N 1
ATOM 1373 C CA . MET A 1 170 ? -41.151 -5.316 6.701 1.00 40.00 170 MET A CA 1
ATOM 1374 C C . MET A 1 170 ? -41.458 -6.704 7.275 1.00 40.00 170 MET A C 1
ATOM 1376 O O . MET A 1 170 ? -42.389 -7.364 6.828 1.00 40.00 170 MET A O 1
ATOM 1380 N N . GLU A 1 171 ? -40.775 -7.073 8.360 1.00 33.78 171 GLU A N 1
ATOM 1381 C CA . GLU A 1 171 ? -41.231 -8.115 9.286 1.00 33.78 171 GLU A CA 1
ATOM 1382 C C . GLU A 1 171 ? -41.518 -7.514 10.672 1.00 33.78 171 GLU A C 1
ATOM 1384 O O . GLU A 1 171 ? -40.634 -7.073 11.413 1.00 33.78 171 GLU A O 1
ATOM 1389 N N . PHE A 1 172 ? -42.806 -7.450 11.014 1.00 39.88 172 PHE A N 1
ATOM 1390 C CA . PHE A 1 172 ? -43.335 -6.754 12.189 1.00 39.88 172 PHE A CA 1
ATOM 1391 C C . PHE A 1 172 ? -43.236 -7.587 13.483 1.00 39.88 172 PHE A C 1
ATOM 1393 O O . PHE A 1 172 ? -44.254 -8.038 14.005 1.00 39.88 172 PHE A O 1
ATOM 1400 N N . TYR A 1 173 ? -42.046 -7.721 14.088 1.00 31.33 173 TYR A N 1
ATOM 1401 C CA . TYR A 1 173 ? -41.950 -8.253 15.461 1.00 31.33 173 TYR A CA 1
ATOM 1402 C C . TYR A 1 173 ? -41.101 -7.425 16.450 1.00 31.33 173 TYR A C 1
ATOM 1404 O O . TYR A 1 173 ? -39.878 -7.466 16.490 1.00 31.33 173 TYR A O 1
ATOM 1412 N N . ARG A 1 174 ? -41.834 -6.760 17.360 1.00 35.28 174 ARG A N 1
ATOM 1413 C CA . ARG A 1 174 ? -41.455 -6.377 18.740 1.00 35.28 174 ARG A CA 1
ATOM 1414 C C . ARG A 1 174 ? -40.306 -5.366 18.931 1.00 35.28 174 ARG A C 1
ATOM 1416 O O . ARG A 1 174 ? -39.307 -5.618 19.592 1.00 35.28 174 ARG A O 1
ATOM 1423 N N . SER A 1 175 ? -40.597 -4.136 18.510 1.00 40.50 175 SER A N 1
ATOM 1424 C CA . SER A 1 175 ? -40.784 -2.974 19.408 1.00 40.50 175 SER A CA 1
ATOM 1425 C C . SER A 1 175 ? -39.753 -2.651 20.518 1.00 40.50 175 SER A C 1
ATOM 1427 O O . SER A 1 175 ? -39.532 -3.415 21.448 1.00 40.50 175 SER A O 1
ATOM 1429 N N . ARG A 1 176 ? -39.328 -1.373 20.537 1.00 35.19 176 ARG A N 1
ATOM 1430 C CA . ARG A 1 176 ? -38.551 -0.618 21.564 1.00 35.19 176 ARG A CA 1
ATOM 1431 C C . ARG A 1 176 ? -37.018 -0.605 21.478 1.00 35.19 176 ARG A C 1
ATOM 1433 O O . ARG A 1 176 ? -36.451 0.410 21.871 1.00 35.19 176 ARG A O 1
ATOM 1440 N N . CYS A 1 177 ? -36.339 -1.602 20.908 1.00 40.84 177 CYS A N 1
ATOM 1441 C CA . CYS A 1 177 ? -34.869 -1.545 20.732 1.00 40.84 177 CYS A CA 1
ATOM 1442 C C . CYS A 1 177 ? -34.402 -0.990 19.368 1.00 40.84 177 CYS A C 1
ATOM 1444 O O . CYS A 1 177 ? -33.209 -0.791 19.159 1.00 40.84 177 CYS A O 1
ATOM 1446 N N . LEU A 1 178 ? -35.329 -0.700 18.449 1.00 41.25 178 LEU A N 1
ATOM 1447 C CA . LEU A 1 178 ? -35.058 -0.354 17.044 1.00 41.25 178 LEU A CA 1
ATOM 1448 C C . LEU A 1 178 ? -34.883 1.156 16.761 1.00 41.25 178 LEU A C 1
ATOM 1450 O O . LEU A 1 178 ? -35.185 1.627 15.672 1.00 41.25 178 LEU A O 1
ATOM 1454 N N . ARG A 1 179 ? -34.327 1.920 17.712 1.00 41.75 179 ARG A N 1
ATOM 1455 C CA . ARG A 1 179 ? -33.655 3.210 17.418 1.00 41.75 179 ARG A CA 1
ATOM 1456 C C . ARG A 1 179 ? -32.134 3.027 17.323 1.00 41.75 179 ARG A C 1
ATOM 1458 O O . ARG A 1 179 ? -31.364 3.844 17.821 1.00 41.75 179 ARG A O 1
ATOM 1465 N N . ARG A 1 180 ? -31.703 1.921 16.711 1.00 51.09 180 ARG A N 1
ATOM 1466 C CA . ARG A 1 180 ? -30.299 1.704 16.350 1.00 51.09 180 ARG A CA 1
ATOM 1467 C C . ARG A 1 180 ? -29.948 2.633 15.196 1.00 51.09 180 ARG A C 1
ATOM 1469 O O . ARG A 1 180 ? -30.692 2.719 14.223 1.00 51.09 180 ARG A O 1
ATOM 1476 N N . SER A 1 181 ? -28.828 3.332 15.319 1.00 50.44 181 SER A N 1
ATOM 1477 C CA . SER A 1 181 ? -28.281 4.107 14.214 1.00 50.44 181 SER A CA 1
ATOM 1478 C C . SER A 1 181 ? -27.717 3.149 13.166 1.00 50.44 181 SER A C 1
ATOM 1480 O O . SER A 1 181 ? -26.753 2.444 13.448 1.00 50.44 181 SER A O 1
ATOM 1482 N N . ASN A 1 182 ? -28.266 3.161 11.947 1.00 54.47 182 ASN A N 1
ATOM 1483 C CA . ASN A 1 182 ? -27.638 2.482 10.805 1.00 54.47 182 ASN A CA 1
ATOM 1484 C C . ASN A 1 182 ? -26.374 3.217 10.306 1.00 54.47 182 ASN A C 1
ATOM 1486 O O . ASN A 1 182 ? -25.650 2.678 9.474 1.00 54.47 182 ASN A O 1
ATOM 1490 N N . VAL A 1 183 ? -26.086 4.427 10.811 1.00 59.50 183 VAL A N 1
ATOM 1491 C CA . VAL A 1 183 ? -24.823 5.131 10.536 1.00 59.50 183 VAL A CA 1
ATOM 1492 C C . VAL A 1 183 ? -23.674 4.369 11.210 1.00 59.50 183 VAL A C 1
ATOM 1494 O O . VAL A 1 183 ? -23.752 4.142 12.423 1.00 59.50 183 VAL A O 1
ATOM 1497 N N . PRO A 1 184 ? -22.613 3.987 10.475 1.00 64.69 184 PRO A N 1
ATOM 1498 C CA . PRO A 1 184 ? -21.504 3.222 11.026 1.00 64.69 184 PRO A CA 1
ATOM 1499 C C . PRO A 1 184 ? -20.663 4.041 12.019 1.00 64.69 184 PRO A C 1
ATOM 1501 O O . PRO A 1 184 ? -20.583 5.272 11.972 1.00 64.69 184 PRO A O 1
ATOM 1504 N N . PHE A 1 185 ? -20.024 3.321 12.940 1.00 67.88 185 PHE A N 1
ATOM 1505 C CA . PHE A 1 185 ? -19.289 3.881 14.075 1.00 67.88 185 PHE A CA 1
ATOM 1506 C C . PHE A 1 185 ? -18.057 4.699 13.649 1.00 67.88 185 PHE A C 1
ATOM 1508 O O . PHE A 1 185 ? -17.809 5.784 14.179 1.00 67.88 185 PHE A O 1
ATOM 1515 N N . ILE A 1 186 ? -17.340 4.214 12.635 1.00 76.81 186 ILE A N 1
ATOM 1516 C CA . ILE A 1 186 ? -16.420 4.971 11.781 1.00 76.81 186 ILE A CA 1
ATOM 1517 C C . ILE A 1 186 ? -16.938 4.782 10.354 1.00 76.81 186 ILE A C 1
ATOM 1519 O O . ILE A 1 186 ? -17.382 3.685 10.014 1.00 76.81 186 ILE A O 1
ATOM 1523 N N . SER A 1 187 ? -16.937 5.835 9.537 1.00 79.44 187 SER A N 1
ATOM 1524 C CA . SER A 1 187 ? -17.390 5.731 8.150 1.00 79.44 187 SER A CA 1
ATOM 1525 C C . SER A 1 187 ? -16.250 5.249 7.233 1.00 79.44 187 SER A C 1
ATOM 1527 O O . SER A 1 187 ? -15.088 5.588 7.499 1.00 79.44 187 SER A O 1
ATOM 1529 N N . PRO A 1 188 ? -16.532 4.452 6.182 1.00 84.75 188 PRO A N 1
ATOM 1530 C CA . PRO A 1 188 ? -15.493 3.892 5.312 1.00 84.75 188 PRO A CA 1
ATOM 1531 C C . PRO A 1 188 ? -14.583 4.956 4.685 1.00 84.75 188 PRO A C 1
ATOM 1533 O O . PRO A 1 188 ? -13.386 4.733 4.545 1.00 84.75 188 PRO A O 1
ATOM 1536 N N . GLU A 1 189 ? -15.112 6.146 4.400 1.00 84.81 189 GLU A N 1
ATOM 1537 C CA . GLU A 1 189 ? -14.392 7.268 3.781 1.00 84.81 189 GLU A CA 1
ATOM 1538 C C . GLU A 1 189 ? -13.377 7.911 4.741 1.00 84.81 189 GLU A C 1
ATOM 1540 O O . GLU A 1 189 ? -12.425 8.560 4.311 1.00 84.81 189 GLU A O 1
ATOM 1545 N N . THR A 1 190 ? -13.538 7.747 6.057 1.00 86.38 190 THR A N 1
ATOM 1546 C CA . THR A 1 190 ? -12.519 8.168 7.033 1.00 86.38 190 THR A CA 1
ATOM 1547 C C . THR A 1 190 ? -11.367 7.170 7.094 1.00 86.38 190 THR A C 1
ATOM 1549 O O . THR A 1 190 ? -10.217 7.590 7.183 1.00 86.38 190 THR A O 1
ATOM 1552 N N . ILE A 1 191 ? -11.649 5.870 6.968 1.00 89.25 191 ILE A N 1
ATOM 1553 C CA . ILE A 1 191 ? -10.610 4.834 6.874 1.00 89.25 191 ILE A CA 1
ATOM 1554 C C . ILE A 1 191 ? -9.865 4.934 5.538 1.00 89.25 191 ILE A C 1
ATOM 1556 O O . ILE A 1 191 ? -8.638 4.941 5.533 1.00 89.25 191 ILE A O 1
ATOM 1560 N N . ALA A 1 192 ? -10.583 5.094 4.421 1.00 88.12 192 ALA A N 1
ATOM 1561 C CA . ALA A 1 192 ? -9.992 5.258 3.094 1.00 88.12 192 ALA A CA 1
ATOM 1562 C C . ALA A 1 192 ? -9.017 6.446 3.045 1.00 88.12 192 ALA A C 1
ATOM 1564 O O . ALA A 1 192 ? -7.879 6.275 2.617 1.00 88.12 192 ALA A O 1
ATOM 1565 N N . ARG A 1 193 ? -9.411 7.612 3.582 1.00 87.56 193 ARG A N 1
ATOM 1566 C CA . ARG A 1 193 ? -8.527 8.788 3.681 1.00 87.56 193 ARG A CA 1
ATOM 1567 C C . ARG A 1 193 ? -7.328 8.564 4.609 1.00 87.56 193 ARG A C 1
ATOM 1569 O O . ARG A 1 193 ? -6.243 9.033 4.294 1.00 87.56 193 ARG A O 1
ATOM 1576 N N . GLY A 1 194 ? -7.486 7.830 5.715 1.00 89.31 194 GLY A N 1
ATOM 1577 C CA . GLY A 1 194 ? -6.356 7.432 6.569 1.00 89.31 194 GLY A CA 1
ATOM 1578 C C . GLY A 1 194 ? -5.330 6.574 5.817 1.00 89.31 194 GLY A C 1
ATOM 1579 O O . GLY A 1 194 ? -4.131 6.833 5.878 1.00 89.31 194 GLY A O 1
ATOM 1580 N N . ILE A 1 195 ? -5.805 5.614 5.019 1.00 91.38 195 ILE A N 1
ATOM 1581 C CA . ILE A 1 195 ? -4.952 4.763 4.178 1.00 91.38 195 ILE A CA 1
ATOM 1582 C C . ILE A 1 195 ? -4.286 5.570 3.052 1.00 91.38 195 ILE A C 1
ATOM 1584 O O . ILE A 1 195 ? -3.079 5.453 2.850 1.00 91.38 195 ILE A O 1
ATOM 1588 N N . GLN A 1 196 ? -5.030 6.434 2.356 1.00 88.81 196 GLN A N 1
ATOM 1589 C CA . GLN A 1 196 ? -4.482 7.320 1.322 1.00 88.81 196 GLN A CA 1
ATOM 1590 C C . GLN A 1 196 ? -3.411 8.267 1.888 1.00 88.81 196 GLN A C 1
ATOM 1592 O O . GLN A 1 196 ? -2.378 8.467 1.247 1.00 88.81 196 GLN A O 1
ATOM 1597 N N . ASN A 1 197 ? -3.600 8.792 3.104 1.00 89.06 197 ASN A N 1
ATOM 1598 C CA . ASN A 1 197 ? -2.593 9.597 3.795 1.00 89.06 197 ASN A CA 1
ATOM 1599 C C . ASN A 1 197 ? -1.302 8.808 4.053 1.00 89.06 197 ASN A C 1
ATOM 1601 O O . ASN A 1 197 ? -0.231 9.306 3.715 1.00 89.06 197 ASN A O 1
ATOM 1605 N N . LEU A 1 198 ? -1.393 7.586 4.600 1.00 90.19 198 LEU A N 1
ATOM 1606 C CA . LEU A 1 198 ? -0.228 6.716 4.824 1.00 90.19 198 LEU A CA 1
ATOM 1607 C C . LEU A 1 198 ? 0.544 6.459 3.523 1.00 90.19 198 LEU A C 1
ATOM 1609 O O . LEU A 1 198 ? 1.757 6.655 3.477 1.00 90.19 198 LEU A O 1
ATOM 1613 N N . ILE A 1 199 ? -0.165 6.070 2.458 1.00 87.62 199 ILE A N 1
ATOM 1614 C CA . ILE A 1 199 ? 0.423 5.812 1.134 1.00 87.62 199 ILE A CA 1
ATOM 1615 C C . ILE A 1 199 ? 1.136 7.065 0.608 1.00 87.62 199 ILE A C 1
ATOM 1617 O O . ILE A 1 199 ? 2.258 6.968 0.116 1.00 87.62 199 ILE A O 1
ATOM 1621 N N . SER A 1 200 ? 0.513 8.238 0.750 1.00 85.50 200 SER A N 1
ATOM 1622 C CA . SER A 1 200 ? 1.060 9.517 0.278 1.00 85.50 200 SER A CA 1
ATOM 1623 C C . SER A 1 200 ? 2.300 9.947 1.069 1.00 85.50 200 SER A C 1
ATOM 1625 O O . SER A 1 200 ? 3.291 10.366 0.478 1.00 85.50 200 SER A O 1
ATOM 1627 N N . GLN A 1 201 ? 2.276 9.808 2.399 1.00 85.94 201 GLN A N 1
ATOM 1628 C CA . GLN A 1 201 ? 3.402 10.144 3.280 1.00 85.94 201 GLN A CA 1
ATOM 1629 C C . GLN A 1 201 ? 4.606 9.224 3.047 1.00 85.94 201 GLN A C 1
ATOM 1631 O O . GLN A 1 201 ? 5.738 9.699 2.995 1.00 85.94 201 GLN A O 1
ATOM 1636 N N . ALA A 1 202 ? 4.363 7.927 2.846 1.00 82.44 202 ALA A N 1
ATOM 1637 C CA . ALA A 1 202 ? 5.402 6.947 2.540 1.00 82.44 202 ALA A CA 1
ATOM 1638 C C . ALA A 1 202 ? 5.839 6.947 1.057 1.00 82.44 202 ALA A C 1
ATOM 1640 O O . ALA A 1 202 ? 6.740 6.199 0.688 1.00 82.44 202 ALA A O 1
ATOM 1641 N N . LYS A 1 203 ? 5.207 7.770 0.202 1.00 82.38 203 LYS A N 1
ATOM 1642 C CA . LYS A 1 203 ? 5.387 7.808 -1.264 1.00 82.38 203 LYS A CA 1
ATOM 1643 C C . LYS A 1 203 ? 5.167 6.455 -1.966 1.00 82.38 203 LYS A C 1
ATOM 1645 O O . LYS A 1 203 ? 5.768 6.176 -2.998 1.00 82.38 203 LYS A O 1
ATOM 1650 N N . GLY A 1 204 ? 4.292 5.612 -1.422 1.00 79.25 204 GLY A N 1
ATOM 1651 C CA . GLY A 1 204 ? 3.942 4.319 -2.006 1.00 79.25 204 GLY A CA 1
ATOM 1652 C C . GLY A 1 204 ? 3.504 3.294 -0.965 1.00 79.25 204 GLY A C 1
ATOM 1653 O O . GLY A 1 204 ? 4.054 3.213 0.130 1.00 79.25 204 GLY A O 1
ATOM 1654 N N . LEU A 1 205 ? 2.525 2.457 -1.322 1.00 84.44 205 LEU A N 1
ATOM 1655 C CA . LEU A 1 205 ? 1.887 1.507 -0.398 1.00 84.44 205 LEU A CA 1
ATOM 1656 C C . LEU A 1 205 ? 2.879 0.534 0.265 1.00 84.44 205 LEU A C 1
ATOM 1658 O O . LEU A 1 205 ? 2.717 0.202 1.431 1.00 84.44 205 LEU A O 1
ATOM 1662 N N . ARG A 1 206 ? 3.935 0.120 -0.443 1.00 78.38 206 ARG A N 1
ATOM 1663 C CA . ARG A 1 206 ? 4.951 -0.833 0.051 1.00 78.38 206 ARG A CA 1
ATOM 1664 C C . ARG A 1 206 ? 5.883 -0.256 1.110 1.00 78.38 206 ARG A C 1
ATOM 1666 O O . ARG A 1 206 ? 6.445 -1.015 1.891 1.00 78.38 206 ARG A O 1
ATOM 1673 N N . MET A 1 207 ? 6.055 1.065 1.096 1.00 80.88 207 MET A N 1
ATOM 1674 C CA . MET A 1 207 ? 6.914 1.801 2.023 1.00 80.88 207 MET A CA 1
ATOM 1675 C C . MET A 1 207 ? 6.210 2.050 3.367 1.00 80.88 207 MET A C 1
ATOM 1677 O O . MET A 1 207 ? 6.851 2.440 4.338 1.00 80.88 207 MET A O 1
ATOM 1681 N N . VAL A 1 208 ? 4.895 1.807 3.442 1.00 85.44 208 VAL A N 1
ATOM 1682 C CA . VAL A 1 208 ? 4.136 1.815 4.696 1.00 85.44 208 VAL A CA 1
ATOM 1683 C C . VAL A 1 208 ? 4.455 0.537 5.478 1.00 85.44 208 VAL A C 1
ATOM 1685 O O . VAL A 1 208 ? 4.265 -0.575 4.981 1.00 85.44 208 VAL A O 1
ATOM 1688 N N . GLU A 1 209 ? 4.911 0.667 6.724 1.00 87.69 209 GLU A N 1
ATOM 1689 C CA . GLU A 1 209 ? 5.169 -0.497 7.577 1.00 87.69 209 GLU A CA 1
ATOM 1690 C C . GLU A 1 209 ? 3.880 -1.318 7.785 1.00 87.69 209 GLU A C 1
ATOM 1692 O O . GLU A 1 209 ? 2.806 -0.765 8.021 1.00 87.69 209 GLU A O 1
ATOM 1697 N N . ASN A 1 210 ? 3.977 -2.648 7.699 1.00 89.56 210 ASN A N 1
ATOM 1698 C CA . ASN A 1 210 ? 2.852 -3.585 7.835 1.00 89.56 210 ASN A CA 1
ATOM 1699 C C . ASN A 1 210 ? 1.687 -3.359 6.840 1.00 89.56 210 ASN A C 1
ATOM 1701 O O . ASN A 1 210 ? 0.552 -3.745 7.123 1.00 89.56 210 ASN A O 1
ATOM 1705 N N . TRP A 1 211 ? 1.946 -2.782 5.657 1.00 90.62 211 TRP A N 1
ATOM 1706 C CA . TRP A 1 211 ? 0.927 -2.436 4.648 1.00 90.62 211 TRP A CA 1
ATOM 1707 C C . TRP A 1 211 ? -0.049 -3.559 4.263 1.00 90.62 211 TRP A C 1
ATOM 1709 O O . TRP A 1 211 ? -1.190 -3.277 3.908 1.00 90.62 211 TRP A O 1
ATOM 1719 N N . LEU A 1 212 ? 0.343 -4.830 4.374 1.00 91.12 212 LEU A N 1
ATOM 1720 C CA . LEU A 1 212 ? -0.543 -5.977 4.130 1.00 91.12 212 LEU A CA 1
ATOM 1721 C C . LEU A 1 212 ? -1.776 -5.976 5.052 1.00 91.12 212 LEU A C 1
ATOM 1723 O O . LEU A 1 212 ? -2.865 -6.368 4.627 1.00 91.12 212 LEU A O 1
ATOM 1727 N N . LEU A 1 213 ? -1.644 -5.474 6.287 1.00 93.19 213 LEU A N 1
ATOM 1728 C CA . LEU A 1 213 ? -2.763 -5.319 7.222 1.00 93.19 213 LEU A CA 1
ATOM 1729 C C . LEU A 1 213 ? -3.827 -4.353 6.686 1.00 93.19 213 LEU A C 1
ATOM 1731 O O . LEU A 1 213 ? -5.009 -4.518 6.988 1.00 93.19 213 LEU A O 1
ATOM 1735 N N . LEU A 1 214 ? -3.445 -3.399 5.830 1.00 93.75 214 LEU A N 1
ATOM 1736 C CA . LEU A 1 214 ? -4.383 -2.499 5.159 1.00 93.75 214 LEU A CA 1
ATOM 1737 C C . LEU A 1 214 ? -5.311 -3.256 4.200 1.00 93.75 214 LEU A C 1
ATOM 1739 O O . LEU A 1 214 ? -6.433 -2.812 3.987 1.00 93.75 214 LEU A O 1
ATOM 1743 N N . GLY A 1 215 ? -4.911 -4.432 3.700 1.00 91.50 215 GLY A N 1
ATOM 1744 C CA . GLY A 1 215 ? -5.798 -5.343 2.970 1.00 91.50 215 GLY A CA 1
ATOM 1745 C C . GLY A 1 215 ? -6.898 -5.921 3.860 1.00 91.50 215 GLY A C 1
ATOM 1746 O O . GLY A 1 215 ? -8.055 -5.997 3.445 1.00 91.50 215 GLY A O 1
ATOM 1747 N N . VAL A 1 216 ? -6.568 -6.246 5.118 1.00 91.19 216 VAL A N 1
ATOM 1748 C CA . VAL A 1 216 ? -7.558 -6.680 6.119 1.00 91.19 216 VAL A CA 1
ATOM 1749 C C . VAL A 1 216 ? -8.482 -5.517 6.460 1.00 91.19 216 VAL A C 1
ATOM 1751 O O . VAL A 1 216 ? -9.695 -5.695 6.466 1.00 91.19 216 VAL A O 1
ATOM 1754 N N . VAL A 1 217 ? -7.939 -4.316 6.685 1.00 93.00 217 VAL A N 1
ATOM 1755 C CA . VAL A 1 217 ? -8.730 -3.099 6.943 1.00 93.00 217 VAL A CA 1
ATOM 1756 C C . VAL A 1 217 ? -9.652 -2.773 5.760 1.00 93.00 217 VAL A C 1
ATOM 1758 O O . VAL A 1 217 ? -10.821 -2.448 5.964 1.00 93.00 217 VAL A O 1
ATOM 1761 N N . ALA A 1 218 ? -9.168 -2.906 4.525 1.00 91.44 218 ALA A N 1
ATOM 1762 C CA . ALA A 1 218 ? -9.950 -2.666 3.321 1.00 91.44 218 ALA A CA 1
ATOM 1763 C C . ALA A 1 218 ? -11.132 -3.639 3.210 1.00 91.44 218 ALA A C 1
ATOM 1765 O O . ALA A 1 218 ? -12.271 -3.196 3.072 1.00 91.44 218 ALA A O 1
ATOM 1766 N N . ASP A 1 219 ? -10.892 -4.942 3.373 1.00 88.94 219 ASP A N 1
ATOM 1767 C CA . ASP A 1 219 ? -11.941 -5.966 3.462 1.00 88.94 219 ASP A CA 1
ATOM 1768 C C . ASP A 1 219 ? -12.932 -5.673 4.605 1.00 88.94 219 ASP A C 1
ATOM 1770 O O . ASP A 1 219 ? -14.149 -5.640 4.406 1.00 88.94 219 ASP A O 1
ATOM 1774 N N . ARG A 1 220 ? -12.411 -5.334 5.794 1.00 86.69 220 ARG A N 1
ATOM 1775 C CA . ARG A 1 220 ? -13.197 -5.001 6.991 1.00 86.69 220 ARG A CA 1
ATOM 1776 C C . ARG A 1 220 ? -14.170 -3.837 6.784 1.00 86.69 220 ARG A C 1
ATOM 1778 O O . ARG A 1 220 ? -15.243 -3.856 7.393 1.00 86.69 220 ARG A O 1
ATOM 1785 N N . PHE A 1 221 ? -13.815 -2.848 5.965 1.00 86.06 221 PHE A N 1
ATOM 1786 C CA . PHE A 1 221 ? -14.631 -1.658 5.693 1.00 86.06 221 PHE A CA 1
ATOM 1787 C C . PHE A 1 221 ? -15.286 -1.639 4.297 1.00 86.06 221 PHE A C 1
ATOM 1789 O O . PHE A 1 221 ? -15.993 -0.683 3.984 1.00 86.06 221 PHE A O 1
ATOM 1796 N N . GLY A 1 222 ? -15.115 -2.687 3.480 1.00 86.44 222 GLY A N 1
ATOM 1797 C CA . GLY A 1 222 ? -15.701 -2.789 2.135 1.00 86.44 222 GLY A CA 1
ATOM 1798 C C . GLY A 1 222 ? -15.000 -1.946 1.059 1.00 86.44 222 GLY A C 1
ATOM 1799 O O . GLY A 1 222 ? -15.607 -1.618 0.043 1.00 86.44 222 GLY A O 1
ATOM 1800 N N . LEU A 1 223 ? -13.735 -1.577 1.272 1.00 89.00 223 LEU A N 1
ATOM 1801 C CA . LEU A 1 223 ? -12.945 -0.709 0.394 1.00 89.00 223 LEU A CA 1
ATOM 1802 C C . LEU A 1 223 ? -12.307 -1.515 -0.753 1.00 89.00 223 LEU A C 1
ATOM 1804 O O . LEU A 1 223 ? -11.109 -1.801 -0.741 1.00 89.00 223 LEU A O 1
ATOM 1808 N N . SER A 1 224 ? -13.113 -1.889 -1.751 1.00 86.56 224 SER A N 1
ATOM 1809 C CA . SER A 1 224 ? -12.703 -2.728 -2.892 1.00 86.56 224 SER A CA 1
ATOM 1810 C C . SER A 1 224 ? -11.444 -2.235 -3.612 1.00 86.56 224 SER A C 1
ATOM 1812 O O . SER A 1 224 ? -10.565 -3.039 -3.916 1.00 86.56 224 SER A O 1
ATOM 1814 N N . ASN A 1 225 ? -11.334 -0.926 -3.853 1.00 85.94 225 ASN A N 1
ATOM 1815 C CA . ASN A 1 225 ? -10.198 -0.333 -4.564 1.00 85.94 225 ASN A CA 1
ATOM 1816 C C . ASN A 1 225 ? -8.902 -0.508 -3.760 1.00 85.94 225 ASN A C 1
ATOM 1818 O O . ASN A 1 225 ? -7.966 -1.126 -4.248 1.00 85.94 225 ASN A O 1
ATOM 1822 N N . VAL A 1 226 ? -8.904 -0.121 -2.480 1.00 87.25 226 VAL A N 1
ATOM 1823 C CA . VAL A 1 226 ? -7.748 -0.285 -1.579 1.00 87.25 226 VAL A CA 1
ATOM 1824 C C . VAL A 1 226 ? -7.327 -1.755 -1.458 1.00 87.25 226 VAL A C 1
ATOM 1826 O O . VAL A 1 226 ? -6.136 -2.058 -1.433 1.00 87.25 226 VAL A O 1
ATOM 1829 N N . ARG A 1 227 ? -8.287 -2.692 -1.430 1.00 87.06 227 ARG A N 1
ATOM 1830 C CA . ARG A 1 227 ? -7.984 -4.131 -1.454 1.00 87.06 227 ARG A CA 1
ATOM 1831 C C . ARG A 1 227 ? -7.287 -4.540 -2.761 1.00 87.06 227 ARG A C 1
ATOM 1833 O O . ARG A 1 227 ? -6.286 -5.247 -2.703 1.00 87.06 227 ARG A O 1
ATOM 1840 N N . LYS A 1 228 ? -7.767 -4.065 -3.915 1.00 84.94 228 LYS A N 1
ATOM 1841 C CA . LYS A 1 228 ? -7.134 -4.285 -5.228 1.00 84.94 228 LYS A CA 1
ATOM 1842 C C . LYS A 1 228 ? -5.729 -3.670 -5.294 1.00 84.94 228 LYS A C 1
ATOM 1844 O O . LYS A 1 228 ? -4.839 -4.258 -5.898 1.00 84.94 228 LYS A O 1
ATOM 1849 N N . ASP A 1 229 ? -5.503 -2.529 -4.650 1.00 84.81 229 ASP A N 1
ATOM 1850 C CA . ASP A 1 229 ? -4.192 -1.870 -4.599 1.00 84.81 229 ASP A CA 1
ATOM 1851 C C . ASP A 1 229 ? -3.195 -2.643 -3.729 1.00 84.81 229 ASP A C 1
ATOM 1853 O O . ASP A 1 229 ? -2.033 -2.784 -4.108 1.00 84.81 229 ASP A O 1
ATOM 1857 N N . VAL A 1 230 ? -3.659 -3.240 -2.624 1.00 87.62 230 VAL A N 1
ATOM 1858 C CA . VAL A 1 230 ? -2.889 -4.222 -1.842 1.00 87.62 230 VAL A CA 1
ATOM 1859 C C . VAL A 1 230 ? -2.587 -5.465 -2.683 1.00 87.62 230 VAL A C 1
ATOM 1861 O O . VAL A 1 230 ? -1.434 -5.877 -2.742 1.00 87.62 230 VAL A O 1
ATOM 1864 N N . GLU A 1 231 ? -3.563 -6.029 -3.398 1.00 84.00 231 GLU A N 1
ATOM 1865 C CA . GLU A 1 231 ? -3.354 -7.193 -4.276 1.00 84.00 231 GLU A CA 1
ATOM 1866 C C . GLU A 1 231 ? -2.330 -6.887 -5.397 1.00 84.00 231 GLU A C 1
ATOM 1868 O O . GLU A 1 231 ? -1.376 -7.645 -5.582 1.00 84.00 231 GLU A O 1
ATOM 1873 N N . ASN A 1 232 ? -2.419 -5.720 -6.050 1.00 82.12 232 ASN A N 1
ATOM 1874 C CA . ASN A 1 232 ? -1.403 -5.209 -6.984 1.00 82.12 232 ASN A CA 1
ATOM 1875 C C . ASN A 1 232 ? -0.023 -5.052 -6.316 1.00 82.12 232 ASN A C 1
ATOM 1877 O O . ASN A 1 232 ? 1.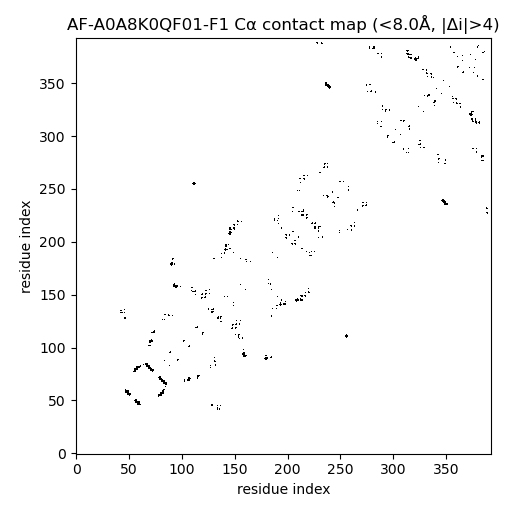004 -5.422 -6.892 1.00 82.12 232 ASN A O 1
ATOM 1881 N N . ALA A 1 233 ? 0.026 -4.499 -5.100 1.00 85.06 233 ALA A N 1
ATOM 1882 C CA . ALA A 1 233 ? 1.263 -4.321 -4.347 1.00 85.06 233 ALA A CA 1
ATOM 1883 C C . ALA A 1 233 ? 1.894 -5.654 -3.908 1.00 85.06 233 ALA A C 1
ATOM 1885 O O . ALA A 1 233 ? 3.113 -5.704 -3.730 1.00 85.06 233 ALA A O 1
ATOM 1886 N N . ILE A 1 234 ? 1.119 -6.740 -3.821 1.00 83.38 234 ILE A N 1
ATOM 1887 C CA . ILE A 1 234 ? 1.657 -8.097 -3.688 1.00 83.38 234 ILE A CA 1
ATOM 1888 C C . ILE A 1 234 ? 2.297 -8.522 -5.022 1.00 83.38 234 ILE A C 1
ATOM 1890 O O . ILE A 1 234 ? 3.497 -8.786 -5.026 1.00 83.38 234 ILE A O 1
ATOM 1894 N N . VAL A 1 235 ? 1.583 -8.467 -6.161 1.00 81.50 235 VAL A N 1
ATOM 1895 C CA . VAL A 1 235 ? 2.104 -8.885 -7.492 1.00 81.50 235 VAL A CA 1
ATOM 1896 C C . VAL A 1 235 ? 3.502 -8.337 -7.779 1.00 81.50 235 VAL A C 1
ATOM 1898 O O . VAL A 1 235 ? 4.448 -9.102 -7.964 1.00 81.50 235 VAL A O 1
ATOM 1901 N N . LEU A 1 236 ? 3.673 -7.007 -7.795 1.00 81.81 236 LEU A N 1
ATOM 1902 C CA . LEU A 1 236 ? 4.964 -6.429 -8.196 1.00 81.81 236 LEU A CA 1
ATOM 1903 C C . LEU A 1 236 ? 6.064 -6.605 -7.111 1.00 81.81 236 LEU A C 1
ATOM 1905 O O . LEU A 1 236 ? 7.183 -6.145 -7.303 1.00 81.81 236 LEU A O 1
ATOM 1909 N N . SER A 1 237 ? 5.751 -7.187 -5.940 1.00 83.81 237 SER A N 1
ATOM 1910 C CA . SER A 1 237 ? 6.702 -7.501 -4.847 1.00 83.81 237 SER A CA 1
ATOM 1911 C C . SER A 1 237 ? 7.197 -8.961 -4.886 1.00 83.81 237 SER A C 1
ATOM 1913 O O . SER A 1 237 ? 8.087 -9.334 -4.111 1.00 83.81 237 SER A O 1
ATOM 1915 N N . CYS A 1 238 ? 6.608 -9.800 -5.749 1.00 81.62 238 CYS A N 1
ATOM 1916 C CA . CYS A 1 238 ? 6.906 -11.228 -5.872 1.00 81.62 238 CYS A CA 1
ATOM 1917 C C . CYS A 1 238 ? 8.231 -11.465 -6.618 1.00 81.62 238 CYS A C 1
ATOM 1919 O O . CYS A 1 238 ? 8.430 -10.965 -7.728 1.00 81.62 238 CYS A O 1
ATOM 1921 N N . ARG A 1 239 ? 9.138 -12.252 -6.029 1.00 82.75 239 ARG A N 1
ATOM 1922 C CA . ARG A 1 239 ? 10.490 -12.520 -6.550 1.00 82.75 239 ARG A CA 1
ATOM 1923 C C . ARG A 1 239 ? 10.585 -13.911 -7.175 1.00 82.75 239 ARG A C 1
ATOM 1925 O O . ARG A 1 239 ? 10.073 -14.869 -6.613 1.00 82.75 239 ARG A O 1
ATOM 1932 N N . GLY A 1 240 ? 11.240 -14.030 -8.329 1.00 76.38 240 GLY A N 1
ATOM 1933 C CA . GLY A 1 240 ? 11.331 -15.284 -9.098 1.00 76.38 240 GLY A CA 1
ATOM 1934 C C . GLY A 1 240 ? 11.996 -16.443 -8.346 1.00 76.38 240 GLY A C 1
ATOM 1935 O O . GLY A 1 240 ? 11.706 -17.598 -8.637 1.00 76.38 240 GLY A O 1
ATOM 1936 N N . ASP A 1 241 ? 12.785 -16.125 -7.315 1.00 74.44 241 ASP A N 1
ATOM 1937 C CA . ASP A 1 241 ? 13.344 -17.071 -6.340 1.00 74.44 241 ASP A CA 1
ATOM 1938 C C . ASP A 1 241 ? 12.292 -17.816 -5.480 1.00 74.44 241 ASP A C 1
ATOM 1940 O O . ASP A 1 241 ? 12.650 -18.661 -4.660 1.00 74.44 241 ASP A O 1
ATOM 1944 N N . GLY A 1 242 ? 10.998 -17.522 -5.656 1.00 66.50 242 GLY A N 1
ATOM 1945 C CA . GLY A 1 242 ? 9.890 -18.153 -4.940 1.00 66.50 242 GLY A CA 1
ATOM 1946 C C . GLY A 1 242 ? 9.656 -17.590 -3.536 1.00 66.50 242 GLY A C 1
ATOM 1947 O O . GLY A 1 242 ? 8.789 -18.090 -2.819 1.00 66.50 242 GLY A O 1
ATOM 1948 N N . SER A 1 243 ? 10.389 -16.549 -3.115 1.00 71.88 243 SER A N 1
ATOM 1949 C CA . SER A 1 243 ? 10.248 -15.984 -1.769 1.00 71.88 243 SER A CA 1
ATOM 1950 C C . SER A 1 243 ? 8.913 -15.249 -1.582 1.00 71.88 243 SER A C 1
ATOM 1952 O O . SER A 1 243 ? 8.723 -14.091 -1.978 1.00 71.88 243 SER A O 1
ATOM 1954 N N . SER A 1 244 ? 7.965 -15.926 -0.927 1.00 73.19 244 SER A N 1
ATOM 1955 C CA . SER A 1 244 ? 6.637 -15.369 -0.683 1.00 73.19 244 SER A CA 1
ATOM 1956 C C . SER A 1 244 ? 6.694 -14.125 0.210 1.00 73.19 244 SER A C 1
ATOM 1958 O O . SER A 1 244 ? 7.392 -14.048 1.227 1.00 73.19 244 SER A O 1
ATOM 1960 N N . ILE A 1 245 ? 5.903 -13.123 -0.165 1.00 79.19 245 ILE A N 1
ATOM 1961 C CA . ILE A 1 245 ? 5.627 -11.940 0.659 1.00 79.19 245 ILE A CA 1
ATOM 1962 C C . ILE A 1 245 ? 4.867 -12.352 1.922 1.00 79.19 245 ILE A C 1
ATOM 1964 O O . ILE A 1 245 ? 5.095 -11.780 2.986 1.00 79.19 245 ILE A O 1
ATOM 1968 N N . MET A 1 246 ? 4.030 -13.388 1.826 1.00 79.00 246 MET A N 1
ATOM 1969 C CA . MET A 1 246 ? 3.287 -13.931 2.957 1.00 79.00 246 MET A CA 1
ATOM 1970 C C . MET A 1 246 ? 4.230 -14.605 3.965 1.00 79.00 246 MET A C 1
ATOM 1972 O O . MET A 1 246 ? 4.058 -14.411 5.163 1.00 79.00 246 MET A O 1
ATOM 1976 N N . ASP A 1 247 ? 5.295 -15.285 3.522 1.00 79.19 247 ASP A N 1
ATOM 1977 C CA . ASP A 1 247 ? 6.327 -15.820 4.430 1.00 79.19 247 ASP A CA 1
ATOM 1978 C C . ASP A 1 247 ? 7.180 -14.729 5.088 1.00 79.19 247 ASP A C 1
ATOM 1980 O O . ASP A 1 247 ? 7.618 -14.894 6.229 1.00 79.19 247 ASP A O 1
ATOM 1984 N N . ARG A 1 248 ? 7.404 -13.596 4.406 1.00 81.06 248 ARG A N 1
ATOM 1985 C CA . ARG A 1 248 ? 8.017 -12.408 5.025 1.00 81.06 248 ARG A CA 1
ATOM 1986 C C . ARG A 1 248 ? 7.084 -11.807 6.083 1.00 81.06 248 ARG A C 1
ATOM 1988 O O . ARG A 1 248 ? 7.522 -11.581 7.207 1.00 81.06 248 ARG A O 1
ATOM 1995 N N . ALA A 1 249 ? 5.800 -11.638 5.766 1.00 83.31 249 ALA A N 1
ATOM 1996 C CA . ALA A 1 249 ? 4.785 -11.134 6.692 1.00 83.31 249 ALA A CA 1
ATOM 1997 C C . ALA A 1 249 ? 4.627 -12.025 7.934 1.00 83.31 249 ALA A C 1
ATOM 1999 O O . ALA A 1 249 ? 4.618 -11.527 9.057 1.00 83.31 249 ALA A O 1
ATOM 2000 N N . ARG A 1 250 ? 4.604 -13.351 7.754 1.00 84.25 250 ARG A N 1
ATOM 2001 C CA . ARG A 1 250 ? 4.485 -14.356 8.824 1.00 84.25 250 ARG A CA 1
ATOM 2002 C C . ARG A 1 250 ? 5.574 -14.265 9.903 1.00 84.25 250 ARG A C 1
ATOM 2004 O O . ARG A 1 250 ? 5.365 -14.757 11.006 1.00 84.25 250 ARG A O 1
ATOM 2011 N N . ARG A 1 251 ? 6.731 -13.661 9.602 1.00 84.56 251 ARG A N 1
ATOM 2012 C CA . ARG A 1 251 ? 7.830 -13.442 10.565 1.00 84.56 251 ARG A CA 1
ATOM 2013 C C . ARG A 1 251 ? 7.667 -12.173 11.410 1.00 84.56 251 ARG A C 1
ATOM 2015 O O . ARG A 1 251 ? 8.385 -12.029 12.392 1.00 84.56 251 ARG A O 1
ATOM 2022 N N . VAL A 1 252 ? 6.776 -11.263 11.013 1.00 85.12 252 VAL A N 1
ATOM 2023 C CA . VAL A 1 252 ? 6.582 -9.935 11.628 1.00 85.12 252 VAL A CA 1
ATOM 2024 C C . VAL A 1 252 ? 5.193 -9.811 12.266 1.00 85.12 252 VAL A C 1
ATOM 2026 O O . VAL A 1 252 ? 5.050 -9.187 13.313 1.00 85.12 252 VAL A O 1
ATOM 2029 N N . CYS A 1 253 ? 4.174 -10.435 11.672 1.00 86.62 253 CYS A N 1
ATOM 2030 C CA . CYS A 1 253 ? 2.813 -10.452 12.194 1.00 86.62 253 CYS A CA 1
ATOM 2031 C C . CYS A 1 253 ? 2.668 -11.341 13.439 1.00 86.62 253 CYS A C 1
ATOM 2033 O O . CYS A 1 253 ? 3.131 -12.482 13.483 1.00 86.62 253 CYS A O 1
ATOM 2035 N N . THR A 1 254 ? 1.901 -10.854 14.410 1.00 88.12 254 THR A N 1
ATOM 2036 C CA . THR A 1 254 ? 1.324 -11.653 15.494 1.00 88.12 254 THR A CA 1
ATOM 2037 C C . THR A 1 254 ? 0.393 -12.752 14.947 1.00 88.12 254 THR A C 1
ATOM 2039 O O . THR A 1 254 ? -0.122 -12.643 13.828 1.00 88.12 254 THR A O 1
ATOM 2042 N N . PRO A 1 255 ? 0.077 -13.801 15.736 1.00 87.44 255 PRO A N 1
ATOM 2043 C CA . PRO A 1 255 ? -0.835 -14.860 15.298 1.00 87.44 255 PRO A CA 1
ATOM 2044 C C . PRO A 1 255 ? -2.231 -14.368 14.869 1.00 87.44 255 PRO A C 1
ATOM 2046 O O . PRO A 1 255 ? -2.822 -14.948 13.962 1.00 87.44 255 PRO A O 1
ATOM 2049 N N . GLY A 1 256 ? -2.754 -13.298 15.485 1.00 86.19 256 GLY A N 1
ATOM 2050 C CA . GLY A 1 256 ? -4.068 -12.728 15.154 1.00 86.19 256 GLY A CA 1
ATOM 2051 C C . GLY A 1 256 ? -4.069 -11.889 13.870 1.00 86.19 256 GLY A C 1
ATOM 2052 O O . GLY A 1 256 ? -5.011 -11.976 13.078 1.00 86.19 256 GLY A O 1
ATOM 2053 N N . GLU A 1 257 ? -2.999 -11.123 13.632 1.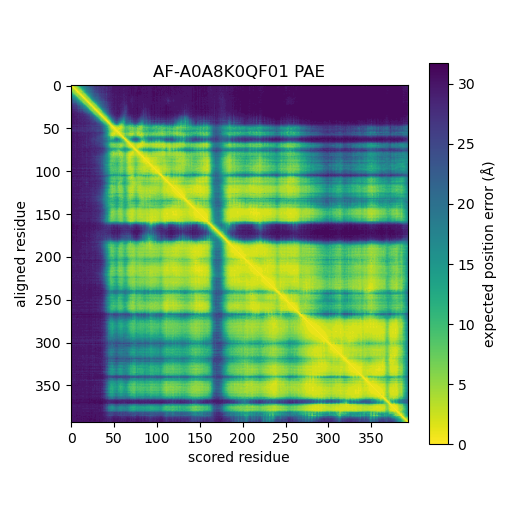00 90.25 257 GLU A N 1
ATOM 2054 C CA . GLU A 1 257 ? -2.742 -10.455 12.347 1.00 90.25 257 GLU A CA 1
ATOM 2055 C C . GLU A 1 257 ? -2.611 -11.495 11.226 1.00 90.25 257 GLU A C 1
ATOM 2057 O O . GLU A 1 257 ? -3.258 -11.369 10.186 1.00 90.25 257 GLU A O 1
ATOM 2062 N N . TRP A 1 258 ? -1.846 -12.565 11.464 1.00 90.12 258 TRP A N 1
ATOM 2063 C CA . TRP A 1 258 ? -1.623 -13.637 10.494 1.00 90.12 258 TRP A CA 1
ATOM 2064 C C . TRP A 1 258 ? -2.897 -14.427 10.156 1.00 90.12 258 TRP A C 1
ATOM 2066 O O . TRP A 1 258 ? -3.199 -14.588 8.975 1.00 90.12 258 TRP A O 1
ATOM 2076 N N . GLU A 1 259 ? -3.699 -14.848 11.146 1.00 88.94 259 GLU A N 1
ATOM 2077 C CA . GLU A 1 259 ? -5.001 -15.497 10.891 1.00 88.94 259 GLU A CA 1
ATOM 2078 C C . GLU A 1 259 ? -5.910 -14.591 10.037 1.00 88.94 259 GLU A C 1
ATOM 2080 O O . GLU A 1 259 ? -6.567 -15.038 9.093 1.00 88.94 259 GLU A O 1
ATOM 2085 N N . SER A 1 260 ? -5.902 -13.288 10.331 1.00 88.25 260 SER A N 1
ATOM 2086 C CA . SER A 1 260 ? -6.696 -12.301 9.600 1.00 88.25 260 SER A CA 1
ATOM 2087 C C . SER A 1 260 ? -6.213 -12.117 8.158 1.00 88.25 260 SER A C 1
ATOM 2089 O O . SER A 1 260 ? -7.044 -12.059 7.252 1.00 88.25 260 SER A O 1
ATOM 2091 N N . LEU A 1 261 ? -4.897 -12.083 7.926 1.00 87.50 261 LEU A N 1
ATOM 2092 C CA . LEU A 1 261 ? -4.295 -12.027 6.589 1.00 87.50 261 LEU A CA 1
ATOM 2093 C C . LEU A 1 261 ? -4.598 -13.285 5.767 1.00 87.50 261 LEU A C 1
ATOM 2095 O O . LEU A 1 261 ? -5.019 -13.171 4.617 1.00 87.50 261 LEU A O 1
ATOM 2099 N N . GLN A 1 262 ? -4.457 -14.477 6.358 1.00 85.50 262 GLN A N 1
ATOM 2100 C CA . GLN A 1 262 ? -4.801 -15.736 5.689 1.00 85.50 262 GLN A CA 1
ATOM 2101 C C . GLN A 1 262 ? -6.277 -15.772 5.263 1.00 85.50 262 GLN A C 1
ATOM 2103 O O . GLN A 1 262 ? -6.587 -16.257 4.174 1.00 85.50 262 GLN A O 1
ATOM 2108 N N . SER A 1 263 ? -7.184 -15.198 6.067 1.00 83.81 263 SER A N 1
ATOM 2109 C CA . SER A 1 263 ? -8.622 -15.162 5.755 1.00 83.81 263 SER A CA 1
ATOM 2110 C C . SER A 1 263 ? -8.992 -14.367 4.491 1.00 83.81 263 SER A C 1
ATOM 2112 O O . SER A 1 263 ? -10.087 -14.555 3.964 1.00 83.81 263 SER A O 1
ATOM 2114 N N . LEU A 1 264 ? -8.091 -13.523 3.966 1.00 82.56 264 LEU A N 1
ATOM 2115 C CA . LEU A 1 264 ? -8.313 -12.776 2.721 1.00 82.56 264 LEU A CA 1
ATOM 2116 C C . LEU A 1 264 ? -8.153 -13.629 1.457 1.00 82.56 264 LEU A C 1
ATOM 2118 O O . LEU A 1 264 ? -8.674 -13.246 0.406 1.00 82.56 264 LEU A O 1
ATOM 2122 N N . GLY A 1 265 ? -7.447 -14.761 1.553 1.00 76.06 265 GLY A N 1
ATOM 2123 C CA . GLY A 1 265 ? -7.287 -15.717 0.457 1.00 76.06 265 GLY A CA 1
ATOM 2124 C C . GLY A 1 265 ? -6.504 -15.192 -0.750 1.00 76.06 265 GLY A C 1
ATOM 2125 O O . GLY A 1 265 ? -6.854 -15.538 -1.879 1.00 76.06 265 GLY A O 1
ATOM 2126 N N . PHE A 1 266 ? -5.475 -14.359 -0.540 1.00 74.38 266 PHE A N 1
ATOM 2127 C CA . PHE A 1 266 ? -4.546 -13.959 -1.606 1.00 74.38 266 PHE A CA 1
ATOM 2128 C C . PHE A 1 266 ? -3.946 -15.214 -2.270 1.00 74.38 266 PHE A C 1
ATOM 2130 O O . PHE A 1 266 ? -3.378 -16.064 -1.587 1.00 74.38 266 PHE A O 1
ATOM 2137 N N . ARG A 1 267 ? -4.129 -15.369 -3.590 1.00 64.31 267 ARG A N 1
ATOM 2138 C CA . ARG A 1 267 ? -3.774 -16.596 -4.326 1.00 64.31 267 ARG A CA 1
ATOM 2139 C C . ARG A 1 267 ? -2.455 -16.443 -5.070 1.00 64.31 267 ARG A C 1
ATOM 2141 O O . ARG A 1 267 ? -2.439 -15.892 -6.170 1.00 64.31 267 ARG A O 1
ATOM 2148 N N . ASP A 1 268 ? -1.391 -16.989 -4.492 1.00 60.78 268 ASP A N 1
ATOM 2149 C CA . ASP A 1 268 ? -0.024 -16.896 -5.016 1.00 60.78 268 ASP A CA 1
ATOM 2150 C C . ASP A 1 268 ? 0.085 -17.243 -6.513 1.00 60.78 268 ASP A C 1
ATOM 2152 O O . ASP A 1 268 ? 0.664 -16.466 -7.260 1.00 60.78 268 ASP A O 1
ATOM 2156 N N . GLU A 1 269 ? -0.529 -18.331 -6.997 1.00 64.94 269 GLU A N 1
ATOM 2157 C CA . GLU A 1 269 ? -0.453 -18.764 -8.412 1.00 64.94 269 GLU A CA 1
ATOM 2158 C C . GLU A 1 269 ? -0.800 -17.662 -9.427 1.00 64.94 269 GLU A C 1
ATOM 2160 O O . GLU A 1 269 ? -0.084 -17.464 -10.409 1.00 64.94 269 GLU A O 1
ATOM 2165 N N . ARG A 1 270 ? -1.877 -16.902 -9.181 1.00 67.94 270 ARG A N 1
ATOM 2166 C CA . ARG A 1 270 ? -2.276 -15.796 -10.063 1.00 67.94 270 ARG A CA 1
ATOM 2167 C C . ARG A 1 270 ? -1.291 -14.633 -9.963 1.00 67.94 270 ARG A C 1
ATOM 2169 O O . ARG A 1 270 ? -0.921 -14.052 -10.976 1.00 67.94 270 ARG A O 1
ATOM 2176 N N . LEU A 1 271 ? -0.842 -14.331 -8.748 1.00 69.75 271 LEU A N 1
ATOM 2177 C CA . LEU A 1 271 ? 0.105 -13.252 -8.477 1.00 69.75 271 LEU A CA 1
ATOM 2178 C C . LEU A 1 271 ? 1.479 -13.542 -9.118 1.00 69.75 271 LEU A C 1
ATOM 2180 O O . LEU A 1 271 ? 2.155 -12.618 -9.569 1.00 69.75 271 LEU A O 1
ATOM 2184 N N . TRP A 1 272 ? 1.867 -14.819 -9.222 1.00 70.50 272 TRP A N 1
ATOM 2185 C CA . TRP A 1 272 ? 3.056 -15.282 -9.942 1.00 70.50 272 TRP A CA 1
ATOM 2186 C C . TRP A 1 272 ? 2.937 -15.125 -11.462 1.00 70.50 272 TRP A C 1
ATOM 2188 O O . TRP A 1 272 ? 3.889 -14.655 -12.090 1.00 70.50 272 TRP A O 1
ATOM 2198 N N . LEU A 1 273 ? 1.783 -15.468 -12.046 1.00 75.94 273 LEU A N 1
ATOM 2199 C CA . LEU A 1 273 ? 1.504 -15.257 -13.472 1.00 75.94 273 LEU A CA 1
ATOM 2200 C C . LEU A 1 273 ? 1.519 -13.761 -13.823 1.00 75.94 273 LEU A C 1
ATOM 2202 O O . LEU A 1 273 ? 2.282 -13.349 -14.697 1.00 75.94 273 LEU A O 1
ATOM 2206 N N . ASP A 1 274 ? 0.783 -12.939 -13.067 1.00 80.38 274 ASP A N 1
ATOM 2207 C CA . ASP A 1 274 ? 0.723 -11.483 -13.255 1.00 80.38 274 ASP A CA 1
ATOM 2208 C C . ASP A 1 274 ? 2.124 -10.830 -13.110 1.00 80.38 274 ASP A C 1
ATOM 2210 O O . ASP A 1 274 ? 2.458 -9.880 -13.825 1.00 80.38 274 ASP A O 1
ATOM 2214 N N . ARG A 1 275 ? 2.991 -11.361 -12.226 1.00 84.06 275 ARG A N 1
ATOM 2215 C CA . ARG A 1 275 ? 4.407 -10.955 -12.086 1.00 84.06 275 ARG A CA 1
ATOM 2216 C C . ARG A 1 275 ? 5.245 -11.357 -13.301 1.00 84.06 275 ARG A C 1
ATOM 2218 O O . ARG A 1 275 ? 6.045 -10.551 -13.774 1.00 84.06 275 ARG A O 1
ATOM 2225 N N . GLY A 1 276 ? 5.077 -12.580 -13.802 1.00 84.56 276 GLY A N 1
ATOM 2226 C CA . GLY A 1 276 ? 5.781 -13.079 -14.985 1.00 84.56 276 GLY A CA 1
ATOM 2227 C C . GLY A 1 276 ? 5.450 -12.273 -16.243 1.00 84.56 276 GLY A C 1
ATOM 2228 O O . GLY A 1 276 ? 6.359 -11.840 -16.951 1.00 84.56 276 GLY A O 1
ATOM 2229 N N . GLU A 1 277 ? 4.165 -11.997 -16.479 1.00 86.19 277 GLU A N 1
ATOM 2230 C CA . GLU A 1 277 ? 3.723 -11.171 -17.606 1.00 86.19 277 GLU A CA 1
ATOM 2231 C C . GLU A 1 277 ? 4.299 -9.755 -17.565 1.00 86.19 277 GLU A C 1
ATOM 2233 O O . GLU A 1 277 ? 4.812 -9.283 -18.579 1.00 86.19 277 GLU A O 1
ATOM 2238 N N . ARG A 1 278 ? 4.252 -9.080 -16.408 1.00 86.56 278 ARG A N 1
ATOM 2239 C CA . ARG A 1 278 ? 4.809 -7.724 -16.267 1.00 86.56 278 ARG A CA 1
ATOM 2240 C C . ARG A 1 278 ? 6.300 -7.693 -16.604 1.00 86.56 278 ARG A C 1
ATOM 2242 O O . ARG A 1 278 ? 6.723 -6.829 -17.363 1.00 86.56 278 ARG A O 1
ATOM 2249 N N . ILE A 1 279 ? 7.083 -8.652 -16.108 1.00 89.25 279 ILE A N 1
ATOM 2250 C CA . ILE A 1 279 ? 8.531 -8.709 -16.367 1.00 89.25 279 ILE A CA 1
ATOM 2251 C C . ILE A 1 279 ? 8.821 -8.993 -17.844 1.00 89.25 279 ILE A C 1
ATOM 2253 O O . ILE A 1 279 ? 9.681 -8.324 -18.411 1.00 89.25 279 ILE A O 1
ATOM 2257 N N . ASN A 1 280 ? 8.088 -9.911 -18.488 1.00 89.56 280 ASN A N 1
ATOM 2258 C CA . ASN A 1 280 ? 8.215 -10.138 -19.934 1.00 89.56 280 ASN A CA 1
ATOM 2259 C C . ASN A 1 280 ? 7.994 -8.831 -20.711 1.00 89.56 280 ASN A C 1
ATOM 2261 O O . ASN A 1 280 ? 8.913 -8.370 -21.381 1.00 89.56 280 ASN A O 1
ATOM 2265 N N . ARG A 1 281 ? 6.843 -8.166 -20.513 1.00 89.00 281 ARG A N 1
ATOM 2266 C CA . ARG A 1 281 ? 6.498 -6.907 -21.202 1.00 89.00 281 ARG A CA 1
ATOM 2267 C C . ARG A 1 281 ? 7.565 -5.822 -21.019 1.00 89.00 281 ARG A C 1
ATOM 2269 O O . ARG A 1 281 ? 7.876 -5.120 -21.976 1.00 89.00 281 ARG A O 1
ATOM 2276 N N . ILE A 1 282 ? 8.148 -5.696 -19.823 1.00 90.88 282 ILE A N 1
ATOM 2277 C CA . ILE A 1 282 ? 9.215 -4.720 -19.543 1.00 90.88 282 ILE A CA 1
ATOM 2278 C C . ILE A 1 282 ? 10.486 -5.042 -20.341 1.00 90.88 282 ILE A C 1
ATOM 2280 O O . ILE A 1 282 ? 11.016 -4.161 -21.014 1.00 90.88 282 ILE A O 1
ATOM 2284 N N . PHE A 1 283 ? 10.957 -6.294 -20.322 1.00 92.25 283 PHE A N 1
ATOM 2285 C CA . PHE A 1 283 ? 12.137 -6.705 -21.096 1.00 92.25 283 PHE A CA 1
ATOM 2286 C C . PHE A 1 283 ? 11.900 -6.672 -22.615 1.00 92.25 283 PHE A C 1
ATOM 2288 O O . PHE A 1 283 ? 12.830 -6.376 -23.361 1.00 92.25 283 PHE A O 1
ATOM 2295 N N . ASP A 1 284 ? 10.684 -6.952 -23.082 1.00 90.75 284 ASP A N 1
ATOM 2296 C CA . ASP A 1 284 ? 10.327 -6.886 -24.503 1.00 90.75 284 ASP A CA 1
ATOM 2297 C C . ASP A 1 284 ? 10.273 -5.430 -24.996 1.00 90.75 284 ASP A C 1
ATOM 2299 O O . ASP A 1 284 ? 10.885 -5.100 -26.010 1.00 90.75 284 ASP A O 1
ATOM 2303 N N . THR A 1 285 ? 9.676 -4.524 -24.215 1.00 90.94 285 THR A N 1
ATOM 2304 C CA . THR A 1 285 ? 9.718 -3.073 -24.484 1.00 90.94 285 THR A CA 1
ATOM 2305 C C . THR A 1 285 ? 11.163 -2.547 -24.473 1.00 90.94 285 THR A C 1
ATOM 2307 O O . THR A 1 285 ? 11.548 -1.757 -25.334 1.00 90.94 285 THR A O 1
ATOM 2310 N N . LEU A 1 286 ? 11.996 -3.013 -23.532 1.00 91.94 286 LEU A N 1
ATOM 2311 C CA . LEU A 1 286 ? 13.407 -2.626 -23.430 1.00 91.94 286 LEU A CA 1
ATOM 2312 C C . LEU A 1 286 ? 14.237 -3.088 -24.644 1.00 91.94 286 LEU A C 1
ATOM 2314 O O . LEU A 1 286 ? 15.134 -2.367 -25.075 1.00 91.94 286 LEU A O 1
ATOM 2318 N N . ARG A 1 287 ? 13.924 -4.253 -25.232 1.00 91.62 287 ARG A N 1
ATOM 2319 C CA . ARG A 1 287 ? 14.533 -4.710 -26.497 1.00 91.62 287 ARG A CA 1
ATOM 2320 C C . ARG A 1 287 ? 14.165 -3.794 -27.655 1.00 91.62 287 ARG A C 1
ATOM 2322 O O . ARG A 1 287 ? 15.066 -3.316 -28.333 1.00 91.62 287 ARG A O 1
ATOM 2329 N N . LEU A 1 288 ? 12.877 -3.483 -27.819 1.00 91.81 288 LEU A N 1
ATOM 2330 C CA . LEU A 1 288 ? 12.406 -2.573 -28.869 1.00 91.81 288 LEU A CA 1
ATOM 2331 C C . LEU A 1 288 ? 13.042 -1.174 -28.748 1.00 91.81 288 LEU A C 1
ATOM 2333 O O . LEU A 1 288 ? 13.338 -0.547 -29.761 1.00 91.81 288 LEU A O 1
ATOM 2337 N N . LEU A 1 289 ? 13.306 -0.702 -27.523 1.00 92.19 289 LEU A N 1
ATOM 2338 C CA . LEU A 1 289 ? 14.036 0.545 -27.265 1.00 92.19 289 LEU A CA 1
ATOM 2339 C C . LEU A 1 289 ? 15.515 0.465 -27.683 1.00 92.19 289 LEU A C 1
ATOM 2341 O O . LEU A 1 289 ? 16.035 1.399 -28.290 1.00 92.19 289 LEU A O 1
ATOM 2345 N N . ILE A 1 290 ? 16.196 -0.644 -27.382 1.00 91.88 290 ILE A N 1
ATOM 2346 C CA . ILE A 1 290 ? 17.586 -0.878 -27.806 1.00 91.88 290 ILE A CA 1
ATOM 2347 C C . ILE A 1 290 ? 17.670 -0.974 -29.337 1.00 91.88 290 ILE A C 1
ATOM 2349 O O . ILE A 1 290 ? 18.516 -0.322 -29.942 1.00 91.88 290 ILE A O 1
ATOM 2353 N N . GLU A 1 291 ? 16.765 -1.722 -29.971 1.00 91.00 291 GLU A N 1
ATOM 2354 C CA . GLU A 1 291 ? 16.653 -1.835 -31.431 1.00 91.00 291 GLU A CA 1
ATOM 2355 C C . GLU A 1 291 ? 16.370 -0.477 -32.088 1.00 91.00 291 GLU A C 1
ATOM 2357 O O . GLU A 1 291 ? 16.994 -0.134 -33.091 1.00 91.00 291 GLU A O 1
ATOM 2362 N N . GLN A 1 292 ? 15.478 0.333 -31.511 1.00 91.44 292 GLN A N 1
ATOM 2363 C CA . GLN A 1 292 ? 15.220 1.700 -31.962 1.00 91.44 292 GLN A CA 1
ATOM 2364 C C . GLN A 1 292 ? 16.493 2.559 -31.931 1.00 91.44 292 GLN A C 1
ATOM 2366 O O . GLN A 1 292 ? 16.815 3.219 -32.920 1.00 91.44 292 GLN A O 1
ATOM 2371 N N . VAL A 1 293 ? 17.221 2.550 -30.811 1.00 91.38 293 VAL A N 1
ATOM 2372 C CA . VAL A 1 293 ? 18.451 3.337 -30.643 1.00 91.38 293 VAL A CA 1
ATOM 2373 C C . VAL A 1 293 ? 19.544 2.883 -31.617 1.00 91.38 293 VAL A C 1
ATOM 2375 O O . VAL A 1 293 ? 20.178 3.728 -32.245 1.00 91.38 293 VAL A O 1
ATOM 2378 N N . ILE A 1 294 ? 19.713 1.570 -31.818 1.00 90.81 294 ILE A N 1
ATOM 2379 C CA . ILE A 1 294 ? 20.633 1.006 -32.822 1.00 90.81 294 ILE A CA 1
ATOM 2380 C C . ILE A 1 294 ? 20.268 1.489 -34.232 1.00 90.81 294 ILE A C 1
ATOM 2382 O O . ILE A 1 294 ? 21.143 1.940 -34.968 1.00 90.81 294 ILE A O 1
ATOM 2386 N N . ASN A 1 295 ? 18.985 1.427 -34.602 1.00 89.50 295 ASN A N 1
ATOM 2387 C CA . ASN A 1 295 ? 18.521 1.859 -35.920 1.00 89.50 295 ASN A CA 1
ATOM 2388 C C . ASN A 1 295 ? 18.798 3.352 -36.156 1.00 89.50 295 ASN A C 1
ATOM 2390 O O . ASN A 1 295 ? 19.371 3.699 -37.187 1.00 89.50 295 ASN A O 1
ATOM 2394 N N . PHE A 1 296 ? 18.490 4.231 -35.196 1.00 88.75 296 PHE A N 1
ATOM 2395 C CA . PHE A 1 296 ? 18.781 5.662 -35.342 1.00 88.75 296 PHE A CA 1
ATOM 2396 C C . PHE A 1 296 ? 20.283 5.985 -35.363 1.00 88.75 296 PHE A C 1
ATOM 2398 O O . PHE A 1 296 ? 20.691 6.830 -36.158 1.00 88.75 296 PHE A O 1
ATOM 2405 N N . GLU A 1 297 ? 21.122 5.308 -34.567 1.00 89.50 297 GLU A N 1
ATOM 2406 C CA . GLU A 1 297 ? 22.587 5.487 -34.613 1.00 89.50 297 GLU A CA 1
ATOM 2407 C C . GLU A 1 297 ? 23.183 4.985 -35.948 1.00 89.50 297 GLU A C 1
ATOM 2409 O O . GLU A 1 297 ? 24.169 5.537 -36.433 1.00 89.50 297 GLU A O 1
ATOM 2414 N N . ALA A 1 298 ? 22.529 4.018 -36.605 1.00 89.31 298 ALA A N 1
ATOM 2415 C CA . ALA A 1 298 ? 22.835 3.561 -37.964 1.00 89.31 298 ALA A CA 1
ATOM 2416 C C . ALA A 1 298 ? 22.194 4.408 -39.093 1.00 89.31 298 ALA A C 1
ATOM 2418 O O . ALA A 1 298 ? 22.368 4.087 -40.269 1.00 89.31 298 ALA A O 1
ATOM 2419 N N . GLY A 1 299 ? 21.440 5.468 -38.771 1.00 88.94 299 GLY A N 1
ATOM 2420 C CA . GLY A 1 299 ? 20.734 6.308 -39.752 1.00 88.94 299 GLY A CA 1
ATOM 2421 C C . GLY A 1 299 ? 19.485 5.669 -40.382 1.00 88.94 299 GLY A C 1
ATOM 2422 O O . GLY A 1 299 ? 18.951 6.191 -41.360 1.00 88.94 299 GLY A O 1
ATOM 2423 N N . ILE A 1 300 ? 19.005 4.550 -39.835 1.00 86.44 300 ILE A N 1
ATOM 2424 C CA . ILE A 1 300 ? 17.821 3.821 -40.296 1.00 86.44 300 ILE A CA 1
ATOM 2425 C C . ILE A 1 300 ? 16.573 4.449 -39.667 1.00 86.44 300 ILE A C 1
ATOM 2427 O O . ILE A 1 300 ? 16.324 4.321 -38.468 1.00 86.44 300 ILE A O 1
ATOM 2431 N N . LEU A 1 301 ? 15.762 5.113 -40.491 1.00 83.44 301 LEU A N 1
ATOM 2432 C CA . LEU A 1 301 ? 14.455 5.631 -40.083 1.00 83.44 301 LEU A CA 1
ATOM 2433 C C . LEU A 1 301 ? 13.410 4.498 -40.026 1.00 83.44 301 LEU A C 1
ATOM 2435 O O . LEU A 1 301 ? 13.451 3.592 -40.863 1.00 83.44 301 LEU A O 1
ATOM 2439 N N . PRO A 1 302 ? 12.445 4.540 -39.087 1.00 85.00 302 PRO A N 1
ATOM 2440 C CA . PRO A 1 302 ? 11.351 3.577 -39.061 1.00 85.00 302 PRO A CA 1
ATOM 2441 C C . PRO A 1 302 ? 10.456 3.709 -40.296 1.00 85.00 302 PRO A C 1
ATOM 2443 O O . PRO A 1 302 ? 10.143 4.810 -40.748 1.00 85.00 302 PRO A O 1
ATOM 2446 N N . ASN A 1 303 ? 9.960 2.571 -40.780 1.00 89.12 303 ASN A N 1
ATOM 2447 C CA . ASN A 1 303 ? 8.740 2.548 -41.581 1.00 89.12 303 ASN A CA 1
ATOM 2448 C C . ASN A 1 303 ? 7.503 2.661 -40.665 1.00 89.12 303 ASN A C 1
ATOM 2450 O O . ASN A 1 303 ? 7.607 2.541 -39.443 1.00 89.12 303 ASN A O 1
ATOM 2454 N N . GLU A 1 304 ? 6.325 2.859 -41.258 1.00 91.12 304 GLU A N 1
ATOM 2455 C CA . GLU A 1 304 ? 5.054 3.004 -40.533 1.00 91.12 304 GLU A CA 1
ATOM 2456 C C . GLU A 1 304 ? 4.789 1.845 -39.552 1.00 91.12 304 GLU A C 1
ATOM 2458 O O . GLU A 1 304 ? 4.425 2.077 -38.403 1.00 91.12 304 GLU A O 1
ATOM 2463 N N . SER A 1 305 ? 5.067 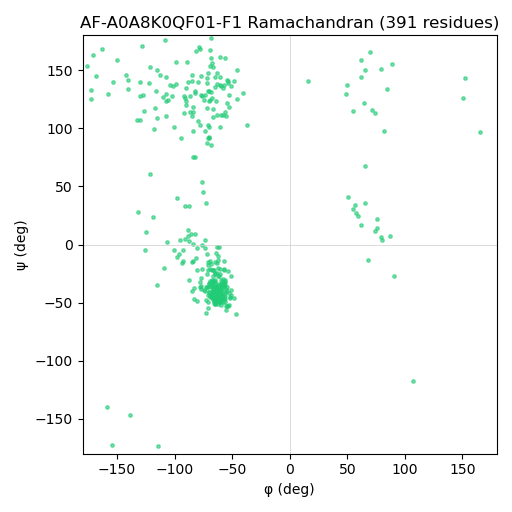0.598 -39.952 1.00 90.62 305 SER A N 1
ATOM 2464 C CA . SER A 1 305 ? 4.876 -0.575 -39.089 1.00 90.62 305 SER A CA 1
ATOM 2465 C C . SER A 1 305 ? 5.789 -0.565 -37.858 1.00 90.62 305 SER A C 1
ATOM 2467 O O . SER A 1 305 ? 5.337 -0.920 -36.772 1.00 90.62 305 SER A O 1
ATOM 2469 N N . LEU A 1 306 ? 7.057 -0.169 -38.005 1.00 87.31 306 LEU A N 1
ATOM 2470 C CA . LEU A 1 306 ? 8.001 -0.055 -36.887 1.00 87.31 306 LEU A CA 1
ATOM 2471 C C . LEU A 1 306 ? 7.639 1.115 -35.969 1.00 87.31 306 LEU A C 1
ATOM 2473 O O . LEU A 1 306 ? 7.673 0.969 -34.748 1.00 87.31 306 LEU A O 1
ATOM 2477 N N . PHE A 1 307 ? 7.235 2.253 -36.541 1.00 89.19 307 PHE A N 1
ATOM 2478 C CA . PHE A 1 307 ? 6.792 3.406 -35.762 1.00 89.19 307 PHE A CA 1
ATOM 2479 C C . PHE A 1 307 ? 5.532 3.090 -34.943 1.00 89.19 307 PHE A C 1
ATOM 2481 O O . PHE A 1 307 ? 5.472 3.442 -33.766 1.00 89.19 307 PHE A O 1
ATOM 2488 N N . ASN A 1 308 ? 4.570 2.361 -35.518 1.00 90.94 308 ASN A N 1
ATOM 2489 C CA . ASN A 1 308 ? 3.363 1.925 -34.815 1.00 90.94 308 ASN A CA 1
ATOM 2490 C C . ASN A 1 308 ? 3.700 0.988 -33.643 1.00 90.94 308 ASN A C 1
ATOM 2492 O O . ASN A 1 308 ? 3.262 1.253 -32.526 1.00 90.94 308 ASN A O 1
ATOM 2496 N N . ILE A 1 309 ? 4.569 -0.014 -33.845 1.00 90.50 309 ILE A N 1
ATOM 2497 C CA . ILE A 1 309 ? 5.060 -0.890 -32.761 1.00 90.50 309 ILE A CA 1
ATOM 2498 C C . ILE A 1 309 ? 5.713 -0.065 -31.640 1.00 90.50 309 ILE A C 1
ATOM 2500 O O . ILE A 1 309 ? 5.446 -0.295 -30.459 1.00 90.50 309 ILE A O 1
ATOM 2504 N N . TRP A 1 310 ? 6.546 0.923 -31.978 1.00 89.75 310 TRP A N 1
ATOM 2505 C CA . TRP A 1 310 ? 7.166 1.810 -30.987 1.00 89.75 310 TRP A CA 1
ATOM 2506 C C . TRP A 1 310 ? 6.152 2.732 -30.291 1.00 89.75 310 TRP A C 1
ATOM 2508 O O . TRP A 1 310 ? 6.335 3.063 -29.119 1.00 89.75 310 TRP A O 1
ATOM 2518 N N . SER A 1 311 ? 5.082 3.140 -30.976 1.00 88.38 311 SER A N 1
ATOM 2519 C CA . SER A 1 311 ? 4.023 3.993 -30.427 1.00 88.38 311 SER A CA 1
ATOM 2520 C C . SER A 1 311 ? 3.143 3.225 -29.435 1.00 88.38 311 SER A C 1
ATOM 2522 O O . SER A 1 311 ? 2.984 3.667 -28.299 1.00 88.38 311 SER A O 1
ATOM 2524 N N . GLU A 1 312 ? 2.684 2.024 -29.802 1.00 88.62 312 GLU A N 1
ATOM 2525 C CA . GLU A 1 312 ? 1.940 1.102 -28.925 1.00 88.62 312 GLU A CA 1
ATOM 2526 C C . GLU A 1 312 ? 2.712 0.770 -27.636 1.00 88.62 312 GLU A C 1
ATOM 2528 O O . GLU A 1 312 ? 2.131 0.638 -26.557 1.00 88.62 312 GLU A O 1
ATOM 2533 N N . ASN A 1 313 ? 4.040 0.685 -27.740 1.00 85.50 313 ASN A N 1
ATOM 2534 C CA . ASN A 1 313 ? 4.946 0.408 -26.629 1.00 85.50 313 ASN A CA 1
ATOM 2535 C C . ASN A 1 313 ? 5.415 1.668 -25.869 1.00 85.50 313 ASN A C 1
ATOM 2537 O O . ASN A 1 313 ? 6.265 1.555 -24.988 1.00 85.50 313 ASN A O 1
ATOM 2541 N N . ASN A 1 314 ? 4.866 2.855 -26.164 1.00 86.06 314 ASN A N 1
ATOM 2542 C CA . ASN A 1 314 ? 5.244 4.146 -25.566 1.00 86.06 314 ASN A CA 1
ATOM 2543 C C . ASN A 1 314 ? 6.764 4.421 -25.593 1.00 86.06 314 ASN A C 1
ATOM 2545 O O . ASN A 1 314 ? 7.328 4.918 -24.625 1.00 86.06 314 ASN A O 1
ATOM 2549 N N . ILE A 1 315 ? 7.437 4.088 -26.697 1.00 88.31 315 ILE A N 1
ATOM 2550 C CA . ILE A 1 315 ? 8.869 4.362 -26.914 1.00 88.31 315 ILE A CA 1
ATOM 2551 C C . ILE A 1 315 ? 9.151 5.132 -28.209 1.00 88.31 315 ILE A C 1
ATOM 2553 O O . ILE A 1 315 ? 10.299 5.483 -28.458 1.00 88.31 315 ILE A O 1
ATOM 2557 N N . ALA A 1 316 ? 8.150 5.397 -29.054 1.00 88.62 316 ALA A N 1
ATOM 2558 C CA . ALA A 1 316 ? 8.336 6.186 -30.272 1.00 88.62 316 ALA A CA 1
ATOM 2559 C C . ALA A 1 316 ? 8.911 7.583 -29.951 1.00 88.62 316 ALA A C 1
ATOM 2561 O O . ALA A 1 316 ? 8.453 8.220 -28.996 1.00 88.62 316 ALA A O 1
ATOM 2562 N N . PRO A 1 317 ? 9.891 8.086 -30.723 1.00 85.44 317 PRO A N 1
ATOM 2563 C CA . PRO A 1 317 ? 10.414 9.431 -30.530 1.00 85.44 317 PRO A CA 1
ATOM 2564 C C . PRO A 1 317 ? 9.390 10.486 -30.967 1.00 85.44 317 PRO A C 1
ATOM 2566 O O . PRO A 1 317 ? 8.635 10.288 -31.920 1.00 85.44 317 PRO A O 1
ATOM 2569 N N . CYS A 1 318 ? 9.400 11.637 -30.298 1.00 86.00 318 CYS A N 1
ATOM 2570 C CA . CYS A 1 318 ? 8.662 12.836 -30.703 1.00 86.00 318 CYS A CA 1
ATOM 2571 C C . CYS A 1 318 ? 9.627 13.919 -31.222 1.00 86.00 318 CYS A C 1
ATOM 2573 O O . CYS A 1 318 ? 10.845 13.758 -31.150 1.00 86.00 318 CYS A O 1
ATOM 2575 N N . GLY A 1 319 ? 9.102 15.051 -31.702 1.00 81.56 319 GLY A N 1
ATOM 2576 C CA . GLY A 1 319 ? 9.922 16.167 -32.206 1.00 81.56 319 GLY A CA 1
ATOM 2577 C C . GLY A 1 319 ? 10.845 16.831 -31.170 1.00 81.56 319 GLY A C 1
ATOM 2578 O O . GLY A 1 319 ? 11.740 17.577 -31.551 1.00 81.56 319 GLY A O 1
ATOM 2579 N N . GLU A 1 320 ? 10.654 16.550 -29.878 1.00 85.62 320 GLU A N 1
ATOM 2580 C CA . GLU A 1 320 ? 11.469 17.069 -28.769 1.00 85.62 320 GLU A CA 1
ATOM 2581 C C . GLU A 1 320 ? 12.506 16.047 -28.260 1.00 85.62 320 GLU A C 1
ATOM 2583 O O . GLU A 1 320 ? 13.328 16.372 -27.401 1.00 85.62 320 GLU A O 1
ATOM 2588 N N . CYS A 1 321 ? 12.491 14.812 -28.782 1.00 86.69 321 CYS A N 1
ATOM 2589 C CA . CYS A 1 321 ? 13.404 13.752 -28.359 1.00 86.69 321 CYS A CA 1
ATOM 2590 C C . CYS A 1 321 ? 14.8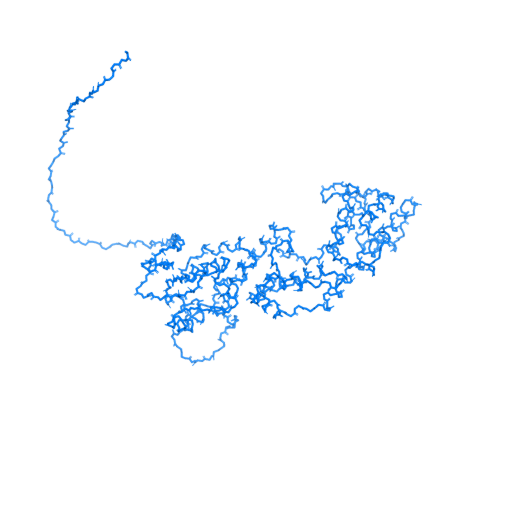56 14.065 -28.737 1.00 86.69 321 CYS A C 1
ATOM 2592 O O . CYS A 1 321 ? 15.228 14.081 -29.911 1.00 86.69 321 CYS A O 1
ATOM 2594 N N . ARG A 1 322 ? 15.713 14.213 -27.726 1.00 87.00 322 ARG A N 1
ATOM 2595 C CA . ARG A 1 322 ? 17.167 14.245 -27.904 1.00 87.00 322 ARG A CA 1
ATOM 2596 C C . ARG A 1 322 ? 17.681 12.837 -28.250 1.00 87.00 322 ARG A C 1
ATOM 2598 O O . ARG A 1 322 ? 17.180 11.864 -27.678 1.00 87.00 322 ARG A O 1
ATOM 2605 N N . PRO A 1 323 ? 18.694 12.702 -29.128 1.00 84.19 323 PRO A N 1
ATOM 2606 C CA . PRO A 1 323 ? 19.330 11.415 -29.394 1.00 84.19 323 PRO A CA 1
ATOM 2607 C C . PRO A 1 323 ? 19.910 10.794 -28.119 1.00 84.19 323 PRO A C 1
ATOM 2609 O O . PRO A 1 323 ? 20.593 11.468 -27.347 1.00 84.19 323 PRO A O 1
ATOM 2612 N N . LEU A 1 324 ? 19.671 9.497 -27.927 1.00 88.00 324 LEU A N 1
ATOM 2613 C CA . LEU A 1 324 ? 20.242 8.699 -26.846 1.00 88.00 324 LEU A CA 1
ATOM 2614 C C . LEU A 1 324 ? 21.299 7.753 -27.441 1.00 88.00 324 LEU A C 1
ATOM 2616 O O . LEU A 1 324 ? 20.909 6.831 -28.151 1.00 88.00 324 LEU A O 1
ATOM 2620 N N . PRO A 1 325 ? 22.607 7.943 -27.182 1.00 90.12 325 PRO A N 1
ATOM 2621 C CA . PRO A 1 325 ? 23.638 7.080 -27.758 1.00 90.12 325 PRO A CA 1
ATOM 2622 C C . PRO A 1 325 ? 23.539 5.637 -27.248 1.00 90.12 325 PRO A C 1
ATOM 2624 O O . PRO A 1 325 ? 23.454 5.408 -26.035 1.00 90.12 325 PRO A O 1
ATOM 2627 N N . MET A 1 326 ? 23.653 4.659 -28.148 1.00 92.06 326 MET A N 1
ATOM 2628 C CA . MET A 1 326 ? 23.64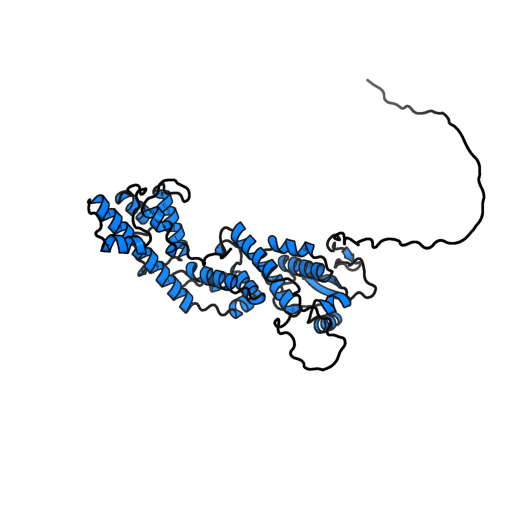0 3.223 -27.841 1.00 92.06 326 MET A CA 1
ATOM 2629 C C . MET A 1 326 ? 24.662 2.882 -26.753 1.00 92.06 326 MET A C 1
ATOM 2631 O O . MET A 1 326 ? 24.351 2.194 -25.782 1.00 92.06 326 MET A O 1
ATOM 2635 N N . ASN A 1 327 ? 25.880 3.411 -26.879 1.00 92.44 327 ASN A N 1
ATOM 2636 C CA . ASN A 1 327 ? 26.972 3.175 -25.934 1.00 92.44 327 ASN A CA 1
ATOM 2637 C C . ASN A 1 327 ? 26.692 3.712 -24.516 1.00 92.44 327 ASN A C 1
ATOM 2639 O O . ASN A 1 327 ? 27.263 3.204 -23.549 1.00 92.44 327 ASN A O 1
ATOM 2643 N N . THR A 1 328 ? 25.816 4.710 -24.381 1.00 92.25 328 THR A N 1
ATOM 2644 C CA . THR A 1 328 ? 25.356 5.237 -23.088 1.00 92.25 328 THR A CA 1
ATOM 2645 C C . THR A 1 328 ? 24.267 4.334 -22.506 1.00 92.25 328 THR A C 1
ATOM 2647 O O . THR A 1 328 ? 24.401 3.882 -21.368 1.00 92.25 328 THR A O 1
ATOM 2650 N N . LEU A 1 329 ? 23.256 3.984 -23.312 1.00 92.62 329 LEU A N 1
ATOM 2651 C CA . LEU A 1 329 ? 22.154 3.101 -22.914 1.00 92.62 329 LEU A CA 1
ATOM 2652 C C . LEU A 1 329 ? 22.639 1.708 -22.492 1.00 92.62 329 LEU A C 1
ATOM 2654 O O . LEU A 1 329 ? 22.339 1.248 -21.391 1.00 92.62 329 LEU A O 1
ATOM 2658 N N . ILE A 1 330 ? 23.437 1.046 -23.331 1.00 93.12 330 ILE A N 1
ATOM 2659 C CA . ILE A 1 330 ? 23.935 -0.307 -23.054 1.00 93.12 330 ILE A CA 1
ATOM 2660 C C . ILE A 1 330 ? 24.831 -0.323 -21.809 1.00 93.12 330 ILE A C 1
ATOM 2662 O O . ILE A 1 330 ? 24.720 -1.239 -20.998 1.00 93.12 330 ILE A O 1
ATOM 2666 N N . ARG A 1 331 ? 25.666 0.704 -21.591 1.00 94.19 331 ARG A N 1
ATOM 2667 C CA . ARG A 1 331 ? 26.514 0.793 -20.389 1.00 94.19 331 ARG A CA 1
ATOM 2668 C C . ARG A 1 331 ? 25.688 0.943 -19.110 1.00 94.19 331 ARG A C 1
ATOM 2670 O O . ARG A 1 331 ? 25.986 0.259 -18.133 1.00 94.19 331 ARG A O 1
ATOM 2677 N N . ALA A 1 332 ? 24.654 1.784 -19.127 1.00 93.38 332 ALA A N 1
ATOM 2678 C CA . ALA A 1 332 ? 23.733 1.954 -18.004 1.00 93.38 332 ALA A CA 1
ATOM 2679 C C . ALA A 1 332 ? 22.993 0.646 -17.671 1.00 93.38 332 ALA A C 1
ATOM 2681 O O . ALA A 1 332 ? 22.993 0.196 -16.526 1.00 93.38 332 ALA A O 1
ATOM 2682 N N . LEU A 1 333 ? 22.439 -0.023 -18.687 1.00 93.56 333 LEU A N 1
ATOM 2683 C CA . LEU A 1 333 ? 21.738 -1.298 -18.512 1.00 93.56 333 LEU A CA 1
ATOM 2684 C C . LEU A 1 333 ? 22.670 -2.447 -18.097 1.00 93.56 333 LEU A C 1
ATOM 2686 O O . LEU A 1 333 ? 22.236 -3.352 -17.389 1.00 93.56 333 LEU A O 1
ATOM 2690 N N . MET A 1 334 ? 23.943 -2.438 -18.502 1.00 92.88 334 MET A N 1
ATOM 2691 C CA . MET A 1 334 ? 24.925 -3.429 -18.046 1.00 92.88 334 MET A CA 1
ATOM 2692 C C . MET A 1 334 ? 25.340 -3.220 -16.584 1.00 92.88 334 MET A C 1
ATOM 2694 O O . MET A 1 334 ? 25.519 -4.211 -15.876 1.00 92.88 334 MET A O 1
ATOM 2698 N N . ALA A 1 335 ? 25.462 -1.971 -16.115 1.00 93.06 335 ALA A N 1
ATOM 2699 C CA . ALA A 1 335 ? 25.774 -1.671 -14.713 1.00 93.06 335 ALA A CA 1
ATOM 2700 C C . ALA A 1 335 ? 24.706 -2.252 -13.768 1.00 93.06 335 ALA A C 1
ATOM 2702 O O . ALA A 1 335 ? 25.027 -3.022 -12.861 1.00 93.06 335 ALA A O 1
ATOM 2703 N N . GLU A 1 336 ? 23.433 -2.003 -14.086 1.00 92.81 336 GLU A N 1
ATOM 2704 C CA . GLU A 1 336 ? 22.272 -2.496 -13.330 1.00 92.81 336 GLU A CA 1
ATOM 2705 C C . GLU A 1 336 ? 21.869 -3.943 -13.680 1.00 92.81 336 GLU A C 1
ATOM 2707 O O . GLU A 1 336 ? 20.844 -4.449 -13.223 1.00 92.81 336 GLU A O 1
ATOM 2712 N N . ARG A 1 337 ? 22.691 -4.651 -14.471 1.00 89.56 337 ARG A N 1
ATOM 2713 C CA . ARG A 1 337 ? 22.498 -6.062 -14.868 1.00 89.56 337 ARG A CA 1
ATOM 2714 C C . ARG A 1 337 ? 21.155 -6.330 -15.564 1.00 89.56 337 ARG A C 1
ATOM 2716 O O . ARG A 1 337 ? 20.578 -7.407 -15.437 1.00 89.56 337 ARG A O 1
ATOM 2723 N N . LEU A 1 338 ? 20.674 -5.364 -16.335 1.00 89.44 338 LEU A N 1
ATOM 2724 C CA . LEU A 1 338 ? 19.473 -5.463 -17.165 1.00 89.44 338 LEU A CA 1
ATOM 2725 C C . LEU A 1 338 ? 19.792 -5.886 -18.608 1.00 89.44 338 LEU A C 1
ATOM 2727 O O . LEU A 1 338 ? 18.914 -6.370 -19.315 1.00 89.44 338 LEU A O 1
ATOM 2731 N N . TRP A 1 339 ? 21.057 -5.789 -19.028 1.00 87.19 339 TRP A N 1
ATOM 2732 C CA . TRP A 1 339 ? 21.548 -6.284 -20.318 1.00 87.19 339 TRP A CA 1
ATOM 2733 C C . TRP A 1 339 ? 22.815 -7.143 -20.138 1.00 87.19 339 TRP A C 1
ATOM 2735 O O . TRP A 1 339 ? 23.661 -6.779 -19.319 1.00 87.19 339 TRP A O 1
ATOM 2745 N N . PRO A 1 340 ? 22.987 -8.272 -20.861 1.00 79.31 340 PRO A N 1
ATOM 2746 C CA . PRO A 1 340 ? 22.074 -8.908 -21.822 1.00 79.31 340 PRO A CA 1
ATOM 2747 C C . PRO A 1 340 ? 21.077 -9.880 -21.152 1.00 79.31 340 PRO A C 1
ATOM 2749 O O . PRO A 1 340 ? 20.738 -10.927 -21.707 1.00 79.31 340 PRO A O 1
ATOM 2752 N N . LEU A 1 341 ? 20.653 -9.592 -19.917 1.00 77.00 341 LEU A N 1
ATOM 2753 C CA . LEU A 1 341 ? 19.757 -10.465 -19.159 1.00 77.00 341 LEU A CA 1
ATOM 2754 C C . LEU A 1 341 ? 18.347 -10.535 -19.772 1.00 77.00 341 LEU A C 1
ATOM 2756 O O . LEU A 1 341 ? 17.911 -9.663 -20.519 1.00 77.00 341 LEU A O 1
ATOM 2760 N N . SER A 1 342 ? 17.634 -11.624 -19.475 1.00 79.56 342 SER A N 1
ATOM 2761 C CA . SER A 1 342 ? 16.306 -11.904 -20.029 1.00 79.56 342 SER A CA 1
ATOM 2762 C C . SER A 1 342 ? 15.259 -12.054 -18.929 1.00 79.56 342 SER A C 1
ATOM 2764 O O . SER A 1 342 ? 15.575 -12.530 -17.838 1.00 79.56 342 SER A O 1
ATOM 2766 N N . ALA A 1 343 ? 13.993 -11.759 -19.241 1.00 83.75 343 ALA A N 1
ATOM 2767 C CA . ALA A 1 343 ? 12.864 -11.968 -18.330 1.00 83.75 343 ALA A CA 1
ATOM 2768 C C . ALA A 1 343 ? 12.809 -13.386 -17.723 1.00 83.75 343 ALA A C 1
ATOM 2770 O O . ALA A 1 343 ? 12.564 -13.535 -16.528 1.00 83.75 343 ALA A O 1
ATOM 2771 N N . LYS A 1 344 ? 13.124 -14.425 -18.514 1.00 82.69 344 LYS A N 1
ATOM 2772 C CA . LYS A 1 344 ? 13.184 -15.831 -18.060 1.00 82.69 344 LYS A CA 1
ATOM 2773 C C . LYS A 1 344 ? 14.287 -16.085 -17.025 1.00 82.69 344 LYS A C 1
ATOM 2775 O O . LYS A 1 344 ? 14.192 -17.021 -16.240 1.00 82.69 344 LYS A O 1
ATOM 2780 N N . SER A 1 345 ? 15.336 -15.268 -17.039 1.00 83.88 345 SER A N 1
ATOM 2781 C CA . SER A 1 345 ? 16.483 -15.342 -16.130 1.00 83.88 345 SER A CA 1
ATOM 2782 C C . SER A 1 345 ? 16.310 -14.460 -14.886 1.00 83.88 345 SER A C 1
ATOM 2784 O O . SER A 1 345 ? 17.080 -14.593 -13.936 1.00 83.88 345 SER A O 1
ATOM 2786 N N . TYR A 1 346 ? 15.338 -13.541 -14.885 1.00 88.06 346 TYR A N 1
ATOM 2787 C CA . TYR A 1 346 ? 15.239 -12.470 -13.898 1.00 88.06 346 TYR A CA 1
ATOM 2788 C C . TYR A 1 346 ? 14.528 -12.911 -12.604 1.00 88.06 346 TYR A C 1
ATOM 2790 O O . TYR A 1 346 ? 13.322 -13.179 -12.580 1.00 88.06 346 TYR A O 1
ATOM 2798 N N . GLN A 1 347 ? 15.283 -12.940 -11.500 1.00 86.69 347 GLN A N 1
ATOM 2799 C CA . GLN A 1 347 ? 14.826 -13.451 -10.197 1.00 86.69 347 GLN A CA 1
ATOM 2800 C C . GLN A 1 347 ? 14.341 -12.375 -9.209 1.00 86.69 347 GLN A C 1
ATOM 2802 O O . GLN A 1 347 ? 13.733 -12.721 -8.199 1.00 86.69 347 GLN A O 1
ATOM 2807 N N . GLY A 1 348 ? 14.558 -11.085 -9.484 1.00 87.69 348 GLY A N 1
ATOM 2808 C CA . GLY A 1 348 ? 14.070 -9.992 -8.631 1.00 87.69 348 GLY A CA 1
ATOM 2809 C C . GLY A 1 348 ? 12.544 -9.840 -8.649 1.00 87.69 348 GLY A C 1
ATOM 2810 O O . GLY A 1 348 ? 11.832 -10.551 -9.368 1.00 87.69 348 GLY A O 1
ATOM 2811 N N . SER A 1 349 ? 12.020 -8.907 -7.859 1.00 87.81 349 SER A N 1
ATOM 2812 C CA . SER A 1 349 ? 10.635 -8.444 -8.000 1.00 87.81 349 SER A CA 1
ATOM 2813 C C . SER A 1 349 ? 10.486 -7.470 -9.171 1.00 87.81 349 SER A C 1
ATOM 2815 O O . SER A 1 349 ? 11.473 -6.999 -9.728 1.00 87.81 349 SER A O 1
ATOM 2817 N N . VAL A 1 350 ? 9.252 -7.147 -9.564 1.00 88.00 350 VAL A N 1
ATOM 2818 C CA . VAL A 1 350 ? 9.027 -6.079 -10.555 1.00 88.00 350 VAL A CA 1
ATOM 2819 C C . VAL A 1 350 ? 9.514 -4.735 -10.007 1.00 88.00 350 VAL A C 1
ATOM 2821 O O . VAL A 1 350 ? 10.076 -3.961 -10.767 1.00 88.00 350 VAL A O 1
ATOM 2824 N N . ASN A 1 351 ? 9.381 -4.462 -8.704 1.00 85.56 351 ASN A N 1
ATOM 2825 C CA . ASN A 1 351 ? 9.964 -3.250 -8.117 1.00 85.56 351 ASN A CA 1
ATOM 2826 C C . ASN A 1 351 ? 11.494 -3.248 -8.189 1.00 85.56 351 ASN A C 1
ATOM 2828 O O . ASN A 1 351 ? 12.061 -2.216 -8.523 1.00 85.56 351 ASN A O 1
ATOM 2832 N N . ASP A 1 352 ? 12.141 -4.393 -7.951 1.00 88.38 352 ASP A N 1
ATOM 2833 C CA . ASP A 1 352 ? 13.599 -4.540 -8.073 1.00 88.38 352 ASP A CA 1
ATOM 2834 C C . ASP A 1 352 ? 14.060 -4.236 -9.524 1.00 88.38 352 ASP A C 1
ATOM 2836 O O . ASP A 1 352 ? 15.205 -3.853 -9.751 1.00 88.38 352 ASP A O 1
ATOM 2840 N N . LEU A 1 353 ? 13.172 -4.410 -10.517 1.00 90.50 353 LEU A N 1
ATOM 2841 C CA . LEU A 1 353 ? 13.401 -4.096 -11.933 1.00 90.50 353 LEU A CA 1
ATOM 2842 C C . LEU A 1 353 ? 13.118 -2.619 -12.258 1.00 90.50 353 LEU A C 1
ATOM 2844 O O . LEU A 1 353 ? 13.878 -2.013 -13.008 1.00 90.50 353 LEU A O 1
ATOM 2848 N N . LEU A 1 354 ? 12.059 -2.034 -11.688 1.00 88.81 354 LEU A N 1
ATOM 2849 C CA . LEU A 1 354 ? 11.739 -0.607 -11.835 1.00 88.81 354 LEU A CA 1
ATOM 2850 C C . LEU A 1 354 ? 12.832 0.278 -11.218 1.00 88.81 354 LEU A C 1
ATOM 2852 O O . LEU A 1 354 ? 13.345 1.169 -11.887 1.00 88.81 354 LEU A O 1
ATOM 2856 N N . GLU A 1 355 ? 13.254 -0.026 -9.989 1.00 88.19 355 GLU A N 1
ATOM 2857 C CA . GLU A 1 355 ? 14.317 0.706 -9.292 1.00 88.19 355 GLU A CA 1
ATOM 2858 C C . GLU A 1 355 ? 15.642 0.638 -10.070 1.00 88.19 355 GLU A C 1
ATOM 2860 O O . GLU A 1 355 ? 16.301 1.660 -10.263 1.00 88.19 355 GLU A O 1
ATOM 2865 N N . ALA A 1 356 ? 15.990 -0.533 -10.616 1.00 91.06 356 ALA A N 1
ATOM 2866 C CA . ALA A 1 356 ? 17.151 -0.703 -11.490 1.00 91.06 356 ALA A CA 1
ATOM 2867 C C . ALA A 1 356 ? 17.048 0.134 -12.785 1.00 91.06 356 ALA A C 1
ATOM 2869 O O . ALA A 1 356 ? 18.031 0.740 -13.210 1.00 91.06 356 ALA A O 1
ATOM 2870 N N . LEU A 1 357 ? 15.864 0.239 -13.401 1.00 91.19 357 LEU A N 1
ATOM 2871 C CA . LEU A 1 357 ? 15.645 1.094 -14.577 1.00 91.19 357 LEU A CA 1
ATOM 2872 C C . LEU A 1 357 ? 15.728 2.594 -14.238 1.00 91.19 357 LEU A C 1
ATOM 2874 O O . LEU A 1 357 ? 16.223 3.380 -15.051 1.00 91.19 357 LEU A O 1
ATOM 2878 N N . GLU A 1 358 ? 15.320 2.999 -13.035 1.00 88.81 358 GLU A N 1
ATOM 2879 C CA . GLU A 1 358 ? 15.466 4.370 -12.528 1.00 88.81 358 GLU A CA 1
ATOM 2880 C C . GLU A 1 358 ? 16.923 4.703 -12.159 1.00 88.81 358 GLU A C 1
ATOM 2882 O O . GLU A 1 358 ? 17.379 5.829 -12.371 1.00 88.81 358 GLU A O 1
ATOM 2887 N N . VAL A 1 359 ? 17.696 3.753 -11.614 1.00 90.88 359 VAL A N 1
ATOM 2888 C CA . VAL A 1 359 ? 19.153 3.913 -11.417 1.00 90.88 359 VAL A CA 1
ATOM 2889 C C . VAL A 1 359 ? 19.868 4.019 -12.768 1.00 90.88 359 VAL A C 1
ATOM 2891 O O . VAL A 1 359 ? 20.628 4.969 -12.974 1.00 90.88 359 VAL A O 1
ATOM 2894 N N . ALA A 1 360 ? 19.560 3.134 -13.721 1.00 91.25 360 ALA A N 1
ATOM 2895 C CA . ALA A 1 360 ? 20.100 3.197 -15.078 1.00 91.25 360 ALA A CA 1
ATOM 2896 C C . ALA A 1 360 ? 19.776 4.544 -15.755 1.00 91.25 360 ALA A C 1
ATOM 2898 O O . ALA A 1 360 ? 20.683 5.183 -16.289 1.00 91.25 360 ALA A O 1
ATOM 2899 N N . GLY A 1 361 ? 18.534 5.036 -15.645 1.00 89.12 361 GLY A N 1
ATOM 2900 C CA . GLY A 1 361 ? 18.129 6.364 -16.128 1.00 89.12 361 GLY A CA 1
ATOM 2901 C C . GLY A 1 361 ? 18.989 7.487 -15.543 1.00 89.12 361 GLY A C 1
ATOM 2902 O O . GLY A 1 361 ? 19.620 8.245 -16.285 1.00 89.12 361 GLY A O 1
ATOM 2903 N N . ARG A 1 362 ? 19.111 7.530 -14.211 1.00 87.38 362 ARG A N 1
ATOM 2904 C CA . ARG A 1 362 ? 19.944 8.519 -13.504 1.00 87.38 362 ARG A CA 1
ATOM 2905 C C . ARG A 1 362 ? 21.419 8.458 -13.911 1.00 87.38 362 ARG A C 1
ATOM 2907 O O . ARG A 1 362 ? 22.047 9.506 -14.034 1.00 87.38 362 ARG A O 1
ATOM 2914 N N . SER A 1 363 ? 21.963 7.270 -14.196 1.00 87.69 363 SER A N 1
ATOM 2915 C CA . SER A 1 363 ? 23.346 7.108 -14.685 1.00 87.69 363 SER A CA 1
ATOM 2916 C C . SER A 1 363 ? 23.588 7.713 -16.079 1.00 87.69 363 SER A C 1
ATOM 2918 O O . SER A 1 363 ? 24.718 8.065 -16.413 1.00 87.69 363 SER A O 1
ATOM 2920 N N . MET A 1 364 ? 22.523 7.894 -16.869 1.00 88.44 364 MET A N 1
ATOM 2921 C CA . MET A 1 364 ? 22.554 8.549 -18.182 1.00 88.44 364 MET A CA 1
ATOM 2922 C C . MET A 1 364 ? 22.293 10.064 -18.103 1.00 88.44 364 MET A C 1
ATOM 2924 O O . MET A 1 364 ? 22.178 10.717 -19.137 1.00 88.44 364 MET A O 1
ATOM 2928 N N . GLY A 1 365 ? 22.171 10.634 -16.896 1.00 81.81 365 GLY A N 1
ATOM 2929 C CA . GLY A 1 365 ? 21.767 12.031 -16.696 1.00 81.81 365 GLY A CA 1
ATOM 2930 C C . GLY A 1 365 ? 20.268 12.278 -16.904 1.00 81.81 365 GLY A C 1
ATOM 2931 O O . GLY A 1 365 ? 19.850 13.426 -17.043 1.00 81.81 365 GLY A O 1
ATOM 2932 N N . ILE A 1 366 ? 19.451 11.219 -16.944 1.00 77.94 366 ILE A N 1
ATOM 2933 C CA . ILE A 1 366 ? 17.994 11.322 -17.045 1.00 77.94 366 ILE A CA 1
ATOM 2934 C C . ILE A 1 366 ? 17.416 11.382 -15.630 1.00 77.94 366 ILE A C 1
ATOM 2936 O O . ILE A 1 366 ? 17.575 10.455 -14.835 1.00 77.94 366 ILE A O 1
ATOM 2940 N N . HIS A 1 367 ? 16.719 12.472 -15.324 1.00 64.94 367 HIS A N 1
ATOM 2941 C CA . HIS A 1 367 ? 16.003 12.667 -14.066 1.00 64.94 367 HIS A CA 1
ATOM 2942 C C . HIS A 1 367 ? 14.498 12.767 -14.340 1.00 64.94 367 HIS A C 1
ATOM 2944 O O . HIS A 1 367 ? 14.100 13.292 -15.376 1.00 64.94 367 HIS A O 1
ATOM 2950 N N . GLU A 1 368 ? 13.668 12.338 -13.385 1.00 53.34 368 GLU A N 1
ATOM 2951 C CA . GLU A 1 368 ? 12.190 12.365 -13.465 1.00 53.34 368 GLU A CA 1
ATOM 2952 C C . GLU A 1 368 ? 11.590 13.766 -13.721 1.00 53.34 368 GLU A C 1
ATOM 2954 O O . GLU A 1 368 ? 10.419 13.885 -14.065 1.00 53.34 368 GLU A O 1
ATOM 2959 N N . PHE A 1 369 ? 12.392 14.824 -13.553 1.00 48.50 369 PHE A N 1
ATOM 2960 C CA . PHE A 1 369 ? 11.995 16.232 -13.652 1.00 48.50 369 PHE A CA 1
ATOM 2961 C C . PHE A 1 369 ? 12.949 17.061 -14.539 1.00 48.50 369 PHE A C 1
ATOM 2963 O O . PHE A 1 369 ? 13.137 18.248 -14.288 1.00 48.50 369 PHE A O 1
ATOM 2970 N N . ALA A 1 370 ? 13.611 16.444 -15.527 1.00 49.66 370 ALA A N 1
ATOM 2971 C CA . ALA A 1 370 ? 14.504 17.142 -16.460 1.00 49.66 370 ALA A CA 1
ATOM 2972 C C . ALA A 1 370 ? 13.843 17.397 -17.828 1.00 49.66 370 ALA A C 1
ATOM 2974 O O . ALA A 1 370 ? 13.281 16.481 -18.425 1.00 49.66 370 ALA A O 1
ATOM 2975 N N . ASP A 1 371 ? 14.014 18.608 -18.376 1.00 54.25 371 ASP A N 1
ATOM 2976 C CA . ASP A 1 371 ? 13.502 19.055 -19.691 1.00 54.25 371 ASP A CA 1
ATOM 2977 C C . ASP A 1 371 ? 14.252 18.432 -20.902 1.00 54.25 371 ASP A C 1
ATOM 2979 O O . ASP A 1 371 ? 14.537 19.076 -21.921 1.00 54.25 371 ASP A O 1
ATOM 2983 N N . SER A 1 372 ? 14.664 17.170 -20.782 1.00 72.19 372 SER A N 1
ATOM 2984 C CA . SER A 1 372 ? 15.436 16.414 -21.772 1.00 72.19 372 SER A CA 1
ATOM 2985 C C . SER A 1 372 ? 14.693 15.157 -22.218 1.00 72.19 372 SER A C 1
ATOM 2987 O O . SER A 1 372 ? 15.190 14.037 -22.087 1.00 72.19 372 SER A O 1
ATOM 2989 N N . CYS A 1 373 ? 13.512 15.376 -22.803 1.00 84.81 373 CYS A N 1
ATOM 2990 C CA . CYS A 1 373 ? 12.756 14.381 -23.561 1.00 84.81 373 CYS A CA 1
ATOM 2991 C C . CYS A 1 373 ? 13.676 13.523 -24.451 1.00 84.81 373 CYS A C 1
ATOM 2993 O O . CYS A 1 373 ? 14.539 14.045 -25.161 1.00 84.81 373 CYS A O 1
ATOM 2995 N N . ASN A 1 374 ? 13.522 12.202 -24.378 1.00 87.25 374 ASN A N 1
ATOM 2996 C CA . ASN A 1 374 ? 14.230 11.196 -25.171 1.00 87.25 374 ASN A CA 1
ATOM 2997 C C . ASN A 1 374 ? 13.491 9.831 -25.108 1.00 87.25 374 ASN A C 1
ATOM 2999 O O . ASN A 1 374 ? 12.632 9.633 -24.240 1.00 87.25 374 ASN A O 1
ATOM 3003 N N . PRO A 1 375 ? 13.839 8.844 -25.955 1.00 86.38 375 PRO A N 1
ATOM 3004 C CA . PRO A 1 375 ? 13.176 7.535 -25.957 1.00 86.38 375 PRO A CA 1
ATOM 3005 C C . PRO A 1 375 ? 13.172 6.779 -24.616 1.00 86.38 375 PRO A C 1
ATOM 3007 O O . PRO A 1 375 ? 12.208 6.076 -24.319 1.00 86.38 375 PRO A O 1
ATOM 3010 N N . TYR A 1 376 ? 14.188 6.950 -23.759 1.00 89.38 376 TYR A N 1
ATOM 3011 C CA . TYR A 1 376 ? 14.212 6.318 -22.433 1.00 89.38 376 TYR A CA 1
ATOM 3012 C C . TYR A 1 376 ? 13.295 7.032 -21.424 1.00 89.38 376 TYR A C 1
ATOM 3014 O O . TYR A 1 376 ? 12.736 6.374 -20.550 1.00 89.38 376 TYR A O 1
ATOM 3022 N N . THR A 1 377 ? 13.045 8.344 -21.558 1.00 87.50 377 THR A N 1
ATOM 3023 C CA . THR A 1 377 ? 11.978 9.003 -20.770 1.00 87.50 377 THR A CA 1
ATOM 3024 C C . THR A 1 377 ? 10.584 8.575 -21.212 1.00 87.50 377 THR A C 1
ATOM 3026 O O . THR A 1 377 ? 9.707 8.449 -20.364 1.00 87.50 377 THR A O 1
ATOM 3029 N N . HIS A 1 378 ? 10.372 8.296 -22.504 1.00 87.56 378 HIS A N 1
ATOM 3030 C CA . HIS A 1 378 ? 9.106 7.726 -22.980 1.00 87.56 378 HIS A CA 1
ATOM 3031 C C . HIS A 1 378 ? 8.917 6.304 -22.437 1.00 87.56 378 HIS A C 1
ATOM 3033 O O . HIS A 1 378 ? 7.883 6.008 -21.840 1.00 87.56 378 HIS A O 1
ATOM 3039 N N . PHE A 1 379 ? 9.967 5.478 -22.527 1.00 88.25 379 PHE A N 1
ATOM 3040 C CA . PHE A 1 379 ? 10.008 4.153 -21.915 1.00 88.25 379 PHE A CA 1
ATOM 3041 C C . PHE A 1 379 ? 9.666 4.193 -20.422 1.00 88.25 379 PHE A C 1
ATOM 3043 O O . PHE A 1 379 ? 8.759 3.473 -20.019 1.00 88.25 379 PHE A O 1
ATOM 3050 N N . LEU A 1 380 ? 10.319 5.044 -19.616 1.00 84.12 380 LEU A N 1
ATOM 3051 C CA . LEU A 1 380 ? 9.986 5.198 -18.193 1.00 84.12 380 LEU A CA 1
ATOM 3052 C C . LEU A 1 380 ? 8.542 5.689 -17.994 1.00 84.12 380 LEU A C 1
ATOM 3054 O O . LEU A 1 380 ? 7.807 5.126 -17.190 1.00 84.12 380 LEU A O 1
ATOM 3058 N N . GLY A 1 381 ? 8.088 6.675 -18.771 1.00 73.94 381 GLY A N 1
ATOM 3059 C CA . GLY A 1 381 ? 6.707 7.171 -18.740 1.00 73.94 381 GLY A CA 1
ATOM 3060 C C . GLY A 1 381 ? 5.637 6.148 -19.159 1.00 73.94 381 GLY A C 1
ATOM 3061 O O . GLY A 1 381 ? 4.441 6.419 -19.021 1.00 73.94 381 GLY A O 1
ATOM 3062 N N . ASN A 1 382 ? 6.026 4.968 -19.651 1.00 67.81 382 ASN A N 1
ATOM 3063 C CA . ASN A 1 382 ? 5.101 3.923 -20.064 1.00 67.81 382 ASN A CA 1
ATOM 3064 C C . ASN A 1 382 ? 4.284 3.391 -18.872 1.00 67.81 382 ASN A C 1
ATOM 3066 O O . ASN A 1 382 ? 4.806 2.824 -17.909 1.00 67.81 382 ASN A O 1
ATOM 3070 N N . ARG A 1 383 ? 2.953 3.466 -18.997 1.00 56.75 383 ARG A N 1
ATOM 3071 C CA . ARG A 1 383 ? 1.977 2.927 -18.032 1.00 56.75 383 ARG A CA 1
ATOM 3072 C C . ARG A 1 383 ? 2.192 1.439 -17.705 1.00 56.75 383 ARG A C 1
ATOM 3074 O O . ARG A 1 383 ? 1.771 0.985 -16.645 1.00 56.75 383 ARG A O 1
ATOM 3081 N N . ILE A 1 384 ? 2.852 0.665 -18.570 1.00 57.00 384 ILE A N 1
ATOM 3082 C CA . ILE A 1 384 ? 3.223 -0.736 -18.302 1.00 57.00 384 ILE A CA 1
ATOM 3083 C C . ILE A 1 384 ? 4.146 -0.853 -17.075 1.00 57.00 384 ILE A C 1
ATOM 3085 O O . ILE A 1 384 ? 3.958 -1.775 -16.280 1.00 57.00 384 ILE A O 1
ATOM 3089 N N . LEU A 1 385 ? 5.070 0.096 -16.875 1.00 56.28 385 LEU A N 1
ATOM 3090 C CA . LEU A 1 385 ? 5.967 0.144 -15.715 1.00 56.28 385 LEU A CA 1
ATOM 3091 C C . LEU A 1 385 ? 5.207 0.552 -14.446 1.00 56.28 385 LEU A C 1
ATOM 3093 O O . LEU A 1 385 ? 5.124 -0.216 -13.487 1.00 56.28 385 LEU A O 1
ATOM 3097 N N . TYR A 1 386 ? 4.582 1.732 -14.467 1.00 54.78 386 TYR A N 1
ATOM 3098 C CA . TYR A 1 386 ? 3.996 2.362 -13.277 1.00 54.78 386 TYR A CA 1
ATOM 3099 C C . TYR A 1 386 ? 2.536 1.974 -12.977 1.00 54.78 386 TYR A C 1
ATOM 3101 O O . TYR A 1 386 ? 1.906 2.562 -12.101 1.00 54.78 386 TYR A O 1
ATOM 3109 N N . SER A 1 387 ? 1.989 0.938 -13.627 1.00 46.34 387 SER A N 1
ATOM 3110 C CA . SER A 1 387 ? 0.636 0.415 -13.354 1.00 46.34 387 SER A CA 1
ATOM 3111 C C . SER A 1 387 ? 0.529 -0.425 -12.068 1.00 46.34 387 SER A C 1
ATOM 3113 O O . SER A 1 387 ? -0.029 -1.531 -12.054 1.00 46.34 387 SER A O 1
ATOM 3115 N N . THR A 1 388 ? 0.959 0.144 -10.940 1.00 41.09 388 THR A N 1
ATOM 3116 C CA . THR A 1 388 ? 0.041 0.190 -9.791 1.00 41.09 388 THR A CA 1
ATOM 3117 C C . THR A 1 388 ? -1.269 0.831 -10.256 1.00 41.09 388 THR A C 1
ATOM 3119 O O . THR A 1 388 ? -1.224 1.760 -11.058 1.00 41.09 388 THR A O 1
ATOM 3122 N N . GLY A 1 389 ? -2.425 0.313 -9.827 1.00 40.00 389 GLY A N 1
ATOM 3123 C CA . GLY A 1 389 ? -3.721 0.791 -10.323 1.00 40.00 389 GLY A CA 1
ATOM 3124 C C . GLY A 1 389 ? -3.843 2.314 -10.240 1.00 40.00 389 GLY A C 1
ATOM 3125 O O . GLY A 1 389 ? -3.436 2.896 -9.237 1.00 40.00 389 GLY A O 1
ATOM 3126 N N . GLU A 1 390 ? -4.369 2.949 -11.296 1.00 31.19 390 GLU A N 1
ATOM 3127 C CA . GLU A 1 390 ? -4.586 4.399 -11.305 1.00 31.19 390 GLU A CA 1
ATOM 3128 C C . GLU A 1 390 ? -5.387 4.789 -10.061 1.00 31.19 390 GLU A C 1
ATOM 3130 O O . GLU A 1 390 ? -6.518 4.335 -9.868 1.00 31.19 390 GLU A O 1
ATOM 3135 N N . VAL A 1 391 ? -4.787 5.618 -9.203 1.00 34.28 391 VAL A N 1
ATOM 3136 C CA . VAL A 1 391 ? -5.453 6.136 -8.010 1.00 34.28 391 VAL A CA 1
ATOM 3137 C C . VAL A 1 391 ? -6.514 7.120 -8.486 1.00 34.28 391 VAL A C 1
ATOM 3139 O O . VAL A 1 391 ? -6.229 8.294 -8.706 1.00 34.28 391 VAL A O 1
ATOM 3142 N N . HIS A 1 392 ? -7.730 6.617 -8.698 1.00 26.20 392 HIS A N 1
ATOM 3143 C CA . HIS A 1 392 ? -8.882 7.433 -9.060 1.00 26.20 392 HIS A CA 1
ATOM 3144 C C . HIS A 1 392 ? -9.115 8.493 -7.972 1.00 26.20 392 HIS A C 1
ATOM 3146 O O . HIS A 1 392 ? -9.461 8.154 -6.835 1.00 26.20 392 HIS A O 1
ATOM 3152 N N . ALA A 1 393 ? -8.877 9.751 -8.345 1.00 27.28 393 ALA A N 1
ATOM 3153 C CA . ALA A 1 393 ? -9.171 10.950 -7.565 1.00 27.28 393 ALA A CA 1
ATOM 3154 C C . ALA A 1 393 ? -10.643 11.367 -7.720 1.00 27.28 393 ALA A C 1
ATOM 3156 O O . ALA A 1 393 ? -11.197 11.145 -8.822 1.00 27.28 393 ALA A O 1
#

Mean predicted aligned error: 14.88 Å